Protein 6R4Z (pdb70)

GO terms:
  GO:0005576 extracellular region (C, EXP)

Secondary structure (DSSP, 8-state):
--SS-HHHHHHHHHHHTTTEEPPSS---HHHHHHHHHHHTTS-HHHHHHHHHTT--EEEESS-GGGSGGGGGGTTPPPTT-TTSS--GGG-SEEEESSEEEETT--BTTSSS--SBHHHHHHHHHIIIIISSSGGGSHHHHHHHHHHTTTTS-TTTTTT-HHHHHHHHHHHHHH-HHHHHHHHHH-HHHHHHHHHHH-/--HHHHHHHHHHHEE--SS---HHHHHHHHHHHTTS-HHHHHHHHHTT--EEEESS-GGGSGGGGGGTTPPPTT-TTSS--GGG-SEEEESSEEEETT--BTTSSS-SSBHHHHHHHHHIIIIISSSGGGSHHHHHHHHHHTTSSS-TTTTTT-HHHHHHHHHHHHHH-HHHHHHHHHH-HHHHHHHHHHH-/-EE-/-EE-

B-factor: mean 17.52, std 7.65, range [6.83, 45.15]

Structure (mmCIF, N/CA/C/O backbone):
data_6R4Z
#
_entry.id   6R4Z
#
_cell.length_a   37.039
_cell.length_b   42.806
_cell.length_c   119.048
_cell.angle_alpha   90.00
_cell.angle_beta   92.41
_cell.angle_gamma   90.00
#
_symmetry.space_group_name_H-M   'P 1 21 1'
#
loop_
_entity.id
_entity.type
_entity.pdbx_description
1 polymer 'Pro-Pro endopeptidase'
2 polymer ACE-GLU-VAL-ASN-PRO
3 non-polymer 'ZINC ION'
4 non-polymer 'NICKEL (II) ION'
5 water water
#
loop_
_atom_site.group_PDB
_atom_site.id
_atom_site.type_symbol
_atom_site.label_atom_id
_atom_site.label_alt_id
_atom_site.label_comp_id
_atom_site.label_asym_id
_atom_site.label_entity_id
_atom_site.label_seq_id
_atom_site.pdbx_PDB_ins_code
_atom_site.Cartn_x
_atom_site.Cartn_y
_atom_site.Cartn_z
_atom_site.occupancy
_atom_site.B_iso_or_equiv
_atom_site.auth_seq_id
_atom_site.auth_comp_id
_atom_site.auth_asym_id
_atom_site.auth_atom_id
_atom_site.pdbx_PDB_model_num
ATOM 1 N N . GLY A 1 1 ? 19.819 22.852 9.066 1.00 30.48 23 GLY A N 1
ATOM 2 C CA . GLY A 1 1 ? 20.967 23.741 8.998 1.00 30.32 23 GLY A CA 1
ATOM 3 C C . GLY A 1 1 ? 22.145 23.093 8.296 1.00 30.88 23 GLY A C 1
ATOM 4 O O . GLY A 1 1 ? 23.257 23.622 8.273 1.00 30.97 23 GLY A O 1
ATOM 7 N N . SER A 1 2 ? 21.893 21.923 7.719 1.00 29.66 24 SER A N 1
ATOM 8 C CA . SER A 1 2 ? 22.905 21.180 6.980 1.00 29.80 24 SER A CA 1
ATOM 9 C C . SER A 1 2 ? 22.248 19.918 6.439 1.00 30.37 24 SER A C 1
ATOM 10 O O . SER A 1 2 ? 22.837 19.186 5.636 1.00 31.88 24 SER A O 1
ATOM 17 N N . HIS A 1 3 ? 21.014 19.666 6.878 1.00 27.56 25 HIS A N 1
ATOM 18 C CA . HIS A 1 3 ? 20.298 18.466 6.489 1.00 27.53 25 HIS A CA 1
ATOM 19 C C . HIS A 1 3 ? 19.371 18.700 5.304 1.00 28.27 25 HIS A C 1
ATOM 20 O O . HIS A 1 3 ? 18.878 17.727 4.722 1.00 30.22 25 HIS A O 1
ATOM 33 N N . MET A 1 4 ? 19.123 19.959 4.937 1.00 26.86 26 MET A N 1
ATOM 34 C CA . MET A 1 4 ? 18.202 20.305 3.859 1.00 25.16 26 MET A CA 1
ATOM 35 C C . MET A 1 4 ? 18.864 21.375 3.003 1.00 25.53 26 MET A C 1
ATOM 36 O O . MET A 1 4 ? 19.256 22.428 3.517 1.00 26.50 26 MET A O 1
ATOM 50 N N . ASP A 1 5 ? 18.991 21.109 1.706 1.00 25.09 27 ASP A N 1
ATOM 51 C CA . ASP A 1 5 ? 19.694 22.029 0.825 1.00 25.85 27 ASP A CA 1
ATOM 52 C C . ASP A 1 5 ? 18.791 23.195 0.409 1.00 23.34 27 ASP A C 1
ATOM 53 O O . ASP A 1 5 ? 17.578 23.207 0.645 1.00 22.47 27 ASP A O 1
ATOM 62 N N . SER A 1 6 ? 19.413 24.201 -0.212 1.00 24.55 28 SER A N 1
ATOM 63 C CA . SER A 1 6 ? 18.693 25.422 -0.567 1.00 24.56 28 SER A CA 1
ATOM 64 C C . SER A 1 6 ? 17.536 25.130 -1.512 1.00 23.78 28 SER A C 1
ATOM 65 O O . SER A 1 6 ? 16.476 25.759 -1.418 1.00 23.07 28 SER A O 1
ATOM 71 N N . THR A 1 7 ? 17.729 24.192 -2.443 1.00 23.26 29 THR A N 1
ATOM 72 C CA . THR A 1 7 ? 16.679 23.861 -3.404 1.00 23.35 29 THR A CA 1
ATOM 73 C C . THR A 1 7 ? 15.465 23.268 -2.704 1.00 19.84 29 THR A C 1
ATOM 74 O O . THR A 1 7 ? 14.319 23.602 -3.032 1.00 18.97 29 THR A O 1
ATOM 85 N N . THR A 1 8 ? 15.702 22.410 -1.710 1.00 19.31 30 THR A N 1
ATOM 86 C CA . THR A 1 8 ? 14.601 21.770 -1.008 1.00 17.58 30 THR A CA 1
ATOM 87 C C . THR A 1 8 ? 13.885 22.776 -0.126 1.00 15.30 30 THR A C 1
ATOM 88 O O . THR A 1 8 ? 12.655 22.771 -0.066 1.00 14.85 30 THR A O 1
ATOM 99 N N . ILE A 1 9 ? 14.633 23.663 0.541 1.00 15.89 31 ILE A N 1
ATOM 100 C CA . ILE A 1 9 ? 14.006 24.720 1.332 1.00 16.29 31 ILE A CA 1
ATOM 101 C C . ILE A 1 9 ? 13.112 25.575 0.447 1.00 15.16 31 ILE A C 1
ATOM 102 O O . ILE A 1 9 ? 11.971 25.880 0.805 1.00 14.35 31 ILE A O 1
ATOM 118 N N . GLN A 1 10 ? 13.607 25.967 -0.735 1.00 15.68 32 GLN A N 1
ATOM 119 C CA . GLN A 1 10 ? 12.793 26.784 -1.626 1.00 16.18 32 GLN A CA 1
ATOM 120 C C . GLN A 1 10 ? 11.553 26.036 -2.089 1.00 15.38 32 GLN A C 1
ATOM 121 O O . GLN A 1 10 ? 10.465 26.616 -2.149 1.00 14.29 32 GLN A O 1
ATOM 135 N N . GLN A 1 11 ? 11.698 24.750 -2.438 1.00 14.13 33 GLN A N 1
ATOM 136 C CA . GLN A 1 11 ? 10.536 23.968 -2.837 1.00 13.54 33 GLN A CA 1
ATOM 137 C C . GLN A 1 11 ? 9.504 23.950 -1.722 1.00 11.42 33 GLN A C 1
ATOM 138 O O . GLN A 1 11 ? 8.304 24.080 -1.972 1.00 11.77 33 GLN A O 1
ATOM 152 N N . ASN A 1 12 ? 9.957 23.765 -0.480 1.00 11.52 34 ASN A N 1
ATOM 153 C CA . ASN A 1 12 ? 9.017 23.719 0.635 1.00 10.89 34 ASN A CA 1
ATOM 154 C C . ASN A 1 12 ? 8.340 25.060 0.847 1.00 10.68 34 ASN A C 1
ATOM 155 O O . ASN A 1 12 ? 7.141 25.107 1.150 1.00 10.49 34 ASN A O 1
ATOM 166 N N . LYS A 1 13 ? 9.080 26.163 0.681 1.00 11.28 35 LYS A N 1
ATOM 167 C CA . LYS A 1 13 ? 8.440 27.475 0.734 1.00 11.82 35 LYS A CA 1
ATOM 168 C C . LYS A 1 13 ? 7.424 27.634 -0.394 1.00 11.57 35 LYS A C 1
ATOM 169 O O . LYS A 1 13 ? 6.332 28.185 -0.182 1.00 12.36 35 LYS A O 1
ATOM 188 N N . ASP A 1 14 ? 7.755 27.144 -1.598 1.00 11.99 36 ASP A N 1
ATOM 189 C CA . ASP A 1 14 ? 6.789 27.209 -2.693 1.00 11.97 36 ASP A CA 1
ATOM 190 C C . ASP A 1 14 ? 5.524 26.416 -2.348 1.00 10.96 36 ASP A C 1
ATOM 191 O O . ASP A 1 14 ? 4.403 26.865 -2.597 1.00 12.16 36 ASP A O 1
ATOM 200 N N . THR A 1 15 ? 5.675 25.221 -1.776 1.00 11.30 37 THR A N 1
ATOM 201 C CA . THR A 1 15 ? 4.489 24.458 -1.387 1.00 10.42 37 THR A CA 1
ATOM 202 C C . THR A 1 15 ? 3.683 25.225 -0.348 1.00 9.67 37 THR A C 1
ATOM 203 O O . THR A 1 15 ? 2.453 25.314 -0.432 1.00 10.66 37 THR A O 1
ATOM 214 N N . LEU A 1 16 ? 4.376 25.784 0.644 1.00 9.88 38 LEU A N 1
ATOM 215 C CA . LEU A 1 16 ? 3.713 26.558 1.690 1.00 9.84 38 LEU A CA 1
ATOM 216 C C . LEU A 1 16 ? 3.008 27.789 1.137 1.00 10.10 38 LEU A C 1
ATOM 217 O O . LEU A 1 16 ? 2.040 28.249 1.746 1.00 10.26 38 LEU A 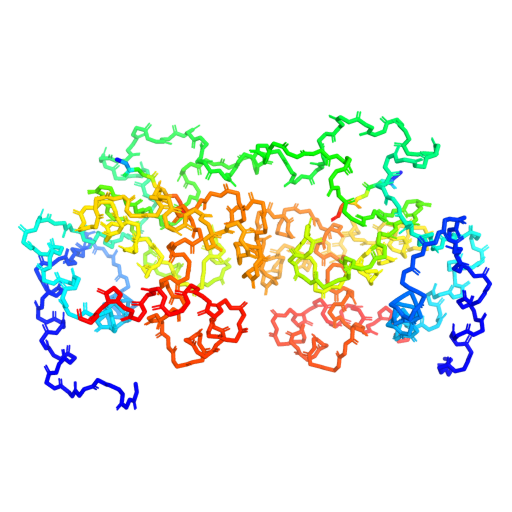O 1
ATOM 233 N N . SER A 1 17 ? 3.434 28.310 -0.018 1.00 11.99 39 SER A N 1
ATOM 234 C CA . SER A 1 17 ? 2.717 29.434 -0.612 1.00 12.66 39 SER A CA 1
ATOM 235 C C . SER A 1 17 ? 1.295 29.072 -1.014 1.00 12.93 39 SER A C 1
ATOM 236 O O . SER A 1 17 ? 0.460 29.966 -1.189 1.00 14.22 39 SER A O 1
ATOM 244 N N . GLN A 1 18 ? 1.011 27.790 -1.161 1.00 12.50 40 GLN A N 1
ATOM 245 C CA . GLN A 1 18 ? -0.310 27.274 -1.481 1.00 13.65 40 GLN A CA 1
ATOM 246 C C . GLN A 1 18 ? -1.013 26.682 -0.266 1.00 12.61 40 GLN A C 1
ATOM 247 O O . GLN A 1 18 ? -2.071 26.050 -0.407 1.00 15.20 40 GLN A O 1
ATOM 261 N N . ILE A 1 19 ? -0.470 26.929 0.922 1.00 10.65 41 ILE A N 1
ATOM 262 C CA . ILE A 1 19 ? -1.016 26.446 2.184 1.00 10.22 41 ILE A CA 1
ATOM 263 C C . ILE A 1 19 ? -1.259 27.592 3.167 1.00 9.53 41 ILE A C 1
ATOM 264 O O . ILE A 1 19 ? -2.352 27.712 3.740 1.00 9.92 41 ILE A O 1
ATOM 280 N N . VAL A 1 20 ? -0.243 28.426 3.395 1.00 10.37 42 VAL A N 1
ATOM 281 C CA . VAL A 1 20 ? -0.329 29.485 4.392 1.00 9.57 42 VAL A CA 1
ATOM 282 C C . VAL A 1 20 ? -1.179 30.627 3.868 1.00 9.89 42 VAL A C 1
ATOM 283 O O . VAL A 1 20 ? -1.039 31.049 2.725 1.00 11.46 42 VAL A O 1
ATOM 296 N N . VAL A 1 21 ? -2.057 31.124 4.722 1.00 9.58 43 VAL A N 1
ATOM 297 C CA . VAL A 1 21 ? -2.938 32.250 4.425 1.00 10.90 43 VAL A CA 1
ATOM 298 C C . VAL A 1 21 ? -2.664 33.346 5.444 1.00 10.25 43 VAL A C 1
ATOM 299 O O . VAL A 1 21 ? -2.710 33.103 6.644 1.00 11.46 43 VAL A O 1
ATOM 312 N N . PHE A 1 22 ? -2.323 34.513 4.960 1.00 14.68 44 PHE A N 1
ATOM 313 C CA . PHE A 1 22 ? -2.032 35.644 5.822 1.00 14.34 44 PHE A CA 1
ATOM 314 C C . PHE A 1 22 ? -3.330 36.371 6.089 1.00 16.03 44 PHE A C 1
ATOM 315 O O . PHE A 1 22 ? -4.260 36.321 5.280 1.00 18.14 44 PHE A O 1
ATOM 332 N N . PRO A 1 23 ? -3.444 37.062 7.204 1.00 14.99 45 PRO A N 1
ATOM 333 C CA . PRO A 1 23 ? -4.731 37.661 7.538 1.00 16.68 45 PRO A CA 1
ATOM 334 C C . PRO A 1 23 ? -4.950 38.997 6.861 1.00 14.67 45 PRO A C 1
ATOM 335 O O . PRO A 1 23 ? -4.043 39.606 6.321 1.00 14.80 45 PRO A O 1
ATOM 346 N N . THR A 1 24 ? -6.213 39.382 6.824 1.00 15.77 46 THR A N 1
ATOM 347 C CA . THR A 1 24 ? -6.605 40.676 6.301 1.00 15.58 46 THR A CA 1
ATOM 348 C C . THR A 1 24 ? -6.285 41.734 7.351 1.00 13.93 46 THR A C 1
ATOM 349 O O . THR A 1 24 ? -6.329 41.462 8.551 1.00 17.70 46 THR A O 1
ATOM 360 N N . GLY A 1 25 ? -5.879 42.905 6.897 1.00 11.78 47 GLY A N 1
ATOM 361 C CA . GLY A 1 25 ? -5.579 43.985 7.797 1.00 11.50 47 GLY A CA 1
ATOM 362 C C . GLY A 1 25 ? -4.133 43.998 8.253 1.00 10.21 47 GLY A C 1
ATOM 363 O O . GLY A 1 25 ? -3.258 43.353 7.678 1.00 10.86 47 GLY A O 1
ATOM 367 N N . ASN A 1 26 ? -3.888 44.721 9.342 1.00 9.88 48 ASN A N 1
ATOM 368 C CA . ASN A 1 26 ? -2.538 44.850 9.863 1.00 9.71 48 ASN A CA 1
ATOM 369 C C . ASN A 1 26 ? -2.099 43.601 10.607 1.00 9.87 48 ASN A C 1
ATOM 370 O O . ASN A 1 26 ? -2.853 43.012 11.375 1.00 11.76 48 ASN A O 1
ATOM 381 N N . TYR A 1 27 ? -0.839 43.239 10.399 1.00 9.46 49 TYR A N 1
ATOM 382 C CA . TYR A 1 27 ? -0.216 42.144 11.138 1.00 9.49 49 TYR A CA 1
ATOM 383 C C . TYR A 1 27 ? 1.296 42.277 10.993 1.00 9.94 49 TYR A C 1
ATOM 384 O O . TYR A 1 27 ? 1.806 43.019 10.153 1.00 10.44 49 TYR A O 1
ATOM 402 N N . ASP A 1 28 ? 2.005 41.524 11.815 1.00 9.76 50 ASP A N 1
ATOM 403 C CA . ASP A 1 28 ? 3.467 41.519 11.838 1.00 9.70 50 ASP A CA 1
ATOM 404 C C . ASP A 1 28 ? 3.973 40.645 10.691 1.00 9.52 50 ASP A C 1
ATOM 405 O O . ASP A 1 28 ? 4.041 39.412 10.799 1.00 9.68 50 ASP A O 1
ATOM 414 N N . LYS A 1 29 ? 4.314 41.286 9.572 1.00 9.96 51 LYS A N 1
ATOM 415 C CA . LYS A 1 29 ? 4.702 40.570 8.370 1.00 10.39 51 LYS A CA 1
ATOM 416 C C . LYS A 1 29 ? 6.009 39.823 8.564 1.00 10.38 51 LYS A C 1
ATOM 417 O O . LYS A 1 29 ? 6.179 38.714 8.040 1.00 10.79 51 LYS A O 1
ATOM 436 N N . ASN A 1 30 ? 6.955 40.416 9.293 1.00 10.63 52 ASN A N 1
ATOM 437 C CA . ASN A 1 30 ? 8.239 39.758 9.502 1.00 11.24 52 ASN A CA 1
ATOM 438 C C . ASN A 1 30 ? 8.077 38.501 10.344 1.00 10.45 52 ASN A C 1
ATOM 439 O O . ASN A 1 30 ? 8.683 37.461 10.051 1.00 11.21 52 ASN A O 1
ATOM 450 N N . GLU A 1 31 ? 7.257 38.563 11.389 1.00 10.60 53 GLU A N 1
ATOM 451 C CA . GLU A 1 31 ? 7.066 37.375 12.213 1.00 10.79 53 GLU A CA 1
ATOM 452 C C . GLU A 1 31 ? 6.259 36.322 11.462 1.00 10.04 53 GLU A C 1
ATOM 453 O O . GLU A 1 31 ? 6.546 35.126 11.577 1.00 10.09 53 GLU A O 1
ATOM 465 N N . ALA A 1 32 ? 5.272 36.729 10.661 1.00 9.84 54 ALA A N 1
ATOM 466 C CA . ALA A 1 32 ? 4.567 35.749 9.836 1.00 9.86 54 ALA A CA 1
ATOM 467 C C . ALA A 1 32 ? 5.532 35.039 8.892 1.00 10.01 54 ALA A C 1
ATOM 468 O O . ALA A 1 32 ? 5.475 33.813 8.721 1.00 10.05 54 ALA A O 1
ATOM 475 N N . ASN A 1 33 ? 6.450 35.786 8.288 1.00 9.93 55 ASN A N 1
ATOM 476 C CA . ASN A 1 33 ? 7.467 35.183 7.427 1.00 10.72 55 ASN A CA 1
ATOM 477 C C . ASN A 1 33 ? 8.359 34.216 8.198 1.00 10.41 55 ASN A C 1
ATOM 478 O O . ASN A 1 33 ? 8.711 33.139 7.693 1.00 10.78 55 ASN A O 1
ATOM 489 N N . ALA A 1 34 ? 8.718 34.568 9.433 1.00 10.44 56 ALA A N 1
ATOM 490 C CA . ALA A 1 34 ? 9.530 33.682 10.263 1.00 10.76 56 ALA A CA 1
ATOM 491 C C . ALA A 1 34 ? 8.808 32.371 10.558 1.00 9.77 56 ALA A C 1
ATOM 492 O O . ALA A 1 34 ? 9.441 31.314 10.609 1.00 10.32 56 ALA A O 1
ATOM 499 N N . MET A 1 35 ? 7.495 32.430 10.770 1.00 9.53 57 MET A N 1
ATOM 500 C CA . MET A 1 35 ? 6.698 31.228 10.980 1.00 9.26 57 MET A CA 1
ATOM 501 C C . MET A 1 35 ? 6.709 30.352 9.737 1.00 9.31 57 MET A C 1
ATOM 502 O O . MET A 1 35 ? 6.859 29.121 9.849 1.00 9.59 57 MET A O 1
ATOM 516 N N . VAL A 1 36 ? 6.546 30.959 8.553 1.00 9.56 58 VAL A N 1
ATOM 517 C CA . VAL A 1 36 ? 6.639 30.194 7.314 1.00 10.17 58 VAL A CA 1
ATOM 518 C C . VAL A 1 36 ? 8.000 29.524 7.192 1.00 10.05 58 VAL A C 1
ATOM 519 O O . VAL A 1 36 ? 8.093 28.347 6.818 1.00 10.13 58 VAL A O 1
ATOM 532 N N . ASN A 1 37 ? 9.077 30.242 7.506 1.00 10.35 59 ASN A N 1
ATOM 533 C CA . ASN A 1 37 ? 10.409 29.659 7.386 1.00 11.38 59 ASN A CA 1
ATOM 534 C C . ASN A 1 37 ? 10.587 28.475 8.330 1.00 10.67 59 ASN A C 1
ATOM 535 O O . ASN A 1 37 ? 11.246 27.495 7.979 1.00 11.91 59 ASN A O 1
ATOM 546 N N . ARG A 1 38 ? 10.013 28.540 9.534 1.00 9.80 60 ARG A N 1
ATOM 547 C CA . ARG A 1 38 ? 10.051 27.387 10.429 1.00 9.60 60 ARG A CA 1
ATOM 548 C C . ARG A 1 38 ? 9.247 26.210 9.878 1.00 9.32 60 ARG A C 1
ATOM 549 O O . ARG A 1 38 ? 9.691 25.055 9.950 1.00 10.10 60 ARG A O 1
ATOM 570 N N . LEU A 1 39 ? 8.077 26.483 9.323 1.00 9.20 61 LEU A N 1
ATOM 571 C CA . LEU A 1 39 ? 7.267 25.436 8.711 1.00 9.02 61 LEU A CA 1
ATOM 572 C C . LEU A 1 39 ? 7.976 24.767 7.542 1.00 9.24 61 LEU A C 1
ATOM 573 O O . LEU A 1 39 ? 7.728 23.592 7.258 1.00 9.71 61 LEU A O 1
ATOM 589 N N . ALA A 1 40 ? 8.836 25.496 6.841 1.00 9.47 62 ALA A N 1
ATOM 590 C CA . ALA A 1 40 ? 9.521 24.957 5.670 1.00 10.22 62 ALA A CA 1
ATOM 591 C C . ALA A 1 40 ? 10.535 23.889 6.035 1.00 10.16 62 ALA A C 1
ATOM 592 O O . ALA A 1 40 ? 11.033 23.193 5.152 1.00 10.89 62 ALA A O 1
ATOM 599 N N A ASN A 1 41 ? 10.854 23.743 7.315 0.74 9.49 63 ASN A N 1
ATOM 600 N N B ASN A 1 41 ? 10.847 23.730 7.325 0.26 10.40 63 ASN A N 1
ATOM 601 C CA A ASN A 1 41 ? 11.688 22.629 7.758 0.74 9.91 63 ASN A CA 1
ATOM 602 C CA B ASN A 1 41 ? 11.690 22.625 7.772 0.26 11.31 63 ASN A CA 1
ATOM 603 C C A ASN A 1 41 ? 10.942 21.305 7.870 0.74 9.91 63 ASN A C 1
ATOM 604 C C B ASN A 1 41 ? 10.947 21.294 7.811 0.26 10.59 63 ASN A C 1
ATOM 605 O O A ASN A 1 41 ? 11.582 20.264 8.065 0.74 10.92 63 ASN A O 1
ATOM 606 O O B ASN A 1 41 ? 11.591 20.240 7.863 0.26 11.11 63 ASN A O 1
ATOM 627 N N . ILE A 1 42 ? 9.612 21.315 7.803 1.00 9.69 64 ILE A N 1
ATOM 628 C CA . ILE A 1 42 ? 8.856 20.068 7.757 1.00 9.98 64 ILE A CA 1
ATOM 629 C C . ILE A 1 42 ? 9.175 19.336 6.461 1.00 10.17 64 ILE A C 1
ATOM 630 O O . ILE A 1 42 ? 9.276 19.943 5.391 1.00 11.08 64 ILE A O 1
ATOM 647 N N . ASP A 1 43 ? 9.289 18.011 6.539 1.00 10.80 65 ASP A N 1
ATOM 648 C CA . ASP A 1 43 ? 9.544 17.214 5.343 1.00 11.07 65 ASP A CA 1
ATOM 649 C C . ASP A 1 43 ? 8.544 17.558 4.243 1.00 10.81 65 ASP A C 1
ATOM 650 O O . ASP A 1 43 ? 7.329 17.576 4.465 1.00 10.76 65 ASP A O 1
ATOM 659 N N . GLY A 1 44 ? 9.076 17.797 3.038 1.00 10.96 66 GLY A N 1
ATOM 660 C CA . GLY A 1 44 ? 8.247 18.212 1.925 1.00 11.40 66 GLY A CA 1
ATOM 661 C C . GLY A 1 44 ? 7.146 17.241 1.571 1.00 11.92 66 GLY A C 1
ATOM 662 O O . GLY A 1 44 ? 6.127 17.645 1.017 1.00 12.94 66 GLY A O 1
ATOM 666 N N . LYS A 1 45 ? 7.334 15.951 1.850 1.00 12.49 67 LYS A N 1
ATOM 667 C CA . LYS A 1 45 ? 6.269 15.016 1.520 1.00 14.77 67 LYS A CA 1
ATOM 668 C C . LYS A 1 45 ? 5.002 15.336 2.294 1.00 12.20 67 LYS A C 1
ATOM 669 O O . LYS A 1 45 ? 3.891 15.201 1.767 1.00 12.65 67 LYS A O 1
ATOM 688 N N . TYR A 1 46 ? 5.142 15.762 3.552 1.00 10.33 68 TYR A N 1
ATOM 689 C CA . TYR A 1 46 ? 3.956 16.136 4.318 1.00 9.64 68 TYR A CA 1
ATOM 690 C C . TYR A 1 46 ? 3.341 17.426 3.788 1.00 9.13 68 TYR A C 1
ATOM 691 O O . TYR A 1 46 ? 2.119 17.568 3.733 1.00 9.19 68 TYR A O 1
ATOM 709 N N . LEU A 1 47 ? 4.183 18.406 3.450 1.00 9.63 69 LEU A N 1
ATOM 710 C CA . LEU A 1 47 ? 3.686 19.667 2.902 1.00 9.47 69 LEU A CA 1
ATOM 711 C C . LEU A 1 47 ? 2.931 19.431 1.611 1.00 9.24 69 LEU A C 1
ATOM 712 O O . LEU A 1 47 ? 1.842 19.973 1.406 1.00 9.43 69 LEU A O 1
ATOM 728 N N . ASN A 1 48 ? 3.476 18.577 0.740 1.00 9.82 70 ASN A N 1
ATOM 729 C CA . ASN A 1 48 ? 2.794 18.299 -0.514 1.00 10.66 70 ASN A CA 1
ATOM 730 C C . ASN A 1 48 ? 1.440 17.666 -0.257 1.00 10.28 70 ASN A C 1
ATOM 731 O O . ASN A 1 48 ? 0.457 18.007 -0.924 1.00 10.75 70 ASN A O 1
ATOM 742 N N . ALA A 1 49 ? 1.354 16.754 0.723 1.00 9.90 71 ALA A N 1
ATOM 743 C CA . ALA A 1 49 ? 0.076 16.132 1.031 1.00 10.16 71 ALA A CA 1
ATOM 744 C C . ALA A 1 49 ? -0.924 17.131 1.595 1.00 9.97 71 ALA A C 1
ATOM 745 O O . ALA A 1 49 ? -2.120 17.080 1.276 1.00 10.80 71 ALA A O 1
ATOM 752 N N . LEU A 1 50 ? -0.465 18.045 2.458 1.00 9.51 72 LEU A N 1
ATOM 753 C CA . LEU A 1 50 ? -1.360 19.087 2.963 1.00 9.28 72 LEU A CA 1
ATOM 754 C C . LEU A 1 50 ? -1.925 19.936 1.827 1.00 9.40 72 LEU A C 1
ATOM 755 O O . LEU A 1 50 ? -3.124 20.238 1.790 1.00 9.87 72 LEU A O 1
ATOM 771 N N . LYS A 1 51 ? -1.055 20.338 0.901 1.00 9.03 73 LYS A N 1
ATOM 772 C CA . LYS A 1 51 ? -1.495 21.147 -0.234 1.00 9.65 73 LYS A CA 1
ATOM 773 C C . LYS A 1 51 ? -2.538 20.407 -1.069 1.00 9.50 73 LYS A C 1
ATOM 774 O O . LYS A 1 51 ? -3.562 20.977 -1.469 1.00 9.95 73 LYS A O 1
ATOM 793 N N . GLN A 1 52 ? -2.299 19.125 -1.356 1.00 9.66 74 GLN A N 1
ATOM 794 C CA . GLN A 1 52 ? -3.252 18.390 -2.185 1.00 9.84 74 GLN A CA 1
ATOM 795 C C . GLN A 1 52 ? -4.609 18.263 -1.504 1.00 10.47 74 GLN A C 1
ATOM 796 O O . GLN A 1 52 ? -5.651 18.222 -2.181 1.00 11.47 74 GLN A O 1
ATOM 810 N N . ASN A 1 53 ? -4.614 18.208 -0.169 1.00 10.33 75 ASN A N 1
ATOM 811 C CA . ASN A 1 53 ? -5.831 18.149 0.613 1.00 10.97 75 ASN A CA 1
ATOM 812 C C . ASN A 1 53 ? -6.457 19.515 0.837 1.00 10.99 75 ASN A C 1
ATOM 813 O O . ASN A 1 53 ? -7.492 19.595 1.500 1.00 12.10 75 ASN A O 1
ATOM 824 N N A ASN A 1 54 ? -5.886 20.582 0.279 0.54 10.63 76 ASN A N 1
ATOM 825 N N B ASN A 1 54 ? -5.860 20.571 0.292 0.46 10.65 76 ASN A N 1
ATOM 826 C CA A ASN A 1 54 ? -6.429 21.936 0.429 0.54 11.38 76 ASN A CA 1
ATOM 827 C CA B ASN A 1 54 ? -6.386 21.926 0.423 0.46 11.20 76 ASN A CA 1
ATOM 828 C C A ASN A 1 54 ? -6.450 22.395 1.891 0.54 10.66 76 ASN A C 1
ATOM 829 C C B ASN A 1 54 ? -6.441 22.389 1.880 0.46 10.64 76 ASN A C 1
ATOM 830 O O A ASN A 1 54 ? -7.269 23.235 2.273 0.54 12.39 76 ASN A O 1
ATOM 831 O O B ASN A 1 54 ? -7.277 23.220 2.244 0.46 12.14 76 ASN A O 1
ATOM 852 N N . LEU A 1 55 ? -5.537 21.873 2.708 1.00 9.68 77 LEU A N 1
ATOM 853 C CA . LEU A 1 55 ? -5.422 22.324 4.093 1.00 9.49 77 LEU A CA 1
ATOM 854 C C . LEU A 1 55 ? -4.732 23.678 4.095 1.00 9.91 77 LEU A C 1
ATOM 855 O O . LEU A 1 55 ? -3.678 23.831 3.479 1.00 10.72 77 LEU A O 1
ATOM 872 N N . LYS A 1 56 ? -5.323 24.649 4.793 1.00 10.09 78 LYS A N 1
ATOM 873 C CA . LYS A 1 56 ? -4.756 25.983 4.928 1.00 9.81 78 LYS A CA 1
ATOM 874 C C . LYS A 1 56 ? -4.201 26.173 6.330 1.00 9.48 78 LYS A C 1
ATOM 875 O O . LYS A 1 56 ? -4.791 25.723 7.314 1.00 10.95 78 LYS A O 1
ATOM 894 N N . ILE A 1 57 ? -3.077 26.861 6.407 1.00 9.21 79 ILE A N 1
ATOM 895 C CA . ILE A 1 57 ? -2.482 27.269 7.669 1.00 8.96 79 ILE A CA 1
ATOM 896 C C . ILE A 1 57 ? -2.790 28.751 7.821 1.00 8.86 79 ILE A C 1
ATOM 897 O O . ILE A 1 57 ? -2.199 29.580 7.131 1.00 9.60 79 ILE A O 1
ATOM 913 N N . LYS A 1 58 ? -3.781 29.067 8.647 1.00 8.57 80 LYS A N 1
ATOM 914 C CA . LYS A 1 58 ? -4.271 30.439 8.767 1.00 9.01 80 LYS A CA 1
ATOM 915 C C . LYS A 1 58 ? -3.505 31.154 9.869 1.00 8.80 80 LYS A C 1
ATOM 916 O O . LYS A 1 58 ? -3.598 30.793 11.050 1.00 10.11 80 LYS A O 1
ATOM 935 N N . LEU A 1 59 ? -2.773 32.189 9.483 1.00 8.39 81 LEU A N 1
ATOM 936 C CA . LEU A 1 59 ? -2.069 33.049 10.432 1.00 8.86 81 LEU A CA 1
ATOM 937 C C . LEU A 1 59 ? -2.980 34.213 10.780 1.00 9.31 81 LEU A C 1
ATOM 938 O O . LEU A 1 59 ? -3.579 34.824 9.886 1.00 10.24 81 LEU A O 1
ATOM 954 N N . LEU A 1 60 ? -3.095 34.510 12.075 1.00 9.71 82 LEU A N 1
ATOM 955 C CA . LEU A 1 60 ? -4.095 35.424 12.589 1.00 10.98 82 LEU A CA 1
ATOM 956 C C . LEU A 1 60 ? -3.444 36.515 13.420 1.00 10.18 82 LEU A C 1
ATOM 957 O O . LEU A 1 60 ? -2.444 36.294 14.118 1.00 9.62 82 LEU A O 1
ATOM 973 N N . SER A 1 61 ? -4.063 37.680 13.380 1.00 13.31 83 SER A N 1
ATOM 974 C CA . SER A 1 61 ? -3.639 38.810 14.163 1.00 14.11 83 SER A CA 1
ATOM 975 C C . SER A 1 61 ? -4.492 39.037 15.391 1.00 14.79 83 SER A C 1
ATOM 976 O O . SER A 1 61 ? -4.432 40.109 15.952 1.00 17.24 83 SER A O 1
ATOM 984 N N . GLY A 1 62 ? -5.419 38.190 15.691 1.00 14.16 84 GLY A N 1
ATOM 985 C CA . GLY A 1 62 ? -6.212 38.318 16.881 1.00 14.04 84 GLY A CA 1
ATOM 986 C C . GLY A 1 62 ? -6.552 36.956 17.422 1.00 12.95 84 GLY A C 1
ATOM 987 O O . GLY A 1 62 ? -6.010 35.943 16.977 1.00 14.33 84 GLY A O 1
ATOM 991 N N . LYS A 1 63 ? -7.519 36.932 18.325 1.00 12.64 85 LYS A N 1
ATOM 992 C CA . LYS A 1 63 ? -7.913 35.682 18.952 1.00 13.43 85 LYS A CA 1
ATOM 993 C C . LYS A 1 63 ? -8.536 34.745 17.922 1.00 11.86 85 LYS A C 1
ATOM 994 O O . LYS A 1 63 ? -9.255 35.160 17.013 1.00 11.94 85 LYS A O 1
ATOM 1013 N N . LEU A 1 64 ? -8.305 33.450 18.108 1.00 11.27 86 LEU A N 1
ATOM 1014 C CA . LEU A 1 64 ? -8.864 32.461 17.192 1.00 11.69 86 LEU A CA 1
ATOM 1015 C C . LEU A 1 64 ? -10.379 32.579 17.123 1.00 11.06 86 LEU A C 1
ATOM 1016 O O . LEU A 1 64 ? -10.964 32.499 16.037 1.00 12.09 86 LEU A O 1
ATOM 1032 N N . THR A 1 65 ? -11.033 32.738 18.276 1.00 11.99 87 THR A N 1
ATOM 1033 C CA . THR A 1 65 ? -12.484 32.734 18.343 1.00 12.50 87 THR A CA 1
ATOM 1034 C C . THR A 1 65 ? -13.104 34.020 17.823 1.00 13.14 87 THR A C 1
ATOM 1035 O O . THR A 1 65 ? -14.329 34.090 17.734 1.00 14.76 87 THR A O 1
ATOM 1046 N N . ASP A 1 66 ? -12.298 35.020 17.475 1.00 14.12 88 ASP A N 1
ATOM 1047 C CA . ASP A 1 66 ? -12.803 36.194 16.774 1.00 16.12 88 ASP A CA 1
ATOM 1048 C C . ASP A 1 66 ? -12.955 35.958 15.279 1.00 16.63 88 ASP A C 1
ATOM 1049 O O . ASP A 1 66 ? -13.536 36.800 14.594 1.00 20.29 88 ASP A O 1
ATOM 1058 N N . GLU A 1 67 ? -12.472 34.834 14.765 1.00 14.76 89 GLU A N 1
ATOM 1059 C CA . GLU A 1 67 ? -12.719 34.451 13.382 1.00 15.04 89 GLU A CA 1
ATOM 1060 C C . GLU A 1 67 ? -14.078 33.760 13.292 1.00 14.90 89 GLU A C 1
ATOM 1061 O O . GLU A 1 67 ? -14.439 32.965 14.173 1.00 14.79 89 GLU A O 1
ATOM 1073 N N . LYS A 1 68 ? -14.812 34.044 12.209 1.00 15.40 90 LYS A N 1
ATOM 1074 C CA . LYS A 1 68 ? -16.166 33.525 12.075 1.00 16.73 90 LYS A CA 1
ATOM 1075 C C . LYS A 1 68 ? -16.210 32.013 12.223 1.00 16.01 90 LYS A C 1
ATOM 1076 O O . LYS A 1 68 ? -17.142 31.475 12.832 1.00 16.70 90 LYS A O 1
ATOM 1095 N N . GLU A 1 69 ? -15.240 31.304 11.639 1.00 15.10 91 GLU A N 1
ATOM 1096 C CA . GLU A 1 69 ? -15.308 29.847 11.640 1.00 15.06 91 GLU A CA 1
ATOM 1097 C C . GLU A 1 69 ? -14.937 29.218 12.976 1.00 12.94 91 GLU A C 1
ATOM 1098 O O . GLU A 1 69 ? -15.123 28.003 13.130 1.00 13.40 91 GLU A O 1
ATOM 1110 N N . TYR A 1 70 ? -14.416 29.992 13.930 1.00 11.50 92 TYR A N 1
ATOM 1111 C CA . TYR A 1 70 ? -14.107 29.472 15.257 1.00 10.56 92 TYR A CA 1
ATOM 1112 C C . TYR A 1 70 ? -14.950 30.116 16.352 1.00 11.07 92 TYR A C 1
ATOM 1113 O O . TYR A 1 70 ? -14.750 29.802 17.534 1.00 11.16 92 TYR A O 1
ATOM 1131 N N . ALA A 1 71 ? -15.923 30.965 15.992 1.00 11.98 93 ALA A N 1
ATOM 1132 C CA . ALA A 1 71 ? -16.791 31.575 16.992 1.00 13.05 93 ALA A CA 1
ATOM 1133 C C . ALA A 1 71 ? -17.513 30.523 17.819 1.00 11.59 93 ALA A C 1
ATOM 1134 O O . ALA A 1 71 ? -17.802 30.748 19.002 1.00 12.53 93 ALA A O 1
ATOM 1141 N N . TYR A 1 72 ? -17.796 29.366 17.211 1.00 11.35 94 TYR A N 1
ATOM 1142 C CA . TYR A 1 72 ? -18.509 28.295 17.900 1.00 11.48 94 TYR A CA 1
ATOM 1143 C C . TYR A 1 72 ? -17.746 27.758 19.105 1.00 11.00 94 TYR A C 1
ATOM 1144 O O . TYR A 1 72 ? -18.356 27.123 19.976 1.00 12.11 94 TYR A O 1
ATOM 1162 N N . LEU A 1 73 ? -16.445 28.007 19.180 1.00 10.70 95 LEU A N 1
ATOM 1163 C CA . LEU A 1 73 ? -15.616 27.551 20.286 1.00 11.10 95 LEU A CA 1
ATOM 1164 C C . LEU A 1 73 ? -15.584 28.522 21.467 1.00 11.65 95 LEU A C 1
ATOM 1165 O O . LEU A 1 73 ? -14.953 28.214 22.485 1.00 12.70 95 LEU A O 1
ATOM 1181 N N . LYS A 1 74 ? -16.235 29.681 21.371 1.00 12.65 96 LYS A N 1
ATOM 1182 C CA . LYS A 1 74 ? -16.256 30.595 22.505 1.00 14.25 96 LYS A CA 1
ATOM 1183 C C . LYS A 1 74 ? -16.818 29.897 23.729 1.00 15.94 96 LYS A C 1
ATOM 1184 O O . LYS A 1 74 ? -17.877 29.275 23.661 1.00 17.45 96 LYS A O 1
ATOM 1203 N N . GLY A 1 75 ? -16.109 29.995 24.849 1.00 16.92 97 GLY A N 1
ATOM 1204 C CA . GLY A 1 75 ? -16.567 29.382 26.069 1.00 19.13 97 GLY A CA 1
ATOM 1205 C C . GLY A 1 75 ? -16.338 27.888 26.179 1.00 18.50 97 GLY A C 1
ATOM 1206 O O . GLY A 1 75 ? -16.629 27.314 27.238 1.00 21.45 97 GLY A O 1
ATOM 1210 N N . VAL A 1 76 ? -15.839 27.223 25.119 1.00 15.54 98 VAL A N 1
ATOM 1211 C CA . VAL A 1 76 ? -15.593 25.782 25.153 1.00 14.03 98 VAL A CA 1
ATOM 1212 C C . VAL A 1 76 ? -14.242 25.519 25.793 1.00 14.23 98 VAL A C 1
ATOM 1213 O O . VAL A 1 76 ? -13.253 26.177 25.459 1.00 13.44 98 VAL A O 1
ATOM 1226 N N . VAL A 1 77 ? -14.178 24.539 26.684 1.00 15.53 99 VAL A N 1
ATOM 1227 C CA . VAL A 1 77 ? -12.926 24.196 27.363 1.00 15.84 99 VAL A CA 1
ATOM 1228 C C . VAL A 1 77 ? -12.185 23.200 26.490 1.00 14.25 99 VAL A C 1
ATOM 1229 O O . VAL A 1 77 ? -12.682 22.087 26.284 1.00 14.92 99 VAL A O 1
ATOM 1242 N N . PRO A 1 78 ? -10.987 23.533 25.992 1.00 13.22 100 PRO A N 1
ATOM 1243 C CA . PRO A 1 78 ? -10.247 22.579 25.180 1.00 12.95 100 PRO A CA 1
ATOM 1244 C C . PRO A 1 78 ? -9.896 21.356 25.997 1.00 14.42 100 PRO A C 1
ATOM 1245 O O . PRO A 1 78 ? -9.662 21.418 27.213 1.00 16.12 100 PRO A O 1
ATOM 1256 N N . LYS A 1 79 ? -9.767 20.245 25.289 1.00 13.82 101 LYS A N 1
ATOM 1257 C CA . LYS A 1 79 ? -9.162 19.060 25.871 1.00 15.27 101 LYS A CA 1
ATOM 1258 C C . LYS A 1 79 ? -7.792 19.401 26.455 1.00 16.04 101 LYS A C 1
ATOM 1259 O O . LYS A 1 79 ? -6.935 19.964 25.770 1.00 15.89 101 LYS A O 1
ATOM 1278 N N . GLY A 1 80 ? -7.563 19.008 27.709 1.00 17.76 102 GLY A N 1
ATOM 1279 C CA . GLY A 1 80 ? -6.310 19.279 28.379 1.00 18.78 102 GLY A CA 1
ATOM 1280 C C . GLY A 1 80 ? -6.207 20.626 29.058 1.00 20.52 102 GLY A C 1
ATOM 1281 O O . GLY A 1 80 ? -5.190 20.890 29.723 1.00 23.13 102 GLY A O 1
ATOM 1285 N N . TRP A 1 81 ? -7.219 21.475 28.929 1.00 19.08 103 TRP A N 1
ATOM 1286 C CA . TRP A 1 81 ? -7.250 22.793 29.547 1.00 19.46 103 TRP A CA 1
ATOM 1287 C C . TRP A 1 81 ? -8.262 22.843 30.678 1.00 20.51 103 TRP A C 1
ATOM 1288 O O . TRP A 1 81 ? -8.576 23.929 31.187 1.00 22.63 103 TRP A O 1
ATOM 1309 N N . GLU A 1 82 ? -8.775 21.686 31.077 1.00 20.50 104 GLU A N 1
ATOM 1310 C CA . GLU A 1 82 ? -9.684 21.626 32.208 1.00 21.98 104 GLU A CA 1
ATOM 1311 C C . GLU A 1 82 ? -9.016 22.180 33.465 1.00 24.07 104 GLU A C 1
ATOM 1312 O O . GLU A 1 82 ? -7.821 21.977 33.714 1.00 25.17 104 GLU A O 1
ATOM 1324 N N . GLY A 1 83 ? -9.809 22.869 34.273 1.00 26.44 105 GLY A N 1
ATOM 1325 C CA . GLY A 1 83 ? -9.339 23.382 35.537 1.00 27.33 105 GLY A CA 1
ATOM 1326 C C . GLY A 1 83 ? -8.538 24.656 35.437 1.00 27.93 105 GLY A C 1
ATOM 1327 O O . GLY A 1 83 ? -8.222 25.262 36.476 1.00 28.19 105 GLY A O 1
ATOM 1331 N N . THR A 1 84 ? -8.190 25.079 34.223 1.00 28.59 106 THR A N 1
ATOM 1332 C CA . THR A 1 84 ? -7.435 26.304 34.041 1.00 30.36 106 THR A CA 1
ATOM 1333 C C . THR A 1 84 ? -8.327 27.526 34.133 1.00 33.23 106 THR A C 1
ATOM 1334 O O . THR A 1 84 ? -7.809 28.645 34.199 1.00 35.08 106 THR A O 1
ATOM 1345 N N . GLY A 1 85 ? -9.648 27.333 34.130 1.00 34.35 107 GLY A N 1
ATOM 1346 C CA . GLY A 1 85 ? -10.567 28.434 34.021 1.00 34.22 107 GLY A CA 1
ATOM 1347 C C . GLY A 1 85 ? -10.554 29.108 32.672 1.00 32.44 107 GLY A C 1
ATOM 1348 O O . GLY A 1 85 ? -11.285 30.084 32.487 1.00 34.83 107 GLY A O 1
ATOM 1352 N N . LYS A 1 86 ? -9.769 28.598 31.717 1.00 29.74 108 LYS A N 1
ATOM 1353 C CA . LYS A 1 86 ? -9.617 29.175 30.390 1.00 26.80 108 LYS A CA 1
ATOM 1354 C C . LYS A 1 86 ? -10.356 28.332 29.360 1.00 23.86 108 LYS A C 1
ATOM 1355 O O . LYS A 1 86 ? -10.739 27.186 29.605 1.00 25.36 108 LYS A O 1
ATOM 1374 N N . THR A 1 87 ? -10.599 28.946 28.210 1.00 19.76 109 THR A N 1
ATOM 1375 C CA . THR A 1 87 ? -11.385 28.343 27.147 1.00 16.65 109 THR A CA 1
ATOM 1376 C C . THR A 1 87 ? -10.664 28.589 25.833 1.00 15.23 109 THR A C 1
ATOM 1377 O O . THR A 1 87 ? -9.574 29.150 25.815 1.00 15.34 109 THR A O 1
ATOM 1388 N N . TRP A 1 88 ? -11.273 28.167 24.723 1.00 13.89 110 TRP A N 1
ATOM 1389 C CA . TRP A 1 88 ? -10.657 28.387 23.419 1.00 12.14 110 TRP A CA 1
ATOM 1390 C C . TRP A 1 88 ? -10.377 29.855 23.150 1.00 13.20 110 TRP A C 1
ATOM 1391 O O . TRP A 1 88 ? -9.473 30.168 22.375 1.00 12.63 110 TRP A O 1
ATOM 1412 N N . ASP A 1 89 ? -11.133 30.759 23.777 1.00 14.75 111 ASP A N 1
ATOM 1413 C CA . ASP A 1 89 ? -10.874 32.191 23.653 1.00 16.56 111 ASP A CA 1
ATOM 1414 C C . ASP A 1 89 ? -9.438 32.539 24.004 1.00 17.84 111 ASP A C 1
ATOM 1415 O O . ASP A 1 89 ? -8.901 33.537 23.507 1.00 20.46 111 ASP A O 1
ATOM 1424 N N . ASP A 1 90 ? -8.805 31.742 24.856 1.00 16.23 112 ASP A N 1
ATOM 1425 C CA . ASP A 1 90 ? -7.473 32.022 25.368 1.00 17.40 112 ASP A CA 1
ATOM 1426 C C . ASP A 1 90 ? -6.358 31.257 24.679 1.00 14.62 112 ASP A C 1
ATOM 1427 O O . ASP A 1 90 ? -5.187 31.437 25.056 1.00 15.96 112 ASP A O 1
ATOM 1436 N N . VAL A 1 91 ? -6.683 30.378 23.738 1.00 12.20 113 VAL A N 1
ATOM 1437 C CA . VAL A 1 91 ? -5.706 29.462 23.162 1.00 10.66 113 VAL A CA 1
ATOM 1438 C C . VAL A 1 91 ? -5.117 30.055 21.887 1.00 10.42 113 VAL A C 1
ATOM 1439 O O . VAL A 1 91 ? -5.879 30.445 20.980 1.00 11.46 113 VAL A O 1
ATOM 1452 N N . PRO A 1 92 ? -3.795 30.054 21.706 1.00 9.14 114 PRO A N 1
ATOM 1453 C CA . PRO A 1 92 ? -3.205 30.716 20.534 1.00 9.74 114 PRO A CA 1
ATOM 1454 C C . PRO A 1 92 ? -3.045 29.855 19.286 1.00 8.94 114 PRO A C 1
ATOM 1455 O O . PRO A 1 92 ? -2.747 30.414 18.224 1.00 9.09 114 PRO A O 1
ATOM 1466 N N . GLY A 1 93 ? -3.151 28.537 19.386 1.00 8.55 115 GLY A N 1
ATOM 1467 C CA . GLY A 1 93 ? -2.942 27.651 18.249 1.00 8.93 115 GLY A CA 1
ATOM 1468 C C . GLY A 1 93 ? -3.888 26.477 18.279 1.00 8.16 115 GLY A C 1
ATOM 1469 O O . GLY A 1 93 ? -4.077 25.832 19.321 1.00 9.30 115 GLY A O 1
ATOM 1473 N N . LEU A 1 94 ? -4.444 26.161 17.100 1.00 7.57 116 LEU A N 1
ATOM 1474 C CA . LEU A 1 94 ? -5.375 25.067 16.889 1.00 7.89 116 LEU A CA 1
ATOM 1475 C C . LEU A 1 94 ? -4.916 24.269 15.681 1.00 7.08 116 LEU A C 1
ATOM 1476 O O . LEU A 1 94 ? -4.567 24.844 14.651 1.00 7.35 116 LEU A O 1
ATOM 1492 N N . GLY A 1 95 ? -4.986 22.946 15.774 1.00 7.08 117 GLY A N 1
ATOM 1493 C CA . GLY A 1 95 ? -4.722 22.090 14.632 1.00 7.34 117 GLY A CA 1
ATOM 1494 C C . GLY A 1 95 ? -5.593 20.847 14.650 1.00 7.65 117 GLY A C 1
ATOM 1495 O O . GLY A 1 95 ? -5.992 20.357 15.714 1.00 8.67 117 GLY A O 1
ATOM 1499 N N . GLY A 1 96 ? -5.821 20.283 13.458 1.00 7.87 118 GLY A N 1
ATOM 1500 C CA . GLY A 1 96 ? -6.657 19.107 13.307 1.00 8.51 118 GLY A CA 1
ATOM 1501 C C . GLY A 1 96 ? -7.148 19.069 11.877 1.00 8.88 118 GLY A C 1
ATOM 1502 O O . GLY A 1 96 ? -6.365 18.885 10.952 1.00 11.64 118 GLY A O 1
ATOM 1506 N N A SER A 1 97 ? -8.447 19.291 11.681 0.40 8.61 119 SER A N 1
ATOM 1507 N N B SER A 1 97 ? -8.438 19.302 11.671 0.60 8.50 119 SER A N 1
ATOM 1508 C CA A SER A 1 97 ? -8.996 19.391 10.332 0.40 8.89 119 SER A CA 1
ATOM 1509 C CA B SER A 1 97 ? -8.961 19.383 10.310 0.60 8.62 119 SER A CA 1
ATOM 1510 C C A SER A 1 97 ? -8.662 20.724 9.671 0.40 9.24 119 SER A C 1
ATOM 1511 C C B SER A 1 97 ? -8.753 20.758 9.680 0.60 8.92 119 SER A C 1
ATOM 1512 O O A SER A 1 97 ? -8.728 20.819 8.436 0.40 9.66 119 SER A O 1
ATOM 1513 O O B SER A 1 97 ? -9.042 20.920 8.485 0.60 9.79 119 SER A O 1
ATOM 1528 N N . THR A 1 98 ? -8.316 21.733 10.477 1.00 8.51 120 THR A N 1
ATOM 1529 C CA . THR A 1 98 ? -7.904 23.051 10.033 1.00 8.60 120 THR A CA 1
ATOM 1530 C C . THR A 1 98 ? -6.684 23.397 10.894 1.00 8.38 120 THR A C 1
ATOM 1531 O O . THR A 1 98 ? -6.352 22.678 11.850 1.00 8.88 120 THR A O 1
ATOM 1543 N N . VAL A 1 99 ? -6.022 24.506 10.569 1.00 8.01 121 VAL A N 1
ATOM 1544 C CA . VAL A 1 99 ? -4.906 25.029 11.366 1.00 7.84 121 VAL A CA 1
ATOM 1545 C C . VAL A 1 99 ? -5.082 26.539 11.474 1.00 7.65 121 VAL A C 1
ATOM 1546 O O . VAL A 1 99 ? -5.262 27.223 10.458 1.00 8.21 121 VAL A O 1
ATOM 1559 N N . ALA A 1 100 ? -5.017 27.072 12.704 1.00 7.67 122 ALA A N 1
ATOM 1560 C CA . ALA A 1 100 ? -5.169 28.503 12.954 1.00 8.04 122 ALA A CA 1
ATOM 1561 C C . ALA A 1 100 ? -4.198 28.894 14.049 1.00 7.71 122 ALA A C 1
ATOM 1562 O O . ALA A 1 100 ? -4.122 28.236 15.090 1.00 8.41 122 ALA A O 1
ATOM 1569 N N . LEU A 1 101 ? -3.487 30.000 13.822 1.00 7.64 123 LEU A N 1
ATOM 1570 C CA . LEU A 1 101 ? -2.318 30.323 14.634 1.00 7.69 123 LEU A CA 1
ATOM 1571 C C . LEU A 1 101 ? -2.200 31.827 14.847 1.00 7.87 123 LEU A C 1
ATOM 1572 O O . LEU A 1 101 ? -2.200 32.561 13.863 1.00 8.87 123 LEU A O 1
ATOM 1588 N N . ARG A 1 102 ? -1.989 32.269 16.095 1.00 8.34 124 ARG A N 1
ATOM 1589 C CA . ARG A 1 102 ? -1.751 33.681 16.358 1.00 9.38 124 ARG A CA 1
ATOM 1590 C C . ARG A 1 102 ? -0.299 34.059 16.128 1.00 9.46 124 ARG A C 1
ATOM 1591 O O . ARG A 1 102 ? 0.617 33.538 16.791 1.00 10.37 124 ARG A O 1
ATOM 1612 N N . ILE A 1 103 ? -0.106 35.016 15.227 1.00 9.75 125 ILE A N 1
ATOM 1613 C CA . ILE A 1 103 ? 1.223 35.540 14.952 1.00 9.84 125 ILE A CA 1
ATOM 1614 C C . ILE A 1 103 ? 1.775 36.159 16.229 1.00 11.05 125 ILE A C 1
ATOM 1615 O O . ILE A 1 103 ? 1.100 36.938 16.918 1.00 11.89 125 ILE A O 1
ATOM 1631 N N . GLY A 1 104 ? 3.032 35.842 16.529 1.00 11.37 126 GLY A N 1
ATOM 1632 C CA . GLY A 1 104 ? 3.719 36.334 17.707 1.00 12.59 126 GLY A CA 1
ATOM 1633 C C . GLY A 1 104 ? 3.744 35.345 18.851 1.00 11.99 126 GLY A C 1
ATOM 1634 O O . GLY A 1 104 ? 4.507 35.531 19.801 1.00 14.58 126 GLY A O 1
ATOM 1638 N N . PHE A 1 105 ? 2.930 34.297 18.796 1.00 9.94 127 PHE A N 1
ATOM 1639 C CA . PHE A 1 105 ? 2.773 33.354 19.891 1.00 10.33 127 PHE A CA 1
ATOM 1640 C C . PHE A 1 105 ? 3.518 32.050 19.627 1.00 10.09 127 PHE A C 1
ATOM 1641 O O . PHE A 1 105 ? 3.244 31.054 20.289 1.00 10.01 127 PHE A O 1
ATOM 1658 N N . SER A 1 106 ? 4.499 32.054 18.713 1.00 10.29 128 SER A N 1
ATOM 1659 C CA . SER A 1 106 ? 5.209 30.817 18.362 1.00 11.42 128 SER A CA 1
ATOM 1660 C C . SER A 1 106 ? 5.897 30.177 19.556 1.00 12.58 128 SER A C 1
ATOM 1661 O O . SER A 1 106 ? 5.868 28.951 19.716 1.00 12.77 128 SER A O 1
ATOM 1669 N N . ASN A 1 107 ? 6.590 30.980 20.358 1.00 14.06 129 ASN A N 1
ATOM 1670 C CA . ASN A 1 107 ? 7.500 30.408 21.320 1.00 16.24 129 ASN A CA 1
ATOM 1671 C C . ASN A 1 107 ? 6.783 29.811 22.499 1.00 14.71 129 ASN A C 1
ATOM 1672 O O . ASN A 1 107 ? 5.704 30.231 22.904 1.00 14.16 129 ASN A O 1
ATOM 1683 N N . LYS A 1 108 ? 7.425 28.801 23.052 1.00 16.72 130 LYS A N 1
ATOM 1684 C CA . LYS A 1 108 ? 6.936 28.164 24.250 1.00 16.37 130 LYS A CA 1
ATOM 1685 C C . LYS A 1 108 ? 6.726 29.196 25.345 1.00 16.64 130 LYS A C 1
ATOM 1686 O O . LYS A 1 108 ? 7.579 30.052 25.575 1.00 17.44 130 LYS A O 1
ATOM 1705 N N . GLY A 1 109 ? 5.593 29.088 26.032 1.00 16.71 131 GLY A N 1
ATOM 1706 C CA . GLY A 1 109 ? 5.215 29.985 27.095 1.00 16.97 131 GLY A CA 1
ATOM 1707 C C . GLY A 1 109 ? 4.292 31.117 26.697 1.00 15.77 131 GLY A C 1
ATOM 1708 O O . GLY A 1 109 ? 3.775 31.796 27.589 1.00 17.04 131 GLY A O 1
ATOM 1712 N N . LYS A 1 110 ? 4.073 31.345 25.402 1.00 13.83 132 LYS A N 1
ATOM 1713 C CA . LYS A 1 110 ? 3.204 32.437 24.934 1.00 13.06 132 LYS A CA 1
ATOM 1714 C C . LYS A 1 110 ? 1.746 31.975 24.925 1.00 12.14 132 LYS A C 1
ATOM 1715 O O . LYS A 1 110 ? 1.121 31.805 23.885 1.00 12.97 132 LYS A O 1
ATOM 1734 N N . GLY A 1 111 ? 1.227 31.701 26.120 1.00 13.00 133 GLY A N 1
ATOM 1735 C CA . GLY A 1 111 ? -0.131 31.228 26.235 1.00 13.61 133 GLY A CA 1
ATOM 1736 C C . GLY A 1 111 ? -0.311 29.763 25.938 1.00 11.91 133 GLY A C 1
ATOM 1737 O O . GLY A 1 111 ? -1.456 29.296 25.879 1.00 13.49 133 GLY A O 1
ATOM 1741 N N . HIS A 1 112 ? 0.785 29.035 25.757 1.00 10.79 134 HIS A N 1
ATOM 1742 C CA . HIS A 1 112 ? 0.745 27.609 25.452 1.00 10.74 134 HIS A CA 1
ATOM 1743 C C . HIS A 1 112 ? 2.104 27.028 25.805 1.00 11.16 134 HIS A C 1
ATOM 1744 O O . HIS A 1 112 ? 3.066 27.757 26.074 1.00 12.27 134 HIS A O 1
ATOM 1758 N N . ASP A 1 113 ? 2.172 25.693 25.794 1.00 11.72 135 ASP A N 1
ATOM 1759 C CA . ASP A 1 113 ? 3.349 24.970 26.261 1.00 13.45 135 ASP A CA 1
ATOM 1760 C C . ASP A 1 113 ? 4.122 24.247 25.174 1.00 12.70 135 ASP A C 1
ATOM 1761 O O . ASP A 1 113 ? 5.070 23.510 25.500 1.00 15.09 135 ASP A O 1
ATOM 1770 N N . ALA A 1 114 ? 3.741 24.397 23.914 1.00 10.61 136 ALA A N 1
ATOM 1771 C CA . ALA A 1 114 ? 4.461 23.699 22.865 1.00 10.15 136 ALA A CA 1
ATOM 1772 C C . ALA A 1 114 ? 5.816 24.347 22.583 1.00 10.78 136 ALA A C 1
ATOM 1773 O O . ALA A 1 114 ? 6.000 25.561 22.697 1.00 11.66 136 ALA A O 1
ATOM 1780 N N . ILE A 1 115 ? 6.748 23.516 22.119 1.00 10.91 137 ILE A N 1
ATOM 1781 C CA . ILE A 1 115 ? 8.077 23.993 21.757 1.00 11.84 137 ILE A CA 1
ATOM 1782 C C . ILE A 1 115 ? 7.996 24.998 20.628 1.00 10.98 137 ILE A C 1
ATOM 1783 O O . ILE A 1 115 ? 8.845 25.892 20.515 1.00 11.95 137 ILE A O 1
ATOM 1799 N N . ASN A 1 116 ? 6.985 24.863 19.777 1.00 9.90 138 ASN A N 1
ATOM 1800 C CA . ASN A 1 116 ? 6.729 25.796 18.695 1.00 9.39 138 ASN A CA 1
ATOM 1801 C C . ASN A 1 116 ? 5.264 25.659 18.318 1.00 8.82 138 ASN A C 1
ATOM 1802 O O . ASN A 1 116 ? 4.802 24.555 18.005 1.00 8.79 138 ASN A O 1
ATOM 1813 N N . LEU A 1 117 ? 4.546 26.782 18.331 1.00 8.39 139 LEU A N 1
ATOM 1814 C CA . LEU A 1 117 ? 3.109 26.790 18.097 1.00 8.17 139 LEU A CA 1
ATOM 1815 C C . LEU A 1 117 ? 2.748 26.191 16.747 1.00 7.64 139 LEU A C 1
ATOM 1816 O O . LEU A 1 117 ? 1.869 25.313 16.652 1.00 7.67 139 LEU A O 1
ATOM 1832 N N . GLU A 1 118 ? 3.350 26.723 15.685 1.00 7.71 140 GLU A N 1
ATOM 1833 C CA . GLU A 1 118 ? 2.935 26.373 14.334 1.00 7.42 140 GLU A CA 1
ATOM 1834 C C . GLU A 1 118 ? 3.306 24.943 13.957 1.00 7.84 140 GLU A C 1
ATOM 1835 O O . GLU A 1 118 ? 2.529 24.278 13.269 1.00 7.40 140 GLU A O 1
ATOM 1847 N N A LEU A 1 119 ? 4.476 24.452 14.380 0.62 7.81 141 LEU A N 1
ATOM 1848 N N B LEU A 1 119 ? 4.471 24.448 14.388 0.38 7.59 141 LEU A N 1
ATOM 1849 C CA A LEU A 1 119 ? 4.811 23.060 14.080 0.62 8.10 141 LEU A CA 1
ATOM 1850 C CA B LEU A 1 119 ? 4.819 23.063 14.071 0.38 7.62 141 LEU A CA 1
ATOM 1851 C C A LEU A 1 119 ? 3.891 22.112 14.830 0.62 7.99 141 LEU A C 1
ATOM 1852 C C B LEU A 1 119 ? 3.942 22.087 14.845 0.38 7.78 141 LEU A C 1
ATOM 1853 O O A LEU A 1 119 ? 3.457 21.097 14.276 0.62 8.49 141 LEU A O 1
ATOM 1854 O O B LEU A 1 119 ? 3.590 21.023 14.322 0.38 7.28 141 LEU A O 1
ATOM 1885 N N . HIS A 1 120 ? 3.598 22.423 16.095 1.00 7.88 142 HIS A N 1
ATOM 1886 C CA . HIS A 1 120 ? 2.710 21.571 16.875 1.00 7.81 142 HIS A CA 1
ATOM 1887 C C . HIS A 1 120 ? 1.322 21.493 16.231 1.00 7.40 142 HIS A C 1
ATOM 1888 O O . HIS A 1 120 ? 0.767 20.401 16.043 1.00 7.41 142 HIS A O 1
ATOM 1903 N N . ALA A 1 121 ? 0.746 22.649 15.866 1.00 7.22 143 ALA A N 1
ATOM 1904 C CA . ALA A 1 121 ? -0.587 22.638 15.264 1.00 7.23 143 ALA A CA 1
ATOM 1905 C C . ALA A 1 121 ? -0.580 21.936 13.910 1.00 6.83 143 ALA A C 1
ATOM 1906 O O . ALA A 1 121 ? -1.506 21.174 13.579 1.00 7.17 143 ALA A O 1
ATOM 1913 N N . THR A 1 122 ? 0.438 22.202 13.106 1.00 7.05 144 THR A N 1
ATOM 1914 C CA . THR A 1 122 ? 0.512 21.586 11.787 1.00 7.56 144 THR A CA 1
ATOM 1915 C C . THR A 1 122 ? 0.686 20.077 11.927 1.00 7.37 144 THR A C 1
ATOM 1916 O O . THR A 1 122 ? 0.146 19.311 11.10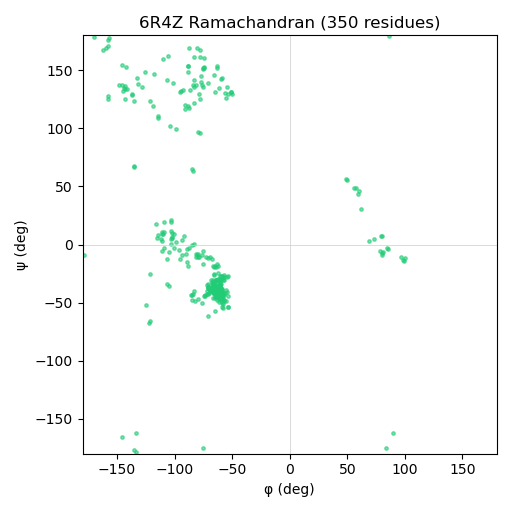7 1.00 7.71 144 THR A O 1
ATOM 1927 N N . ALA A 1 123 ? 1.397 19.619 12.954 1.00 7.23 145 ALA A N 1
ATOM 1928 C CA . ALA A 1 123 ? 1.523 18.188 13.201 1.00 7.56 145 ALA A CA 1
ATOM 1929 C C . ALA A 1 123 ? 0.168 17.542 13.402 1.00 7.34 145 ALA A C 1
ATOM 1930 O O . ALA A 1 123 ? -0.044 16.407 12.970 1.00 7.72 145 ALA A O 1
ATOM 1937 N N . HIS A 1 124 ? -0.750 18.209 14.103 1.00 7.18 146 HIS A N 1
ATOM 1938 C CA . HIS A 1 124 ? -2.095 17.669 14.241 1.00 7.50 146 HIS A CA 1
ATOM 1939 C C . HIS A 1 124 ? -2.773 17.496 12.888 1.00 7.43 146 HIS A C 1
ATOM 1940 O O . HIS A 1 124 ? -3.480 16.507 12.669 1.00 8.06 146 HIS A O 1
ATOM 1954 N N . ALA A 1 125 ? -2.623 18.476 11.992 1.00 7.38 147 ALA A N 1
ATOM 1955 C CA . ALA A 1 125 ? -3.204 18.354 10.657 1.00 7.96 147 ALA A CA 1
ATOM 1956 C C . ALA A 1 125 ? -2.566 17.212 9.884 1.00 7.71 147 ALA A C 1
ATOM 1957 O O . ALA A 1 125 ? -3.253 16.484 9.152 1.00 8.42 147 ALA A O 1
ATOM 1964 N N . ILE A 1 126 ? -1.254 17.055 9.990 1.00 7.84 148 ILE A N 1
ATOM 1965 C CA . ILE A 1 126 ? -0.587 15.948 9.334 1.00 8.49 148 ILE A CA 1
ATOM 1966 C C . ILE A 1 126 ? -1.088 14.624 9.905 1.00 8.68 148 ILE A C 1
ATOM 1967 O O . ILE A 1 126 ? -1.436 13.704 9.153 1.00 9.50 148 ILE A O 1
ATOM 1983 N N . ASP A 1 127 ? -1.153 14.500 11.234 1.00 8.44 149 ASP A N 1
ATOM 1984 C CA . ASP A 1 127 ? -1.688 13.281 11.858 1.00 8.64 149 ASP A CA 1
ATOM 1985 C C . ASP A 1 127 ? -3.081 12.956 11.326 1.00 8.68 149 ASP A C 1
ATOM 1986 O O . ASP A 1 127 ? -3.350 11.836 10.864 1.00 9.17 149 ASP A O 1
ATOM 1995 N N . HIS A 1 128 ? -3.995 13.928 11.402 1.00 8.75 150 HIS A N 1
ATOM 1996 C CA . HIS A 1 128 ? -5.403 13.679 11.123 1.00 9.29 150 HIS A CA 1
ATOM 1997 C C . HIS A 1 128 ? -5.693 13.557 9.635 1.00 9.99 150 HIS A C 1
ATOM 1998 O O . HIS A 1 128 ? -6.341 12.592 9.203 1.00 11.89 150 HIS A O 1
ATOM 2012 N N . ILE A 1 129 ? -5.229 14.508 8.837 1.00 9.43 151 ILE A N 1
ATOM 2013 C CA . ILE A 1 129 ? -5.580 14.578 7.422 1.00 10.64 151 ILE A CA 1
ATOM 2014 C C . ILE A 1 129 ? -4.675 13.694 6.571 1.00 11.38 151 ILE A C 1
ATOM 2015 O O . ILE A 1 129 ? -5.143 12.966 5.696 1.00 14.63 151 ILE A O 1
ATOM 2031 N N . VAL A 1 130 ? -3.361 13.775 6.779 1.00 9.81 152 VAL A N 1
ATOM 2032 C CA . VAL A 1 130 ? -2.382 13.113 5.917 1.00 10.15 152 VAL A CA 1
ATOM 2033 C C . VAL A 1 130 ? -2.194 11.657 6.314 1.00 10.04 152 VAL A C 1
ATOM 2034 O O . VAL A 1 130 ? -2.062 10.790 5.445 1.00 12.60 152 VAL A O 1
ATOM 2047 N N . LEU A 1 131 ? -2.165 11.382 7.616 1.00 9.30 153 LEU A N 1
ATOM 2048 C CA . LEU A 1 131 ? -1.784 10.075 8.154 1.00 9.33 153 LEU A CA 1
ATOM 2049 C C . LEU A 1 131 ? -2.961 9.333 8.779 1.00 9.68 153 LEU A C 1
ATOM 2050 O O . LEU A 1 131 ? -2.767 8.263 9.373 1.00 10.64 153 LEU A O 1
ATOM 2066 N N . ASN A 1 132 ? -4.184 9.840 8.616 1.00 9.52 154 ASN A N 1
ATOM 2067 C CA . ASN A 1 132 ? -5.390 9.117 9.000 1.00 10.00 154 ASN A CA 1
ATOM 2068 C C . ASN A 1 132 ? -5.359 8.706 10.478 1.00 9.86 154 ASN A C 1
ATOM 2069 O O . ASN A 1 132 ? -5.654 7.567 10.853 1.00 10.23 154 ASN A O 1
ATOM 2080 N N . ASP A 1 133 ? -5.023 9.679 11.332 1.00 9.41 155 ASP A N 1
ATOM 2081 C CA . ASP A 1 133 ? -5.013 9.502 12.781 1.00 9.71 155 ASP A CA 1
ATOM 2082 C C . ASP A 1 133 ? -4.051 8.414 13.245 1.00 9.92 155 ASP A C 1
ATOM 2083 O O . ASP A 1 133 ? -4.347 7.624 14.146 1.00 10.39 155 ASP A O 1
ATOM 2092 N N . ILE A 1 134 ? -2.843 8.441 12.699 1.00 9.45 156 ILE A N 1
ATOM 2093 C CA . ILE A 1 134 ? -1.835 7.466 13.093 1.00 10.79 156 ILE A CA 1
ATOM 2094 C C . ILE A 1 134 ? -1.509 7.548 14.589 1.00 9.99 156 ILE A C 1
ATOM 2095 O O . ILE A 1 134 ? -1.121 6.541 15.188 1.00 10.72 156 ILE A O 1
ATOM 2111 N N . SER A 1 135 ? -1.677 8.716 15.218 1.00 10.19 157 SER A N 1
ATOM 2112 C CA . SER A 1 135 ? -1.338 8.811 16.634 1.00 11.16 157 SER A CA 1
ATOM 2113 C C . SER A 1 135 ? -2.233 7.943 17.503 1.00 11.26 157 SER A C 1
ATOM 2114 O O . SER A 1 135 ? -1.876 7.670 18.652 1.00 12.88 157 SER A O 1
ATOM 2122 N N . LYS A 1 136 ? -3.393 7.539 16.987 1.00 11.05 158 LYS A N 1
ATOM 2123 C CA . LYS A 1 136 ? -4.343 6.708 17.712 1.00 13.16 158 LYS A CA 1
ATOM 2124 C C . LYS A 1 136 ? -4.269 5.246 17.302 1.00 13.21 158 LYS A C 1
ATOM 2125 O O . LYS A 1 136 ? -5.062 4.427 17.779 1.00 15.80 158 LYS A O 1
ATOM 2144 N N . SER A 1 137 ? -3.269 4.888 16.514 1.00 12.00 159 SER A N 1
ATOM 2145 C CA . SER A 1 137 ? -3.044 3.512 16.098 1.00 13.86 159 SER A CA 1
ATOM 2146 C C . SER A 1 137 ? -2.398 2.718 17.208 1.00 11.92 159 SER A C 1
ATOM 2147 O O . SER A 1 137 ? -1.775 3.273 18.112 1.00 11.75 159 SER A O 1
ATOM 2155 N N . ALA A 1 138 ? -2.494 1.392 17.087 1.00 11.72 160 ALA A N 1
ATOM 2156 C CA . ALA A 1 138 ? -1.911 0.527 18.101 1.00 12.28 160 ALA A CA 1
ATOM 2157 C C . ALA A 1 138 ? -0.403 0.719 18.205 1.00 11.70 160 ALA A C 1
ATOM 2158 O O . ALA A 1 138 ? 0.161 0.731 19.309 1.00 12.80 160 ALA A O 1
ATOM 2165 N N . GLN A 1 139 ? 0.271 0.857 17.068 1.00 11.99 161 GLN A N 1
ATOM 2166 C CA . GLN A 1 139 ? 1.714 1.006 17.094 1.00 12.29 161 GLN A CA 1
ATOM 2167 C C . GLN A 1 139 ? 2.122 2.234 17.896 1.00 12.09 161 GLN A C 1
ATOM 2168 O O . GLN A 1 139 ? 3.014 2.174 18.751 1.00 13.09 161 GLN A O 1
ATOM 2182 N N . PHE A 1 140 ? 1.498 3.370 17.613 1.00 11.47 162 PHE A N 1
ATOM 2183 C CA . PHE A 1 140 ? 1.878 4.577 18.330 1.00 11.28 162 PHE A CA 1
ATOM 2184 C C . PHE A 1 140 ? 1.430 4.527 19.775 1.00 12.01 162 PHE A C 1
ATOM 2185 O O . PHE A 1 140 ? 2.124 5.063 20.639 1.00 12.11 162 PHE A O 1
ATOM 2202 N N . LYS A 1 141 ? 0.284 3.906 20.061 1.00 13.30 163 LYS A N 1
ATOM 2203 C CA . LYS A 1 141 ? -0.150 3.786 21.450 1.00 14.59 163 LYS A CA 1
ATOM 2204 C C . LYS A 1 141 ? 0.918 3.112 22.293 1.00 13.13 163 LYS A C 1
ATOM 2205 O O . LYS A 1 141 ? 1.149 3.497 23.439 1.00 14.21 163 LYS A O 1
ATOM 2224 N N . GLN A 1 142 ? 1.546 2.068 21.762 1.00 13.97 164 GLN A N 1
ATOM 2225 C CA . GLN A 1 142 ? 2.558 1.357 22.536 1.00 14.78 164 GLN A CA 1
ATOM 2226 C C . GLN A 1 142 ? 3.792 2.224 22.789 1.00 14.11 164 GLN A C 1
ATOM 2227 O O . GLN A 1 142 ? 4.368 2.204 23.888 1.00 16.56 164 GLN A O 1
ATOM 2241 N N . ILE A 1 143 ? 4.210 2.998 21.788 1.00 12.44 165 ILE A N 1
ATOM 2242 C CA . ILE A 1 143 ? 5.337 3.911 21.965 1.00 12.54 165 ILE A CA 1
ATOM 2243 C C . ILE A 1 143 ? 4.991 4.980 22.992 1.00 12.51 165 ILE A C 1
ATOM 2244 O O . ILE A 1 143 ? 5.783 5.298 23.887 1.00 13.37 165 ILE A O 1
ATOM 2260 N N . PHE A 1 144 ? 3.785 5.550 22.865 1.00 11.76 166 PHE A N 1
ATOM 2261 C CA . PHE A 1 144 ? 3.283 6.573 23.780 1.00 12.11 166 PHE A CA 1
ATOM 2262 C C . PHE A 1 144 ? 3.207 6.055 25.201 1.00 13.14 166 PHE A C 1
ATOM 2263 O O . PHE A 1 144 ? 3.538 6.771 26.149 1.00 13.75 166 PHE A O 1
ATOM 2280 N N . ALA A 1 145 ? 2.807 4.805 25.376 1.00 13.60 167 ALA A N 1
ATOM 2281 C CA . ALA A 1 145 ? 2.741 4.255 26.721 1.00 14.55 167 ALA A CA 1
ATOM 2282 C C . ALA A 1 145 ? 4.108 4.265 27.391 1.00 14.85 167 ALA A C 1
ATOM 2283 O O . ALA A 1 145 ? 4.204 4.445 28.611 1.00 17.73 167 ALA A O 1
ATOM 2290 N N . LYS A 1 146 ? 5.171 4.052 26.617 1.00 14.78 168 LYS A N 1
ATOM 2291 C CA . LYS A 1 146 ? 6.513 4.022 27.183 1.00 16.03 168 LYS A CA 1
ATOM 2292 C C . LYS A 1 146 ? 7.136 5.411 27.313 1.00 15.28 168 LYS A C 1
ATOM 2293 O O . LYS A 1 146 ? 7.756 5.723 28.339 1.00 17.76 168 LYS A O 1
ATOM 2312 N N . GLU A 1 147 ? 6.992 6.250 26.289 1.00 13.80 169 GLU A N 1
ATOM 2313 C CA . GLU A 1 147 ? 7.765 7.475 26.155 1.00 13.13 169 GLU A CA 1
ATOM 2314 C C . GLU A 1 147 ? 6.957 8.745 26.339 1.00 12.43 169 GLU A C 1
ATOM 2315 O O . GLU A 1 147 ? 7.548 9.824 26.362 1.00 12.97 169 GLU A O 1
ATOM 2327 N N . GLY A 1 148 ? 5.640 8.642 26.493 1.00 11.65 170 GLY A N 1
ATOM 2328 C CA . GLY A 1 148 ? 4.756 9.795 26.438 1.00 11.79 170 GLY A CA 1
ATOM 2329 C C . GLY A 1 148 ? 4.862 10.774 27.580 1.00 12.35 170 GLY A C 1
ATOM 2330 O O . GLY A 1 148 ? 4.279 11.859 27.471 1.00 12.58 170 GLY A O 1
ATOM 2334 N N . ARG A 1 149 ? 5.569 10.433 28.652 1.00 13.74 171 ARG A N 1
ATOM 2335 C CA . ARG A 1 149 ? 5.788 11.342 29.767 1.00 15.68 171 ARG A CA 1
ATOM 2336 C C . ARG A 1 149 ? 7.187 11.936 29.749 1.00 16.78 171 ARG A C 1
ATOM 2337 O O . ARG A 1 149 ? 7.521 12.700 30.654 1.00 21.40 171 ARG A O 1
ATOM 2358 N N . SER A 1 150 ? 7.989 11.658 28.719 1.00 14.74 172 SER A N 1
ATOM 2359 C CA . SER A 1 150 ? 9.404 12.003 28.718 1.00 15.96 172 SER A CA 1
ATOM 2360 C C . SER A 1 150 ? 9.693 13.347 28.074 1.00 17.09 172 SER A C 1
ATOM 2361 O O . SER A 1 150 ? 10.861 13.749 27.984 1.00 19.62 172 SER A O 1
ATOM 2369 N N . LEU A 1 151 ? 8.660 14.075 27.667 1.00 16.50 173 LEU A N 1
ATOM 2370 C CA . LEU A 1 151 ? 8.804 15.443 27.194 1.00 19.50 173 LEU A CA 1
ATOM 2371 C C . LEU A 1 151 ? 8.185 16.440 28.175 1.00 20.62 173 LEU A C 1
ATOM 2372 O O . LEU A 1 151 ? 8.086 17.629 27.865 1.00 27.14 173 LEU A O 1
ATOM 2388 N N . GLY A 1 152 ? 7.816 16.009 29.361 1.00 21.88 174 GLY A N 1
ATOM 2389 C CA . GLY A 1 152 ? 7.179 16.927 30.277 1.00 23.99 174 GLY A CA 1
ATOM 2390 C C . GLY A 1 152 ? 5.699 17.032 29.991 1.00 21.43 174 GLY A C 1
ATOM 2391 O O . GLY A 1 152 ? 5.120 16.341 29.133 1.00 20.18 174 GLY A O 1
ATOM 2395 N N . ASN A 1 153 ? 5.078 17.936 30.743 1.00 20.28 175 ASN A N 1
ATOM 2396 C CA . ASN A 1 153 ? 3.654 18.219 30.633 1.00 18.17 175 ASN A CA 1
ATOM 2397 C C . ASN A 1 153 ? 2.883 16.903 30.670 1.00 17.23 175 ASN A C 1
ATOM 2398 O O . ASN A 1 153 ? 2.096 16.577 29.764 1.00 17.41 175 ASN A O 1
ATOM 2409 N N . VAL A 1 154 ? 3.130 16.144 31.744 1.00 17.76 176 VAL A N 1
ATOM 2410 C CA . VAL A 1 154 ? 2.706 14.752 31.771 1.00 19.77 176 VAL A CA 1
ATOM 2411 C C . VAL A 1 154 ? 1.200 14.598 31.767 1.00 21.39 176 VAL A C 1
ATOM 2412 O O . VAL A 1 154 ? 0.684 13.554 31.359 1.00 23.45 176 VAL A O 1
ATOM 2425 N N . ASN A 1 155 ? 0.478 15.583 32.258 1.00 21.29 177 ASN A N 1
ATOM 2426 C CA . ASN A 1 155 ? -0.966 15.494 32.323 1.00 22.46 177 ASN A CA 1
ATOM 2427 C C . ASN A 1 155 ? -1.622 15.908 31.017 1.00 21.74 177 ASN A C 1
ATOM 2428 O O . ASN A 1 155 ? -2.850 15.872 30.924 1.00 24.08 177 ASN A O 1
ATOM 2439 N N . PHE A 1 156 ? -0.830 16.297 30.013 1.00 16.66 178 PHE A N 1
ATOM 2440 C CA . PHE A 1 156 ? -1.338 16.641 28.687 1.00 15.97 178 PHE A CA 1
ATOM 2441 C C . PHE A 1 156 ? -0.673 15.739 27.657 1.00 14.31 178 PHE A C 1
ATOM 2442 O O . PHE A 1 156 ? -1.331 14.854 27.106 1.00 13.06 178 PHE A O 1
ATOM 2459 N N . LEU A 1 157 ? 0.633 15.887 27.440 1.00 13.85 179 LEU A N 1
ATOM 2460 C CA . LEU A 1 157 ? 1.357 15.013 26.520 1.00 13.26 179 LEU A CA 1
ATOM 2461 C C . LEU A 1 157 ? 1.276 13.556 26.947 1.00 13.92 179 LEU A C 1
ATOM 2462 O O . LEU A 1 157 ? 1.183 12.665 26.104 1.00 14.66 179 LEU A O 1
ATOM 2478 N N . GLY A 1 158 ? 1.312 13.287 28.253 1.00 15.73 180 GLY A N 1
ATOM 2479 C CA . GLY A 1 158 ? 1.328 11.902 28.699 1.00 16.23 180 GLY A CA 1
ATOM 2480 C C . GLY A 1 158 ? -0.025 11.224 28.726 1.00 16.74 180 GLY A C 1
ATOM 2481 O O . GLY A 1 158 ? -0.108 10.003 28.951 1.00 17.25 180 GLY A O 1
ATOM 2485 N N . VAL A 1 159 ? -1.082 12.000 28.524 1.00 15.76 181 VAL A N 1
ATOM 2486 C CA . VAL A 1 159 ? -2.446 11.520 28.619 1.00 15.49 181 VAL A CA 1
ATOM 2487 C C . VAL A 1 159 ? -3.073 11.351 27.240 1.00 13.50 181 VAL A C 1
ATOM 2488 O O . VAL A 1 159 ? -3.868 10.440 27.043 1.00 14.48 181 VAL A O 1
ATOM 2501 N N . TYR A 1 160 ? -2.743 12.229 26.287 1.00 11.54 182 TYR A N 1
ATOM 2502 C CA . TYR A 1 160 ? -3.380 12.227 24.964 1.00 11.06 182 TYR A CA 1
ATOM 2503 C C . TYR A 1 160 ? -2.345 11.866 23.903 1.00 10.19 182 TYR A C 1
ATOM 2504 O O . TYR A 1 160 ? -1.438 12.665 23.639 1.00 9.98 182 TYR A O 1
ATOM 2522 N N . PRO A 1 161 ? -2.433 10.686 23.272 1.00 9.89 183 PRO A N 1
ATOM 2523 C CA . PRO A 1 161 ? -1.391 10.307 22.312 1.00 9.94 183 PRO A CA 1
ATOM 2524 C C . PRO A 1 161 ? -1.264 11.274 21.162 1.00 9.57 183 PRO A C 1
ATOM 2525 O O . PRO A 1 161 ? -0.156 11.443 20.644 1.00 9.34 183 PRO A O 1
ATOM 2536 N N . GLU A 1 162 ? -2.370 11.876 20.718 1.00 9.28 184 GLU A N 1
ATOM 2537 C CA . GLU A 1 162 ? -2.282 12.848 19.634 1.00 8.88 184 GLU A CA 1
ATOM 2538 C C . GLU A 1 162 ? -1.477 14.074 20.039 1.00 8.30 184 GLU A C 1
ATOM 2539 O O . GLU A 1 162 ? -0.880 14.729 19.187 1.00 8.27 184 GLU A O 1
ATOM 2551 N N . GLU A 1 163 ? -1.499 14.446 21.328 1.00 8.76 185 GLU A N 1
ATOM 2552 C CA . GLU A 1 163 ? -0.695 15.567 21.793 1.00 8.62 185 GLU A CA 1
ATO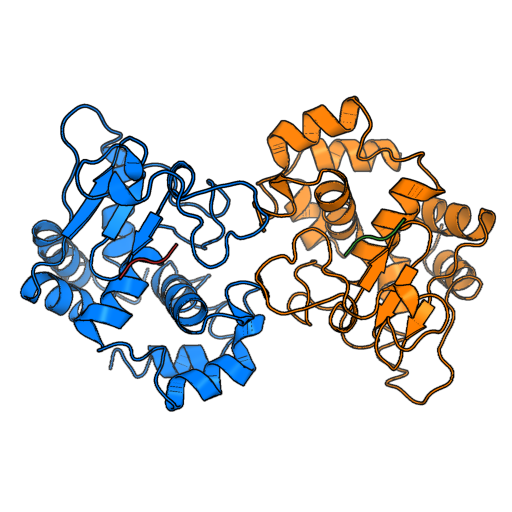M 2553 C C . GLU A 1 163 ? 0.776 15.194 21.858 1.00 8.58 185 GLU A C 1
ATOM 2554 O O . GLU A 1 163 ? 1.629 15.974 21.438 1.00 8.56 185 GLU A O 1
ATOM 2566 N N . PHE A 1 164 ? 1.090 13.996 22.377 1.00 9.08 186 PHE A N 1
ATOM 2567 C CA . PHE A 1 164 ? 2.470 13.534 22.350 1.00 8.90 186 PHE A CA 1
ATOM 2568 C C . PHE A 1 164 ? 2.988 13.443 20.917 1.00 8.69 186 PHE A C 1
ATOM 2569 O O . PHE A 1 164 ? 4.139 13.820 20.649 1.00 8.81 186 PHE A O 1
ATOM 2586 N N . PHE A 1 165 ? 2.164 12.948 19.980 1.00 8.57 187 PHE A N 1
ATOM 2587 C CA . PHE A 1 165 ? 2.571 12.933 18.581 1.00 8.46 187 PHE A CA 1
ATOM 2588 C C . PHE A 1 165 ? 2.901 14.337 18.088 1.00 8.13 187 PHE A C 1
ATOM 2589 O O . PHE A 1 165 ? 3.953 14.567 17.490 1.00 7.98 187 PHE A O 1
ATOM 2606 N N . ALA A 1 166 ? 1.991 15.281 18.313 1.00 7.79 188 ALA A N 1
ATOM 2607 C CA . ALA A 1 166 ? 2.171 16.619 17.757 1.00 8.02 188 ALA A CA 1
ATOM 2608 C C . ALA A 1 166 ? 3.402 17.287 18.352 1.00 7.78 188 ALA A C 1
ATOM 2609 O O . ALA A 1 166 ? 4.156 17.964 17.643 1.00 8.28 188 ALA A O 1
ATOM 2616 N N . GLU A 1 167 ? 3.617 17.126 19.659 1.00 7.95 189 GLU A N 1
ATOM 2617 C CA . GLU A 1 167 ? 4.771 17.748 20.282 1.00 8.32 189 GLU A CA 1
ATOM 2618 C C . GLU A 1 167 ? 6.072 17.086 19.828 1.00 8.51 189 GLU A C 1
ATOM 2619 O O . GLU A 1 167 ? 7.073 17.771 19.580 1.00 8.76 189 GLU A O 1
ATOM 2631 N N A SER A 1 168 ? 6.083 15.751 19.736 0.78 8.43 190 SER A N 1
ATOM 2632 N N B SER A 1 168 ? 6.090 15.754 19.714 0.22 8.35 190 SER A N 1
ATOM 2633 C CA A SER A 1 168 ? 7.274 15.057 19.259 0.78 8.81 190 SER A CA 1
ATOM 2634 C CA B SER A 1 168 ? 7.313 15.087 19.267 0.22 8.34 190 SER A CA 1
ATOM 2635 C C A SER A 1 168 ? 7.613 15.498 17.841 0.78 8.58 190 SER A C 1
ATOM 2636 C C B SER A 1 168 ? 7.627 15.420 17.809 0.22 8.45 190 SER A C 1
ATOM 2637 O O A SER A 1 168 ? 8.780 15.731 17.511 0.78 8.88 190 SER A O 1
ATOM 2638 O O B SER A 1 168 ? 8.803 15.503 17.428 0.22 8.26 190 SER A O 1
ATOM 2653 N N . PHE A 1 169 ? 6.592 15.583 16.981 1.00 8.30 191 PHE A N 1
ATOM 2654 C CA . PHE A 1 169 ? 6.787 16.064 15.613 1.00 8.81 191 PHE A CA 1
ATOM 2655 C C . PHE A 1 169 ? 7.422 17.450 15.619 1.00 8.90 191 PHE A C 1
ATOM 2656 O O . PHE A 1 169 ? 8.361 17.721 14.858 1.00 9.52 191 PHE A O 1
ATOM 2674 N N . ALA A 1 170 ? 6.924 18.334 16.482 1.00 8.64 192 ALA A N 1
ATOM 2675 C CA . ALA A 1 170 ? 7.490 19.677 16.580 1.00 9.40 192 ALA A CA 1
ATOM 2676 C C . ALA A 1 170 ? 8.946 19.641 17.011 1.00 9.70 192 ALA A C 1
ATOM 2677 O O . ALA A 1 170 ? 9.773 20.354 16.440 1.00 10.30 192 ALA A O 1
ATOM 2684 N N . TYR A 1 171 ? 9.294 18.805 17.996 1.00 9.20 193 TYR A N 1
ATOM 2685 C CA . TYR A 1 171 ? 10.705 18.665 18.363 1.00 9.45 193 TYR A CA 1
ATOM 2686 C C . TYR A 1 171 ? 11.522 18.154 17.182 1.00 9.98 193 TYR A C 1
ATOM 2687 O O . TYR A 1 171 ? 12.658 18.590 16.948 1.00 10.64 193 TYR A O 1
ATOM 2705 N N . TYR A 1 172 ? 10.984 17.173 16.460 1.00 9.77 194 TYR A N 1
ATOM 2706 C CA . TYR A 1 172 ? 11.744 16.574 15.374 1.00 9.99 194 TYR A CA 1
ATOM 2707 C C . TYR A 1 172 ? 12.084 17.608 14.302 1.00 10.11 194 TYR A C 1
ATOM 2708 O O . TYR A 1 172 ? 13.167 17.572 13.710 1.00 11.03 194 TYR A O 1
ATOM 2726 N N . TYR A 1 173 ? 11.148 18.530 14.024 1.00 10.30 195 TYR A N 1
ATOM 2727 C CA . TYR A 1 173 ? 11.247 19.448 12.897 1.00 11.24 195 TYR A CA 1
ATOM 2728 C C . TYR A 1 173 ? 11.608 20.884 13.249 1.00 11.32 195 TYR A C 1
ATOM 2729 O O . TYR A 1 173 ? 11.820 21.672 12.329 1.00 13.97 195 TYR A O 1
ATOM 2747 N N . LEU A 1 174 ? 11.681 21.276 14.523 1.00 10.39 196 LEU A N 1
ATOM 2748 C CA . LEU A 1 174 ? 11.975 22.686 14.791 1.00 10.59 196 LEU A CA 1
ATOM 2749 C C . LEU A 1 174 ? 13.418 23.034 14.458 1.00 11.34 196 LEU A C 1
ATOM 2750 O O . LEU A 1 174 ? 13.681 23.899 13.608 1.00 12.54 196 LEU A O 1
ATOM 2766 N N . ASN A 1 175 ? 14.372 22.402 15.131 1.00 11.15 197 ASN A N 1
ATOM 2767 C CA . ASN A 1 175 ? 15.769 22.721 14.880 1.00 11.67 197 ASN A CA 1
ATOM 2768 C C . ASN A 1 175 ? 16.631 21.543 15.305 1.00 11.87 197 ASN A C 1
ATOM 2769 O O . ASN A 1 175 ? 16.147 20.528 15.809 1.00 11.92 197 ASN A O 1
ATOM 2780 N N . GLN A 1 176 ? 17.931 21.687 15.082 1.00 12.34 198 GLN A N 1
ATOM 2781 C CA . GLN A 1 176 ? 18.847 20.589 15.353 1.00 14.01 198 GLN A CA 1
ATOM 2782 C C . GLN A 1 176 ? 18.883 20.224 16.825 1.00 12.21 198 GLN A C 1
ATOM 2783 O O . GLN A 1 176 ? 19.103 19.051 17.174 1.00 13.00 198 GLN A O 1
ATOM 2797 N N . ASP A 1 177 ? 18.708 21.206 17.708 1.00 11.61 199 ASP A N 1
ATOM 2798 C CA . ASP A 1 177 ? 18.785 20.916 19.133 1.00 11.36 199 ASP A CA 1
ATOM 2799 C C . ASP A 1 177 ? 17.549 20.173 19.629 1.00 10.97 199 ASP A C 1
ATOM 2800 O O . ASP A 1 177 ? 17.662 19.211 20.396 1.00 11.25 199 ASP A O 1
ATOM 2809 N N . THR A 1 178 ? 16.354 20.606 19.216 1.00 10.61 200 THR A N 1
ATOM 2810 C CA . THR A 1 178 ? 15.162 19.890 19.648 1.00 10.29 200 THR A CA 1
ATOM 2811 C C . THR A 1 178 ? 15.127 18.495 19.035 1.00 11.08 200 THR A C 1
ATOM 2812 O O . THR A 1 178 ? 14.679 17.540 19.680 1.00 11.17 200 THR A O 1
ATOM 2823 N N . ASN A 1 179 ? 15.640 18.345 17.818 1.00 10.98 201 ASN A N 1
ATOM 2824 C CA . ASN A 1 179 ? 15.688 17.025 17.196 1.00 11.68 201 ASN A CA 1
ATOM 2825 C C . ASN A 1 179 ? 16.589 16.106 18.012 1.00 13.37 201 ASN A C 1
ATOM 2826 O O . ASN A 1 179 ? 16.232 14.956 18.300 1.00 13.49 201 ASN A O 1
ATOM 2837 N N A SER A 1 180 ? 17.771 16.604 18.389 0.40 13.27 202 SER A N 1
ATOM 2838 N N B SER A 1 180 ? 17.764 16.602 18.408 0.29 13.41 202 SER A N 1
ATOM 2839 N N C SER A 1 180 ? 17.759 16.603 18.423 0.30 13.23 202 SER A N 1
ATOM 2840 C CA A SER A 1 180 ? 18.696 15.853 19.230 0.40 14.33 202 SER A CA 1
ATOM 2841 C CA B SER A 1 180 ? 18.671 15.805 19.224 0.29 14.51 202 SER A CA 1
ATOM 2842 C CA C SER A 1 180 ? 18.671 15.789 19.218 0.30 14.20 202 SER A CA 1
ATOM 2843 C C A SER A 1 180 ? 18.068 15.509 20.573 0.40 13.37 202 SER A C 1
ATOM 2844 C C B SER A 1 180 ? 18.072 15.500 20.589 0.29 13.62 202 SER A C 1
ATOM 2845 C C C SER A 1 180 ? 18.106 15.512 20.607 0.30 13.38 202 SER A C 1
ATOM 2846 O O A SER A 1 180 ? 18.212 14.381 21.063 0.40 14.74 202 SER A O 1
ATOM 2847 O O B SER A 1 180 ? 18.236 14.389 21.109 0.29 14.57 202 SER A O 1
ATOM 2848 O O C SER A 1 180 ? 18.327 14.428 21.161 0.30 14.37 202 SER A O 1
ATOM 2870 N N . LYS A 1 181 ? 17.390 16.475 21.198 1.00 13.52 203 LYS A N 1
ATOM 2871 C CA . LYS A 1 181 ? 16.758 16.230 22.494 1.00 14.07 203 LYS A CA 1
ATOM 2872 C C . LYS A 1 181 ? 15.697 15.141 22.392 1.00 13.59 203 LYS A C 1
ATOM 2873 O O . LYS A 1 181 ? 15.573 14.298 23.286 1.00 14.28 203 LYS A O 1
ATOM 2894 N N . LEU A 1 182 ? 14.905 15.146 21.323 1.00 13.09 204 LEU A N 1
ATOM 2895 C CA . LEU A 1 182 ? 13.911 14.094 21.155 1.00 13.27 204 LEU A CA 1
ATOM 2896 C C . LEU A 1 182 ? 14.568 12.729 21.020 1.00 13.63 204 LEU A C 1
ATOM 2897 O O . LEU A 1 182 ? 14.097 11.747 21.602 1.00 14.87 204 LEU A O 1
ATOM 2913 N N . LYS A 1 183 ? 15.635 12.642 20.235 1.00 14.20 205 LYS A N 1
ATOM 2914 C CA . LYS A 1 183 ? 16.292 11.353 20.060 1.00 16.00 205 LYS A CA 1
ATOM 2915 C C . LYS A 1 183 ? 16.765 10.802 21.398 1.00 16.63 205 LYS A C 1
ATOM 2916 O O . LYS A 1 183 ? 16.663 9.599 21.655 1.00 17.56 205 LYS A O 1
ATOM 2935 N N A SER A 1 184 ? 17.289 11.667 22.267 0.56 16.52 206 SER A N 1
ATOM 2936 N N B SER A 1 184 ? 17.275 11.673 22.268 0.44 16.55 206 SER A N 1
ATOM 2937 C CA A SER A 1 184 ? 17.787 11.206 23.555 0.56 17.81 206 SER A CA 1
ATOM 2938 C CA B SER A 1 184 ? 17.794 11.232 23.555 0.44 17.72 206 SER A CA 1
ATOM 2939 C C A SER A 1 184 ? 16.648 10.828 24.495 0.56 17.80 206 SER A C 1
ATOM 2940 C C B SER A 1 184 ? 16.677 10.866 24.524 0.44 17.65 206 SER A C 1
ATOM 2941 O O A SER A 1 184 ? 16.726 9.809 25.189 0.56 19.47 206 SER A O 1
ATOM 2942 O O B SER A 1 184 ? 16.799 9.891 25.272 0.44 18.99 206 SER A O 1
ATOM 2957 N N . ALA A 1 185 ? 15.583 11.629 24.532 1.00 17.16 207 ALA A N 1
ATOM 2958 C CA . ALA A 1 185 ? 14.526 11.412 25.512 1.00 17.39 207 ALA A CA 1
ATOM 2959 C C . ALA A 1 185 ? 13.546 10.328 25.088 1.00 15.93 207 ALA A C 1
ATOM 2960 O O . ALA A 1 185 ? 13.050 9.579 25.938 1.00 17.09 207 ALA A O 1
ATOM 2968 N N . CYS A 1 186 ? 13.254 10.244 23.788 1.00 14.65 208 CYS A N 1
ATOM 2969 C CA . CYS A 1 186 ? 12.167 9.424 23.243 1.00 13.28 208 CYS A CA 1
ATOM 2970 C C . CYS A 1 186 ? 12.682 8.681 22.014 1.00 13.93 208 CYS A C 1
ATOM 2971 O O . CYS A 1 186 ? 12.260 8.951 20.882 1.00 13.35 208 CYS A O 1
ATOM 2979 N N . PRO A 1 187 ? 13.610 7.741 22.199 1.00 14.80 209 PRO A N 1
ATOM 2980 C CA . PRO A 1 187 ? 14.243 7.111 21.031 1.00 15.54 209 PRO A CA 1
ATOM 2981 C C . PRO A 1 187 ? 13.281 6.324 20.148 1.00 14.71 209 PRO A C 1
ATOM 2982 O O . PRO A 1 187 ? 13.451 6.303 18.921 1.00 14.76 209 PRO A O 1
ATOM 2993 N N . GLN A 1 188 ? 12.279 5.653 20.726 1.00 14.34 210 GLN A N 1
ATOM 2994 C CA . GLN A 1 188 ? 11.339 4.928 19.873 1.00 13.78 210 GLN A CA 1
ATOM 2995 C C . GLN A 1 188 ? 10.467 5.881 19.074 1.00 12.97 210 GLN A C 1
ATOM 2996 O O . GLN A 1 188 ? 10.132 5.611 17.914 1.00 12.57 210 GLN A O 1
ATOM 3010 N N . THR A 1 189 ? 10.069 6.986 19.696 1.00 12.24 211 THR A N 1
ATOM 3011 C CA . THR A 1 189 ? 9.281 7.990 18.993 1.00 11.02 211 THR A CA 1
ATOM 3012 C C . THR A 1 189 ? 10.093 8.597 17.865 1.00 11.80 211 THR A C 1
ATOM 3013 O O . THR A 1 189 ? 9.586 8.802 16.754 1.00 11.56 211 THR A O 1
ATOM 3024 N N . TYR A 1 190 ? 11.356 8.922 18.146 1.00 12.58 212 TYR A N 1
ATOM 3025 C CA . TYR A 1 190 ? 12.243 9.458 17.126 1.00 12.45 212 TYR A CA 1
ATOM 3026 C C . TYR A 1 190 ? 12.341 8.499 15.944 1.00 12.87 212 TYR A C 1
ATOM 3027 O O . TYR A 1 190 ? 12.229 8.913 14.788 1.00 12.99 212 TYR A O 1
ATOM 3045 N N . SER A 1 191 ? 12.573 7.211 16.210 1.00 13.02 213 SER A N 1
ATOM 3046 C CA . SER A 1 191 ? 12.682 6.258 15.114 1.00 14.19 213 SER A CA 1
ATOM 3047 C C . SER A 1 191 ? 11.374 6.142 14.339 1.00 13.24 213 SER A C 1
ATOM 3048 O O . SER A 1 191 ? 11.378 6.008 13.109 1.00 13.87 213 SER A O 1
ATOM 3056 N N . PHE A 1 192 ? 10.248 6.167 15.049 1.00 11.95 214 PHE A N 1
ATOM 3057 C CA . PHE A 1 192 ? 8.939 6.121 14.405 1.00 11.79 214 PHE A CA 1
ATOM 3058 C C . PHE A 1 192 ? 8.779 7.278 13.426 1.00 11.65 214 PHE A C 1
ATOM 3059 O O . PHE A 1 192 ? 8.329 7.100 12.289 1.00 11.85 214 PHE A O 1
ATOM 3076 N N . LEU A 1 193 ? 9.160 8.489 13.857 1.00 11.37 215 LEU A N 1
ATOM 3077 C CA . LEU A 1 193 ? 9.043 9.670 12.996 1.00 11.63 215 LEU A CA 1
ATOM 3078 C C . LEU A 1 193 ? 10.022 9.609 11.836 1.00 12.17 215 LEU A C 1
ATOM 3079 O O . LEU A 1 193 ? 9.674 9.979 10.707 1.00 12.39 215 LEU A O 1
ATOM 3095 N N . GLN A 1 194 ? 11.243 9.139 12.091 1.00 13.09 216 GLN A N 1
ATOM 3096 C CA . GLN A 1 194 ? 12.202 8.975 11.010 1.00 14.96 216 GLN A CA 1
ATOM 3097 C C . GLN A 1 194 ? 11.644 8.043 9.948 1.00 14.88 216 GLN A C 1
ATOM 3098 O O . GLN A 1 194 ? 11.762 8.311 8.747 1.00 16.50 216 GLN A O 1
ATOM 3112 N N A ASN A 1 195 ? 11.024 6.935 10.368 0.55 14.95 217 ASN A N 1
ATOM 3113 N N B ASN A 1 195 ? 11.043 6.931 10.373 0.45 14.74 217 ASN A N 1
ATOM 3114 C CA A ASN A 1 195 ? 10.520 5.963 9.400 0.55 15.51 217 ASN A CA 1
ATOM 3115 C CA B ASN A 1 195 ? 10.510 5.968 9.418 0.45 15.18 217 ASN A CA 1
ATOM 3116 C C A ASN A 1 195 ? 9.286 6.477 8.670 0.55 15.54 217 ASN A C 1
ATOM 3117 C C B ASN A 1 195 ? 9.335 6.551 8.649 0.45 15.30 217 ASN A C 1
ATOM 3118 O O A ASN A 1 195 ? 9.090 6.152 7.493 0.55 17.10 217 ASN A O 1
ATOM 3119 O O B ASN A 1 195 ? 9.224 6.353 7.434 0.45 16.22 217 ASN A O 1
ATOM 3140 N N . LEU A 1 196 ? 8.468 7.299 9.333 1.00 14.40 218 LEU A N 1
ATOM 3141 C CA . LEU A 1 196 ? 7.306 7.870 8.671 1.00 15.88 218 LEU A CA 1
ATOM 3142 C C . LEU A 1 196 ? 7.709 8.751 7.502 1.00 17.24 218 LEU A C 1
ATOM 3143 O O . LEU A 1 196 ? 6.967 8.850 6.517 1.00 19.50 218 LEU A O 1
ATOM 3160 N N . ALA A 1 197 ? 8.860 9.409 7.595 1.00 17.18 219 ALA A N 1
ATOM 3161 C CA . ALA A 1 197 ? 9.297 10.337 6.562 1.00 19.99 219 ALA A CA 1
ATOM 3162 C C . ALA A 1 197 ? 10.125 9.674 5.469 1.00 24.25 219 ALA A C 1
ATOM 3163 O O . ALA A 1 197 ? 10.449 10.331 4.477 1.00 26.99 219 ALA A O 1
ATOM 3170 N N . LYS A 1 198 ? 10.499 8.409 5.631 1.00 26.77 220 LYS A N 1
ATOM 3171 C CA . LYS A 1 198 ? 11.251 7.690 4.607 1.00 30.95 220 LYS A CA 1
ATOM 3172 C C . LYS A 1 198 ? 10.401 7.536 3.345 1.00 35.37 220 LYS A C 1
ATOM 3173 O O . LYS A 1 198 ? 9.170 7.497 3.415 1.00 35.79 220 LYS A O 1
ATOM 3193 N N . THR B 1 7 ? 26.417 26.853 55.380 1.00 22.72 29 THR B N 1
ATOM 3194 C CA . THR B 1 7 ? 26.812 25.581 55.947 1.00 20.02 29 THR B CA 1
ATOM 3195 C C . THR B 1 7 ? 27.412 24.708 54.863 1.00 20.22 29 THR B C 1
ATOM 3196 O O . THR B 1 7 ? 27.126 24.873 53.675 1.00 22.32 29 THR B O 1
ATOM 3206 N N . THR B 1 8 ? 28.259 23.781 55.282 1.00 17.04 30 THR B N 1
ATOM 3207 C CA . THR B 1 8 ? 28.911 22.858 54.373 1.00 16.17 30 THR B CA 1
ATOM 3208 C C . THR B 1 8 ? 27.965 21.732 53.941 1.00 15.37 30 THR B C 1
ATOM 3209 O O . THR B 1 8 ? 26.908 21.504 54.532 1.00 13.97 30 THR B O 1
ATOM 3220 N N . ILE B 1 9 ? 28.388 20.983 52.914 1.00 16.12 31 ILE B N 1
ATOM 3221 C CA . ILE B 1 9 ? 27.663 19.765 52.535 1.00 16.27 31 ILE B CA 1
ATOM 3222 C C . ILE B 1 9 ? 27.610 18.805 53.710 1.00 13.50 31 ILE B C 1
ATOM 3223 O O . ILE B 1 9 ? 26.595 18.154 53.953 1.00 12.17 31 ILE B O 1
ATOM 3239 N N . GLN B 1 10 ? 28.714 18.684 54.438 1.00 12.95 32 GLN B N 1
ATOM 3240 C CA . GLN B 1 10 ? 28.729 17.802 55.588 1.00 12.76 32 GLN B CA 1
ATOM 3241 C C . GLN B 1 10 ? 27.665 18.227 56.594 1.00 11.80 32 GLN B C 1
ATOM 3242 O O . GLN B 1 10 ? 26.922 17.399 57.129 1.00 11.38 32 GLN B O 1
ATOM 3256 N N . GLN B 1 11 ? 27.594 19.519 56.899 1.00 11.79 33 GLN B N 1
ATOM 3257 C CA . GLN B 1 11 ? 26.567 19.995 57.821 1.00 11.64 33 GLN B CA 1
ATOM 3258 C C . GLN B 1 11 ? 25.166 19.742 57.290 1.00 10.58 33 GLN B C 1
ATOM 3259 O O . GLN B 1 11 ? 24.268 19.349 58.044 1.00 10.50 33 GLN B O 1
ATOM 3273 N N . ASN B 1 12 ? 24.948 19.975 55.994 1.00 10.45 34 ASN B N 1
ATOM 3274 C CA . ASN B 1 12 ? 23.622 19.753 55.430 1.00 10.18 34 ASN B CA 1
ATOM 3275 C C . ASN B 1 12 ? 23.222 18.291 55.478 1.00 10.39 34 ASN B C 1
ATOM 3276 O O . ASN B 1 12 ? 22.061 17.980 55.756 1.00 10.33 34 ASN B O 1
ATOM 3287 N N . LYS B 1 13 ? 24.170 17.380 55.246 1.00 10.52 35 LYS B N 1
ATOM 3288 C CA . LYS B 1 13 ? 23.856 15.960 55.402 1.00 11.04 35 LYS B CA 1
ATOM 3289 C C . LYS B 1 13 ? 23.576 15.608 56.849 1.00 10.28 35 LYS B C 1
ATOM 3290 O O . LYS B 1 13 ? 22.707 14.782 57.122 1.00 10.86 35 LYS B O 1
ATOM 3309 N N . ASP B 1 14 ? 24.279 16.235 57.790 1.00 10.54 36 ASP B N 1
ATOM 3310 C CA . ASP B 1 14 ? 23.967 16.030 59.205 1.00 11.25 36 ASP B CA 1
ATOM 3311 C C . ASP B 1 14 ? 22.549 16.490 59.531 1.00 10.97 36 ASP B C 1
ATOM 3312 O O . ASP B 1 14 ? 21.762 15.761 60.149 1.00 11.84 36 ASP B O 1
ATOM 3321 N N . THR B 1 15 ? 22.170 17.674 59.052 1.00 10.88 37 THR B N 1
ATOM 3322 C CA . THR B 1 15 ? 20.799 18.146 59.238 1.00 10.67 37 THR B CA 1
ATOM 3323 C C . THR B 1 15 ? 19.800 17.187 58.633 1.00 10.27 37 THR B C 1
ATOM 3324 O O . THR B 1 15 ? 18.793 16.850 59.253 1.00 10.91 37 THR B O 1
ATOM 3335 N N . LEU B 1 16 ? 20.052 16.753 57.404 1.00 9.72 38 LEU B N 1
ATOM 3336 C CA . LEU B 1 16 ? 19.116 15.868 56.738 1.00 9.96 38 LEU B CA 1
ATOM 3337 C C . LEU B 1 16 ? 18.998 14.537 57.458 1.00 11.49 38 LEU B C 1
ATOM 3338 O O . LEU B 1 16 ? 17.912 13.950 57.452 1.00 13.46 38 LEU B O 1
ATOM 3354 N N . SER B 1 17 ? 20.069 14.070 58.127 1.00 11.48 39 SER B N 1
ATOM 3355 C CA . SER B 1 17 ? 19.951 12.826 58.878 1.00 12.79 39 SER B CA 1
ATOM 3356 C C . SER B 1 17 ? 18.978 12.978 60.041 1.00 12.37 39 SER B C 1
ATOM 3357 O O . SER B 1 17 ? 18.493 11.967 60.558 1.00 13.90 39 SER B O 1
ATOM 3365 N N . GLN B 1 18 ? 18.693 14.211 60.460 1.00 12.52 40 GLN B N 1
ATOM 3366 C CA A GLN B 1 18 ? 17.746 14.477 61.532 0.88 12.99 40 GLN B CA 1
ATOM 3367 C CA B GLN B 1 18 ? 17.744 14.476 61.530 0.12 12.99 40 GLN B CA 1
ATOM 3368 C C . GLN B 1 18 ? 16.342 14.839 61.057 1.00 15.18 40 GLN B C 1
ATOM 3369 O O . GLN B 1 18 ? 15.437 14.934 61.900 1.00 20.77 40 GLN B O 1
ATOM 3394 N N . ILE B 1 19 ? 16.127 15.066 59.747 1.00 11.99 41 ILE B N 1
ATOM 3395 C CA . ILE B 1 19 ? 14.799 15.413 59.258 1.00 12.83 41 ILE B CA 1
ATOM 3396 C C . ILE B 1 19 ? 14.230 14.452 58.214 1.00 10.79 41 ILE B C 1
ATOM 3397 O O . ILE B 1 19 ? 13.032 14.435 58.025 1.00 10.60 41 ILE B O 1
ATOM 3413 N N . VAL B 1 20 ? 15.091 13.740 57.466 1.00 10.86 42 VAL B N 1
ATOM 3414 C CA . VAL B 1 20 ? 14.589 12.770 56.502 1.00 9.67 42 VAL B CA 1
ATOM 3415 C C . VAL B 1 20 ? 14.121 11.527 57.233 1.00 10.09 42 VAL B C 1
ATOM 3416 O O . VAL B 1 20 ? 14.783 11.057 58.168 1.00 12.60 42 VAL B O 1
ATOM 3429 N N . VAL B 1 21 ? 12.967 11.007 56.819 1.00 8.82 43 VAL B N 1
ATOM 3430 C CA . VAL B 1 21 ? 12.370 9.810 57.382 1.00 9.11 43 VAL B CA 1
ATOM 3431 C C . VAL B 1 21 ? 12.263 8.777 56.264 1.00 8.40 43 VAL B C 1
ATOM 3432 O O . VAL B 1 21 ? 11.608 9.016 55.246 1.00 9.63 43 VAL B O 1
ATOM 3445 N N . PHE B 1 22 ? 12.922 7.638 56.446 1.00 8.74 44 PHE B N 1
ATOM 3446 C CA . PHE B 1 22 ? 12.913 6.542 55.489 1.00 8.88 44 PHE B CA 1
ATOM 3447 C C . PHE B 1 22 ? 11.733 5.640 55.794 1.00 10.07 44 PHE B C 1
ATOM 3448 O O . PHE B 1 22 ? 11.274 5.587 56.940 1.00 11.33 44 PHE B O 1
ATOM 3465 N N . PRO B 1 23 ? 11.224 4.938 54.791 1.00 10.29 45 PRO B N 1
ATOM 3466 C CA . PRO B 1 23 ? 9.991 4.171 54.972 1.00 12.15 45 PRO B CA 1
ATOM 3467 C C . PRO B 1 23 ? 10.251 2.770 55.510 1.00 9.82 45 PRO B C 1
ATOM 3468 O O . PRO B 1 23 ? 11.383 2.298 55.579 1.00 10.15 45 PRO B O 1
ATOM 3479 N N . THR B 1 24 ? 9.149 2.132 55.909 1.00 10.05 46 THR B N 1
ATOM 3480 C CA . THR B 1 24 ? 9.195 0.784 56.471 1.00 11.61 46 THR B CA 1
ATOM 3481 C C . THR B 1 24 ? 9.509 -0.269 55.433 1.00 13.70 46 THR B C 1
ATOM 3482 O O . THR B 1 24 ? 10.175 -1.269 55.731 1.00 16.48 46 THR B O 1
ATOM 3493 N N . GLY B 1 25 ? 9.031 -0.096 54.222 1.00 15.50 47 GLY B N 1
ATOM 3494 C CA . GLY B 1 25 ? 9.198 -1.174 53.265 1.00 20.07 47 GLY B CA 1
ATOM 3495 C C . GLY B 1 25 ? 10.616 -1.282 52.717 1.00 20.85 47 GLY B C 1
ATOM 3496 O O . GLY B 1 25 ? 11.555 -0.604 53.152 1.00 22.86 47 GLY B O 1
ATOM 3500 N N . ASN B 1 26 ? 10.768 -2.203 51.766 1.00 18.07 48 ASN B N 1
ATOM 3501 C CA . ASN B 1 26 ? 11.975 -2.354 50.967 1.00 15.36 48 ASN B CA 1
ATOM 3502 C C . ASN B 1 26 ? 11.823 -1.445 49.749 1.00 14.49 48 ASN B C 1
ATOM 3503 O O . ASN B 1 26 ? 10.709 -1.214 49.278 1.00 17.68 48 ASN B O 1
ATOM 3514 N N . TYR B 1 27 ? 12.935 -0.923 49.255 1.00 11.97 49 TYR B N 1
ATOM 3515 C CA . TYR B 1 27 ? 12.933 0.078 48.189 1.00 11.55 49 TYR B CA 1
ATOM 3516 C C . TYR B 1 27 ? 14.369 0.260 47.706 1.00 10.71 49 TYR B C 1
ATOM 3517 O O . TYR B 1 27 ? 15.300 -0.351 48.241 1.00 10.94 49 TYR B O 1
ATOM 3535 N N . ASP B 1 28 ? 14.552 1.125 46.701 1.00 10.61 50 ASP B N 1
ATOM 3536 C CA . ASP B 1 28 ? 15.874 1.401 46.135 1.00 11.18 50 ASP B CA 1
ATOM 3537 C C . ASP B 1 28 ? 16.636 2.349 47.058 1.00 10.23 50 ASP B C 1
ATOM 3538 O O . ASP B 1 28 ? 16.473 3.582 47.017 1.00 9.65 50 ASP B O 1
ATOM 3547 N N . LYS B 1 29 ? 17.468 1.757 47.919 1.00 10.17 51 LYS B N 1
ATOM 3548 C CA . LYS B 1 29 ? 18.168 2.526 48.942 1.00 9.75 51 LYS B CA 1
ATOM 3549 C C . LYS B 1 29 ? 19.147 3.500 48.315 1.00 9.40 51 LYS B C 1
ATOM 3550 O O . LYS B 1 29 ? 19.326 4.620 48.813 1.00 9.47 51 LYS B O 1
ATOM 3569 N N . ASN B 1 30 ? 19.784 3.103 47.213 1.00 9.99 52 ASN B N 1
ATOM 3570 C CA . ASN B 1 30 ? 20.713 4.021 46.560 1.00 10.91 52 ASN B CA 1
ATOM 3571 C C . ASN B 1 30 ? 19.994 5.252 46.015 1.00 10.09 52 ASN B C 1
ATOM 3572 O O . ASN B 1 30 ? 20.521 6.363 46.083 1.00 10.53 52 ASN B O 1
ATOM 3583 N N . GLU B 1 31 ? 18.794 5.077 45.468 1.00 10.00 53 GLU B N 1
ATOM 3584 C CA . GLU B 1 31 ? 18.059 6.221 44.948 1.00 10.08 53 GLU B CA 1
ATOM 3585 C C . GLU B 1 31 ? 17.584 7.112 46.086 1.00 8.97 53 GLU B C 1
ATOM 3586 O O . GLU B 1 31 ? 17.569 8.336 45.947 1.00 9.44 53 GLU B O 1
ATOM 3598 N N . ALA B 1 32 ? 17.190 6.543 47.221 1.00 8.94 54 ALA B N 1
ATOM 3599 C CA . ALA B 1 32 ? 16.852 7.387 48.365 1.00 8.58 54 ALA B CA 1
ATOM 3600 C C . ALA B 1 32 ? 18.045 8.229 48.778 1.00 8.47 54 ALA B C 1
ATOM 3601 O O . ALA B 1 32 ? 17.900 9.418 49.089 1.00 8.85 54 ALA B O 1
ATOM 3608 N N . ASN B 1 33 ? 19.238 7.635 48.783 1.00 8.93 55 ASN B N 1
ATOM 3609 C CA A ASN B 1 33 ? 20.431 8.399 49.096 0.57 9.78 55 ASN B CA 1
ATOM 3610 C CA B ASN B 1 33 ? 20.452 8.388 49.084 0.43 9.26 55 ASN B CA 1
ATOM 3611 C C . ASN B 1 33 ? 20.667 9.508 48.085 1.00 8.89 55 ASN B C 1
ATOM 3612 O O . ASN B 1 33 ? 21.103 10.603 48.453 1.00 9.61 55 ASN B O 1
ATOM 3633 N N . ALA B 1 34 ? 20.374 9.250 46.809 1.00 9.46 56 ALA B N 1
ATOM 3634 C CA . ALA B 1 34 ? 20.525 10.270 45.782 1.00 9.96 56 ALA B CA 1
ATOM 3635 C C . ALA B 1 34 ? 19.580 11.441 46.025 1.00 9.25 56 ALA B C 1
ATOM 3636 O O . ALA B 1 34 ? 19.950 12.598 45.787 1.00 9.77 56 ALA B O 1
ATOM 3643 N N . MET B 1 35 ? 18.364 11.173 46.499 1.00 8.55 57 MET B N 1
ATOM 3644 C CA . MET B 1 35 ? 17.423 12.244 46.821 1.00 8.69 57 MET B CA 1
ATOM 3645 C C . MET B 1 35 ? 17.948 13.090 47.974 1.00 8.42 57 MET B C 1
ATOM 3646 O O . MET B 1 35 ? 17.866 14.325 47.930 1.00 8.68 57 MET B O 1
ATOM 3660 N N . VAL B 1 36 ? 18.502 12.444 49.008 1.00 8.31 58 VAL B N 1
ATOM 3661 C CA . VAL B 1 36 ? 19.112 13.187 50.109 1.00 8.78 58 VAL B CA 1
ATOM 3662 C C . VAL B 1 36 ? 20.246 14.060 49.599 1.00 8.94 58 VAL B C 1
ATOM 3663 O O . VAL B 1 36 ? 20.384 15.222 49.998 1.00 8.93 58 VAL B O 1
ATOM 3676 N N . ASN B 1 37 ? 21.083 13.521 48.713 1.00 9.07 59 ASN B N 1
ATOM 3677 C CA . ASN B 1 37 ? 22.195 14.308 48.196 1.00 9.80 59 ASN B CA 1
ATOM 3678 C C . ASN B 1 37 ? 21.711 15.531 47.438 1.00 9.91 59 ASN B C 1
ATOM 3679 O O . ASN B 1 37 ? 22.322 16.597 47.528 1.00 11.05 59 ASN B O 1
ATOM 3690 N N . ARG B 1 38 ? 20.628 15.410 46.668 1.00 9.58 60 ARG B N 1
ATOM 3691 C CA . ARG B 1 38 ? 20.093 16.585 45.979 1.00 10.11 60 ARG B CA 1
ATOM 3692 C C . ARG B 1 38 ? 19.538 17.592 46.972 1.00 9.53 60 ARG B C 1
ATOM 3693 O O . ARG B 1 38 ? 19.738 18.801 46.812 1.00 10.35 60 ARG B O 1
ATOM 3714 N N . LEU B 1 39 ? 18.839 17.123 48.005 1.00 8.98 61 LEU B N 1
ATOM 3715 C CA . LEU B 1 39 ? 18.337 18.026 49.045 1.00 9.29 61 LEU B CA 1
ATOM 3716 C C . LEU B 1 39 ? 19.467 18.780 49.729 1.00 9.31 61 LEU B C 1
ATOM 3717 O O . LEU B 1 39 ? 19.274 19.918 50.166 1.00 9.78 61 LEU B O 1
ATOM 3733 N N . ALA B 1 40 ? 20.651 18.181 49.811 1.00 9.58 62 ALA B N 1
ATOM 3734 C CA . ALA B 1 40 ? 21.785 18.831 50.472 1.00 10.26 62 ALA B CA 1
ATOM 3735 C C . ALA B 1 40 ? 22.273 20.051 49.715 1.00 11.28 62 ALA B C 1
ATOM 3736 O O . ALA B 1 40 ? 23.058 20.822 50.274 1.00 12.16 62 ALA B O 1
ATOM 3743 N N . ASN B 1 41 ? 21.823 20.252 48.473 1.00 10.62 63 ASN B N 1
ATOM 3744 C CA . ASN B 1 41 ? 22.148 21.467 47.731 1.00 11.44 63 ASN B CA 1
ATOM 3745 C C . ASN B 1 41 ? 21.353 22.670 48.217 1.00 11.16 63 ASN B C 1
ATOM 3746 O O . ASN B 1 41 ? 21.704 23.798 47.871 1.00 12.60 63 ASN B O 1
ATOM 3757 N N . ILE B 1 42 ? 20.269 22.467 48.960 1.00 10.17 64 ILE B N 1
ATOM 3758 C CA . ILE B 1 42 ? 19.499 23.594 49.484 1.00 10.36 64 ILE B CA 1
ATOM 3759 C C . ILE B 1 42 ? 20.313 24.277 50.580 1.00 10.12 64 ILE B C 1
ATOM 3760 O O . ILE B 1 42 ? 20.935 23.617 51.426 1.00 11.57 64 ILE B O 1
ATOM 3776 N N . ASP B 1 43 ? 20.295 25.617 50.591 1.00 11.01 65 ASP B N 1
ATOM 3777 C CA . ASP B 1 43 ? 21.003 26.377 51.614 1.00 11.93 65 ASP B CA 1
ATOM 3778 C C . ASP B 1 43 ? 20.637 25.860 52.995 1.00 11.05 65 ASP B C 1
ATOM 3779 O O . ASP B 1 43 ? 19.460 25.734 53.340 1.00 10.81 65 ASP B O 1
ATOM 3788 N N . GLY B 1 44 ? 21.664 25.609 53.801 1.00 11.96 66 GLY B N 1
ATOM 3789 C CA . GLY B 1 44 ? 21.441 25.041 55.112 1.00 12.19 66 GLY B CA 1
ATOM 3790 C C . GLY B 1 44 ? 20.572 25.889 56.014 1.00 11.31 66 GLY B C 1
ATOM 3791 O O . GLY B 1 44 ? 19.917 25.361 56.912 1.00 12.03 66 GLY B O 1
ATOM 3795 N N . LYS B 1 45 ? 20.549 27.204 55.815 1.00 10.75 67 LYS B N 1
ATOM 3796 C CA . LYS B 1 45 ? 19.692 28.000 56.685 1.00 11.63 67 LYS B CA 1
ATOM 3797 C C . LYS B 1 45 ? 18.242 27.544 56.562 1.00 10.58 67 LYS B C 1
ATOM 3798 O O . LYS B 1 45 ? 17.509 27.486 57.552 1.00 11.51 67 LYS B O 1
ATOM 3817 N N . TYR B 1 46 ? 17.805 27.194 55.352 1.00 9.46 68 TYR B N 1
ATOM 3818 C CA . TYR B 1 46 ? 16.428 26.733 55.194 1.00 9.10 68 TYR B CA 1
ATOM 3819 C C . TYR B 1 46 ? 16.236 25.351 55.795 1.00 9.29 68 TYR B C 1
ATOM 3820 O O . TYR B 1 46 ? 15.216 25.077 56.426 1.00 9.41 68 TYR B O 1
ATOM 3838 N N . LEU B 1 47 ? 17.190 24.453 55.566 1.00 9.10 69 LEU B N 1
ATOM 3839 C CA . LEU B 1 47 ? 17.071 23.113 56.115 1.00 9.58 69 LEU B CA 1
ATOM 3840 C C . LEU B 1 47 ? 17.004 23.157 57.635 1.00 8.77 69 LEU B C 1
ATOM 3841 O O . LEU B 1 47 ? 16.221 22.422 58.252 1.00 9.34 69 LEU B O 1
ATOM 3857 N N . ASN B 1 48 ? 17.859 23.975 58.262 1.00 8.80 70 ASN B N 1
ATOM 3858 C CA . ASN B 1 48 ? 17.835 24.089 59.721 1.00 8.85 70 ASN B CA 1
ATOM 3859 C C . ASN B 1 48 ? 16.578 24.757 60.231 1.00 8.86 70 ASN B C 1
ATOM 3860 O O . ASN B 1 48 ? 16.120 24.445 61.336 1.00 9.20 70 ASN B O 1
ATOM 3871 N N . ALA B 1 49 ? 15.993 25.673 59.458 1.00 8.64 71 ALA B N 1
ATOM 3872 C CA . ALA B 1 49 ? 14.704 26.231 59.849 1.00 9.13 71 ALA B CA 1
ATOM 3873 C C . ALA B 1 49 ? 13.595 25.181 59.778 1.00 8.91 71 ALA B C 1
ATOM 3874 O O . ALA B 1 49 ? 12.710 25.160 60.628 1.00 9.28 71 ALA B O 1
ATOM 3881 N N . LEU B 1 50 ? 13.624 24.305 58.770 1.00 9.23 72 LEU B N 1
ATOM 3882 C CA . LEU B 1 50 ? 12.664 23.203 58.726 1.00 9.33 72 LEU B CA 1
ATOM 3883 C C . LEU B 1 50 ? 12.828 22.320 59.952 1.00 9.49 72 LEU B C 1
ATOM 3884 O O . LEU B 1 50 ? 11.842 21.933 60.574 1.00 9.83 72 LEU B O 1
ATOM 3900 N N . LYS B 1 51 ? 14.073 21.989 60.299 1.00 9.11 73 LYS B N 1
ATOM 3901 C CA . LYS B 1 51 ? 14.343 21.166 61.483 1.00 9.56 73 LYS B CA 1
ATOM 3902 C C . LYS B 1 51 ? 13.829 21.834 62.757 1.00 9.30 73 LYS B C 1
ATOM 3903 O O . LYS B 1 51 ? 13.257 21.170 63.629 1.00 9.92 73 LYS B O 1
ATOM 3922 N N . GLN B 1 52 ? 13.980 23.148 62.857 1.00 8.98 74 GLN B N 1
ATOM 3923 C CA . GLN B 1 52 ? 13.504 23.876 64.024 1.00 9.05 74 GLN B CA 1
ATOM 3924 C C . GLN B 1 52 ? 12.005 23.728 64.197 1.00 9.13 74 GLN B C 1
ATOM 3925 O O . GLN B 1 52 ? 11.506 23.742 65.331 1.00 10.61 74 GLN B O 1
ATOM 3939 N N . ASN B 1 53 ? 11.273 23.621 63.085 1.00 9.46 75 ASN B N 1
ATOM 3940 C CA . ASN B 1 53 ? 9.828 23.472 63.053 1.00 10.94 75 ASN B CA 1
ATOM 3941 C C . ASN B 1 53 ? 9.374 22.016 63.043 1.00 10.57 75 ASN B C 1
ATOM 3942 O O . ASN B 1 53 ? 8.179 21.748 62.854 1.00 11.98 75 ASN B O 1
ATOM 3953 N N . ASN B 1 54 ? 10.288 21.072 63.221 1.00 10.28 76 ASN B N 1
ATOM 3954 C CA . ASN B 1 54 ? 9.955 19.653 63.286 1.00 10.37 76 ASN B CA 1
ATOM 3955 C C . ASN B 1 54 ? 9.325 19.150 61.992 1.00 10.72 76 ASN B C 1
ATOM 3956 O O . ASN B 1 54 ? 8.523 18.221 61.997 1.00 11.92 76 ASN B O 1
ATOM 3967 N N . LEU B 1 55 ? 9.700 19.733 60.860 1.00 10.18 77 LEU B N 1
ATOM 3968 C CA . LEU B 1 55 ? 9.240 19.250 59.563 1.00 10.34 77 LEU B CA 1
ATOM 3969 C C . LEU B 1 55 ? 10.048 18.029 59.178 1.00 10.68 77 LEU B C 1
ATOM 3970 O O . LEU B 1 55 ? 11.278 18.063 59.216 1.00 12.82 77 LEU B O 1
ATOM 3986 N N . LYS B 1 56 ? 9.341 16.959 58.806 1.00 10.05 78 LYS B N 1
ATOM 3987 C CA . LYS B 1 56 ? 9.966 15.751 58.323 1.00 10.71 78 LYS B CA 1
ATOM 3988 C C . LYS B 1 56 ? 9.877 15.674 56.815 1.00 10.32 78 LYS B C 1
ATOM 3989 O O . LYS B 1 56 ? 8.842 15.971 56.225 1.00 10.79 78 LYS B O 1
ATOM 4008 N N . ILE B 1 57 ? 10.958 15.235 56.191 1.00 9.38 79 ILE B N 1
ATOM 4009 C CA . ILE B 1 57 ? 10.964 14.968 54.756 1.00 9.39 79 ILE B CA 1
ATOM 4010 C C . ILE B 1 57 ? 10.777 13.465 54.615 1.00 8.62 79 ILE B C 1
ATOM 4011 O O . ILE B 1 57 ? 11.714 12.694 54.822 1.00 9.18 79 ILE B O 1
ATOM 4027 N N . LYS B 1 58 ? 9.549 13.042 54.335 1.00 8.38 80 LYS B N 1
ATOM 4028 C CA . LYS B 1 58 ? 9.211 11.622 54.330 1.00 8.59 80 LYS B CA 1
ATOM 4029 C C . LYS B 1 58 ? 9.411 11.044 52.936 1.00 8.96 80 LYS B C 1
ATOM 4030 O O . LYS B 1 58 ? 8.803 11.508 51.973 1.00 11.23 80 LYS B O 1
ATOM 4049 N N . LEU B 1 59 ? 10.287 10.052 52.834 1.00 8.66 81 LEU B N 1
ATOM 4050 C CA . LEU B 1 59 ? 10.508 9.311 51.602 1.00 9.43 81 LEU B CA 1
ATOM 4051 C C . LEU B 1 59 ? 9.657 8.053 51.655 1.00 9.83 81 LEU B C 1
ATOM 4052 O O . LEU B 1 59 ? 9.671 7.335 52.658 1.00 12.03 81 LEU B O 1
ATOM 4068 N N . LEU B 1 60 ? 8.909 7.782 50.575 1.00 9.70 82 LEU B N 1
ATOM 4069 C CA . LEU B 1 60 ? 7.898 6.736 50.590 1.00 10.47 82 LEU B CA 1
ATOM 4070 C C . LEU B 1 60 ? 8.222 5.642 49.585 1.00 9.95 82 LEU B C 1
ATOM 4071 O O . LEU B 1 60 ? 8.738 5.894 48.487 1.00 11.08 82 LEU B O 1
ATOM 4087 N N . SER B 1 61 ? 7.845 4.413 49.954 1.00 10.99 83 SER B N 1
ATOM 4088 C CA . SER B 1 61 ? 7.956 3.262 49.066 1.00 12.49 83 SER B CA 1
ATOM 4089 C C . SER B 1 61 ? 6.627 2.837 48.445 1.00 13.82 83 SER B C 1
ATOM 4090 O O . SER B 1 61 ? 6.607 1.920 47.622 1.00 15.71 83 SER B O 1
ATOM 4098 N N . GLY B 1 62 ? 5.538 3.526 48.755 1.00 14.44 84 GLY B N 1
ATOM 4099 C CA . GLY B 1 62 ? 4.251 3.273 48.155 1.00 15.37 84 GLY B CA 1
ATOM 4100 C C . GLY B 1 62 ? 3.644 4.602 47.744 1.00 16.25 84 GLY B C 1
ATOM 4101 O O . GLY B 1 62 ? 4.360 5.580 47.521 1.00 17.61 84 GLY B O 1
ATOM 4105 N N . LYS B 1 63 ? 2.337 4.620 47.508 1.00 16.09 85 LYS B N 1
ATOM 4106 C CA . LYS B 1 63 ? 1.657 5.848 47.101 1.00 17.11 85 LYS B CA 1
ATOM 4107 C C . LYS B 1 63 ? 1.530 6.801 48.281 1.00 16.13 85 LYS B C 1
ATOM 4108 O O . LYS B 1 63 ? 1.537 6.392 49.441 1.00 16.69 85 LYS B O 1
ATOM 4127 N N A LEU B 1 64 ? 1.384 8.086 47.964 0.39 15.51 86 LEU B N 1
ATOM 4128 N N B LEU B 1 64 ? 1.367 8.095 47.970 0.61 15.83 86 LEU B N 1
ATOM 4129 C CA A LEU B 1 64 ? 1.154 9.074 49.007 0.39 14.92 86 LEU B CA 1
ATOM 4130 C CA B LEU B 1 64 ? 1.152 9.078 49.027 0.61 15.66 86 LEU B CA 1
ATOM 4131 C C A LEU B 1 64 ? 0.009 8.641 49.909 0.39 15.02 86 LEU B C 1
ATOM 4132 C C B LEU B 1 64 ? 0.001 8.640 49.921 0.61 15.44 86 LEU B C 1
ATOM 4133 O O A LEU B 1 64 ? 0.110 8.695 51.139 0.39 15.25 86 LEU B O 1
ATOM 4134 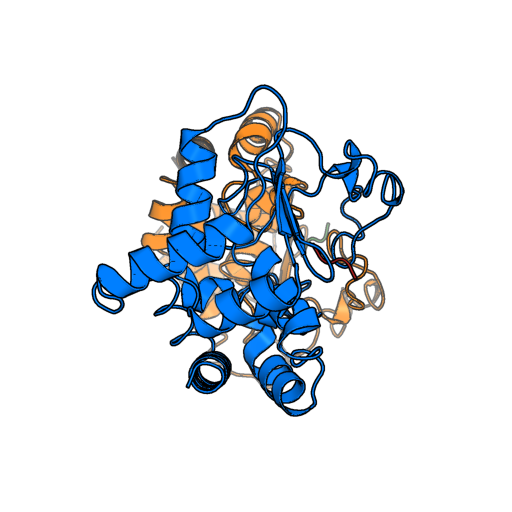O O B LEU B 1 64 ? 0.088 8.695 51.154 0.61 15.47 86 LEU B O 1
ATOM 4165 N N . THR B 1 65 ? -1.094 8.208 49.304 1.00 15.34 87 THR B N 1
ATOM 4166 C CA . THR B 1 65 ? -2.299 7.884 50.034 1.00 16.53 87 THR B CA 1
ATOM 4167 C C . THR B 1 65 ? -2.230 6.541 50.736 1.00 17.46 87 THR B C 1
ATOM 4168 O O . THR B 1 65 ? -3.192 6.192 51.428 1.00 19.46 87 THR B O 1
ATOM 4180 N N . ASP B 1 66 ? -1.132 5.791 50.582 1.00 17.71 88 ASP B N 1
ATOM 4181 C CA . ASP B 1 66 ? -0.929 4.608 51.394 1.00 19.69 88 ASP B CA 1
ATOM 4182 C C . ASP B 1 66 ? -0.433 4.956 52.787 1.00 20.42 88 ASP B C 1
ATOM 4183 O O . ASP B 1 66 ? -0.403 4.078 53.654 1.00 23.00 88 ASP B O 1
ATOM 4192 N N . GLU B 1 67 ? -0.049 6.202 53.030 1.00 19.57 89 GLU B N 1
ATOM 4193 C CA . GLU B 1 67 ? 0.308 6.643 54.367 1.00 18.79 89 GLU B CA 1
ATOM 4194 C C . GLU B 1 67 ? -0.947 7.041 55.126 1.00 18.97 89 GLU B C 1
ATOM 4195 O O . GLU B 1 67 ? -1.815 7.727 54.590 1.00 19.15 89 GLU B O 1
ATOM 4207 N N . LYS B 1 68 ? -1.027 6.647 56.393 1.00 20.14 90 LYS B N 1
ATOM 4208 C CA . LYS B 1 68 ? -2.235 6.929 57.159 1.00 21.07 90 LYS B CA 1
ATOM 4209 C C . LYS B 1 68 ? -2.568 8.414 57.159 1.00 20.00 90 LYS B C 1
ATOM 4210 O O . LYS B 1 68 ? -3.739 8.792 57.048 1.00 20.52 90 LYS B O 1
ATOM 4229 N N . GLU B 1 69 ? -1.558 9.273 57.262 1.00 18.35 91 GLU B N 1
ATOM 4230 C CA . GLU B 1 69 ? -1.843 10.699 57.388 1.00 17.36 91 GLU B CA 1
ATOM 4231 C C . GLU B 1 69 ? -2.344 11.324 56.087 1.00 15.79 91 GLU B C 1
ATOM 4232 O O . GLU B 1 69 ? -2.818 12.464 56.111 1.00 16.48 91 GLU B O 1
ATOM 4244 N N . TYR B 1 70 ? -2.268 10.619 54.962 1.00 15.40 92 TYR B N 1
ATOM 4245 C CA . TYR B 1 70 ? -2.782 11.131 53.699 1.00 14.87 92 TYR B CA 1
ATOM 4246 C C . TYR B 1 70 ? -3.960 10.320 53.177 1.00 16.13 92 TYR B C 1
ATOM 4247 O O . TYR B 1 70 ? -4.411 10.541 52.048 1.00 15.91 92 TYR B O 1
ATOM 4265 N N . ALA B 1 71 ? -4.473 9.384 53.967 1.00 17.88 93 ALA B N 1
ATOM 4266 C CA . ALA B 1 71 ? -5.618 8.609 53.508 1.00 19.26 93 ALA B CA 1
ATOM 4267 C C . ALA B 1 71 ? -6.790 9.507 53.138 1.00 19.22 93 ALA B C 1
ATOM 4268 O O . ALA B 1 71 ? -7.595 9.159 52.264 1.00 19.45 93 ALA B O 1
ATOM 4275 N N . TYR B 1 72 ? -6.915 10.653 53.797 1.00 18.58 94 TYR B N 1
ATOM 4276 C CA . TYR B 1 72 ? -8.011 11.570 53.512 1.00 17.67 94 TYR B CA 1
ATOM 4277 C C . TYR B 1 72 ? -7.971 12.127 52.088 1.00 16.07 94 TYR B C 1
ATOM 4278 O O . TYR B 1 72 ? -8.974 12.689 51.634 1.00 17.63 94 TYR B O 1
ATOM 4296 N N . LEU B 1 73 ? -6.836 12.025 51.394 1.00 15.10 95 LEU B N 1
ATOM 4297 C CA . LEU B 1 73 ? -6.694 12.516 50.028 1.00 13.93 95 LEU B CA 1
ATOM 4298 C C . LEU B 1 73 ? -7.055 11.493 48.960 1.00 13.69 95 LEU B C 1
ATOM 4299 O O . LEU B 1 73 ? -7.045 11.822 47.768 1.00 14.76 95 LEU B O 1
ATOM 4315 N N . LYS B 1 74 ? -7.370 10.262 49.351 1.00 16.24 96 LYS B N 1
ATOM 4316 C CA . LYS B 1 74 ? -7.750 9.257 48.370 1.00 17.42 96 LYS B CA 1
ATOM 4317 C C . LYS B 1 74 ? -8.917 9.777 47.529 1.00 16.60 96 LYS B C 1
ATOM 4318 O O . LYS B 1 74 ? -9.961 10.147 48.069 1.00 17.09 96 LYS B O 1
ATOM 4337 N N . GLY B 1 75 ? -8.756 9.756 46.201 1.00 17.09 97 GLY B N 1
ATOM 4338 C CA . GLY B 1 75 ? -9.785 10.192 45.280 1.00 16.30 97 GLY B CA 1
ATOM 4339 C C . GLY B 1 75 ? -9.892 11.688 45.059 1.00 15.58 97 GLY B C 1
ATOM 4340 O O . GLY B 1 75 ? -10.671 12.114 44.192 1.00 16.21 97 GLY B O 1
ATOM 4344 N N . VAL B 1 76 ? -9.149 12.488 45.793 1.00 14.92 98 VAL B N 1
ATOM 4345 C CA . VAL B 1 76 ? -9.220 13.940 45.679 1.00 13.75 98 VAL B CA 1
ATOM 4346 C C . VAL B 1 76 ? -8.388 14.401 44.489 1.00 13.79 98 VAL B C 1
ATOM 4347 O O . VAL B 1 76 ? -7.284 13.896 44.265 1.00 13.98 98 VAL B O 1
ATOM 4360 N N . VAL B 1 77 ? -8.909 15.342 43.706 1.00 13.67 99 VAL B N 1
ATOM 4361 C CA . VAL B 1 77 ? -8.221 15.846 42.526 1.00 13.72 99 VAL B CA 1
ATOM 4362 C C . VAL B 1 77 ? -7.328 17.008 42.951 1.00 12.99 99 VAL B C 1
ATOM 4363 O O . VAL B 1 77 ? -7.854 18.021 43.451 1.00 14.27 99 VAL B O 1
ATOM 4376 N N . PRO B 1 78 ? -6.011 16.923 42.769 1.00 12.95 100 PRO B N 1
ATOM 4377 C CA . PRO B 1 78 ? -5.141 18.042 43.144 1.00 13.21 100 PRO B CA 1
ATOM 4378 C C . PRO B 1 78 ? -5.422 19.292 42.333 1.00 14.03 100 PRO B C 1
ATOM 4379 O O . PRO B 1 78 ? -5.863 19.238 41.178 1.00 15.33 100 PRO B O 1
ATOM 4390 N N . LYS B 1 79 ? -5.113 20.427 42.948 1.00 14.56 101 LYS B N 1
ATOM 4391 C CA . LYS B 1 79 ? -5.037 21.689 42.236 1.00 14.58 101 LYS B CA 1
ATOM 4392 C C . LYS B 1 79 ? -4.159 21.525 41.005 1.00 15.84 101 LYS B C 1
ATOM 4393 O O . LYS B 1 79 ? -3.036 21.015 41.082 1.00 15.32 101 LYS B O 1
ATOM 4412 N N . GLY B 1 80 ? -4.687 21.957 39.860 1.00 17.64 102 GLY B N 1
ATOM 4413 C CA . GLY B 1 80 ? -3.963 21.862 38.616 1.00 19.83 102 GLY B CA 1
ATOM 4414 C C . GLY B 1 80 ? -4.073 20.538 37.898 1.00 21.08 102 GLY B C 1
ATOM 4415 O O . GLY B 1 80 ? -3.548 20.419 36.780 1.00 22.74 102 GLY B O 1
ATOM 4419 N N . TRP B 1 81 ? -4.762 19.556 38.486 1.00 19.50 103 TRP B N 1
ATOM 4420 C CA . TRP B 1 81 ? -4.886 18.212 37.931 1.00 19.75 103 TRP B CA 1
ATOM 4421 C C . TRP B 1 81 ? -6.294 17.892 37.432 1.00 21.82 103 TRP B C 1
ATOM 4422 O O . TRP B 1 81 ? -6.574 16.741 37.090 1.00 21.07 103 TRP B O 1
ATOM 4443 N N . GLU B 1 82 ? -7.181 18.877 37.368 1.00 23.26 104 GLU B N 1
ATOM 4444 C CA . GLU B 1 82 ? -8.521 18.621 36.850 1.00 25.21 104 GLU B CA 1
ATOM 4445 C C . GLU B 1 82 ? -8.473 18.114 35.414 1.00 26.43 104 GLU B C 1
ATOM 4446 O O . GLU B 1 82 ? -7.659 18.572 34.605 1.00 27.42 104 GLU B O 1
ATOM 4458 N N . GLY B 1 83 ? -9.371 17.176 35.098 1.00 26.90 105 GLY B N 1
ATOM 4459 C CA . GLY B 1 83 ? -9.528 16.651 33.753 1.00 27.75 105 GLY B CA 1
ATOM 4460 C C . GLY B 1 83 ? -8.520 15.601 33.338 1.00 28.82 105 GLY B C 1
ATOM 4461 O O . GLY B 1 83 ? -8.666 15.023 32.253 1.00 29.63 105 GLY B O 1
ATOM 4465 N N . THR B 1 84 ? -7.496 15.344 34.151 1.00 26.75 106 THR B N 1
ATOM 4466 C CA . THR B 1 84 ? -6.463 14.377 33.814 1.00 26.82 106 THR B CA 1
ATOM 4467 C C . THR B 1 84 ? -6.859 12.933 34.094 1.00 27.53 106 THR B C 1
ATOM 4468 O O . THR B 1 84 ? -6.137 12.025 33.669 1.00 30.58 106 THR B O 1
ATOM 4479 N N . GLY B 1 85 ? -7.967 12.694 34.792 1.00 25.57 107 GLY B N 1
ATOM 4480 C CA . GLY B 1 85 ? -8.298 11.364 35.256 1.00 24.85 107 GLY B CA 1
ATOM 4481 C C . GLY B 1 85 ? -7.458 10.862 36.404 1.00 24.39 107 GLY B C 1
ATOM 4482 O O . GLY B 1 85 ? -7.603 9.698 36.799 1.00 26.18 107 GLY B O 1
ATOM 4486 N N . LYS B 1 86 ? -6.575 11.689 36.940 1.00 22.27 108 LYS B N 1
ATOM 4487 C CA . LYS B 1 86 ? -5.701 11.322 38.042 1.00 21.17 108 LYS B CA 1
ATOM 4488 C C . LYS B 1 86 ? -6.109 12.065 39.307 1.00 19.16 108 LYS B C 1
ATOM 4489 O O . LYS B 1 86 ? -6.757 13.116 39.268 1.00 20.69 108 LYS B O 1
ATOM 4508 N N . THR B 1 87 ? -5.682 11.505 40.437 1.00 17.54 109 THR B N 1
ATOM 4509 C CA . THR B 1 87 ? -6.020 12.009 41.765 1.00 15.86 109 THR B CA 1
ATOM 4510 C C . THR B 1 87 ? -4.750 12.064 42.614 1.00 14.72 109 THR B C 1
ATOM 4511 O O . THR B 1 87 ? -3.661 11.735 42.148 1.00 14.70 109 THR B O 1
ATOM 4522 N N . TRP B 1 88 ? -4.890 12.474 43.882 1.00 13.57 110 TRP B N 1
ATOM 4523 C CA . TRP B 1 88 ? -3.733 12.521 44.774 1.00 12.45 110 TRP B CA 1
ATOM 4524 C C . TRP B 1 88 ? -3.065 11.164 44.911 1.00 13.16 110 TRP B C 1
ATOM 4525 O O . TRP B 1 88 ? -1.862 11.087 45.156 1.00 13.15 110 TRP B O 1
ATOM 4546 N N . ASP B 1 89 ? -3.824 10.080 44.750 1.00 14.17 111 ASP B N 1
ATOM 4547 C CA . ASP B 1 89 ? -3.254 8.731 44.773 1.00 16.16 111 ASP B CA 1
ATOM 4548 C C . ASP B 1 89 ? -2.122 8.577 43.764 1.00 15.40 111 ASP B C 1
ATOM 4549 O O . ASP B 1 89 ? -1.196 7.772 43.967 1.00 16.60 111 ASP B O 1
ATOM 4558 N N . ASP B 1 90 ? -2.175 9.360 42.681 1.00 15.38 112 ASP B N 1
ATOM 4559 C CA . ASP B 1 90 ? -1.231 9.285 41.579 1.00 15.86 112 ASP B CA 1
ATOM 4560 C C . ASP B 1 90 ? -0.104 10.301 41.675 1.00 15.33 112 ASP B C 1
ATOM 4561 O O . ASP B 1 90 ? 0.809 10.262 40.844 1.00 16.73 112 ASP B O 1
ATOM 4570 N N . VAL B 1 91 ? -0.125 11.191 42.664 1.00 12.99 113 VAL B N 1
ATOM 4571 C CA . VAL B 1 91 ? 0.836 12.284 42.720 1.00 12.14 113 VAL B CA 1
ATOM 4572 C C . VAL B 1 91 ? 2.099 11.808 43.424 1.00 11.51 113 VAL B C 1
ATOM 4573 O O . VAL B 1 91 ? 2.021 11.197 44.499 1.00 12.59 113 VAL B O 1
ATOM 4586 N N . PRO B 1 92 ? 3.276 12.081 42.882 1.00 11.37 114 PRO B N 1
ATOM 4587 C CA . PRO B 1 92 ? 4.496 11.533 43.490 1.00 11.85 114 PRO B CA 1
ATOM 4588 C C . PRO B 1 92 ? 5.125 12.381 44.588 1.00 10.41 114 PRO B C 1
ATOM 4589 O O . PRO B 1 92 ? 5.917 11.853 45.365 1.00 10.88 114 PRO B O 1
ATOM 4600 N N . GLY B 1 93 ? 4.795 13.669 44.660 1.00 10.45 115 GLY B N 1
ATOM 4601 C CA . GLY B 1 93 ? 5.386 14.573 45.626 1.00 10.47 115 GLY B CA 1
ATOM 4602 C C . GLY B 1 93 ? 4.387 15.583 46.145 1.00 9.34 115 GLY B C 1
ATOM 4603 O O . GLY B 1 93 ? 3.647 16.207 45.369 1.00 10.72 115 GLY B O 1
ATOM 4607 N N . LEU B 1 94 ? 4.395 15.755 47.468 1.00 8.61 116 LEU B N 1
ATOM 4608 C CA . LEU B 1 94 ? 3.522 16.673 48.173 1.00 8.82 116 LEU B CA 1
ATOM 4609 C C . LEU B 1 94 ? 4.378 17.552 49.069 1.00 7.85 116 LEU B C 1
ATOM 4610 O O . LEU B 1 94 ? 5.266 17.051 49.767 1.00 7.74 116 LEU B O 1
ATOM 4626 N N . GLY B 1 95 ? 4.093 18.857 49.070 1.00 7.83 117 GLY B N 1
ATOM 4627 C CA . GLY B 1 95 ? 4.760 19.782 49.960 1.00 8.00 117 GLY B CA 1
ATOM 4628 C C . GLY B 1 95 ? 3.806 20.845 50.464 1.00 7.79 117 GLY B C 1
ATOM 4629 O O . GLY B 1 95 ? 2.855 21.228 49.782 1.00 9.07 117 GLY B O 1
ATOM 4633 N N . GLY B 1 96 ? 4.103 21.374 51.640 1.00 8.75 118 GLY B N 1
ATOM 4634 C CA . GLY B 1 96 ? 3.284 22.409 52.260 1.00 9.24 118 GLY B CA 1
ATOM 4635 C C . GLY B 1 96 ? 3.520 22.355 53.752 1.00 9.01 118 GLY B C 1
ATOM 4636 O O . GLY B 1 96 ? 4.626 22.653 54.210 1.00 11.28 118 GLY B O 1
ATOM 4640 N N A SER B 1 97 ? 2.512 21.934 54.518 0.39 9.06 119 SER B N 1
ATOM 4641 N N B SER B 1 97 ? 2.521 21.925 54.522 0.61 8.92 119 SER B N 1
ATOM 4642 C CA A SER B 1 97 ? 2.697 21.754 55.955 0.39 9.64 119 SER B CA 1
ATOM 4643 C CA B SER B 1 97 ? 2.721 21.773 55.961 0.61 9.73 119 SER B CA 1
ATOM 4644 C C A SER B 1 97 ? 3.520 20.515 56.275 0.39 9.09 119 SER B C 1
ATOM 4645 C C B SER B 1 97 ? 3.430 20.469 56.315 0.61 8.99 119 SER B C 1
ATOM 4646 O O A SER B 1 97 ? 4.065 20.416 57.386 0.39 9.72 119 SER B O 1
ATOM 4647 O O B SER B 1 97 ? 3.812 20.284 57.486 0.61 9.79 119 SER B O 1
ATOM 4662 N N . THR B 1 98 ? 3.607 19.581 55.326 1.00 8.39 120 THR B N 1
ATOM 4663 C CA . THR B 1 98 ? 4.378 18.359 55.420 1.00 8.53 120 THR B CA 1
ATOM 4664 C C . THR B 1 98 ? 5.089 18.198 54.081 1.00 8.30 120 THR B C 1
ATOM 4665 O O . THR B 1 98 ? 4.843 18.961 53.140 1.00 9.30 120 THR B O 1
ATOM 4677 N N . VAL B 1 99 ? 5.974 17.197 53.998 1.00 7.93 121 VAL B N 1
ATOM 4678 C CA . VAL B 1 99 ? 6.658 16.836 52.761 1.00 8.01 121 VAL B CA 1
ATOM 4679 C C . VAL B 1 99 ? 6.661 15.321 52.641 1.00 8.15 121 VAL B C 1
ATOM 4680 O O . VAL B 1 99 ? 7.079 14.628 53.575 1.00 8.64 121 VAL B O 1
ATOM 4693 N N . ALA B 1 100 ? 6.215 14.810 51.494 1.00 7.82 122 ALA B N 1
ATOM 4694 C CA . ALA B 1 100 ? 6.170 13.379 51.248 1.00 8.73 122 ALA B CA 1
ATOM 4695 C C . ALA B 1 100 ? 6.499 13.124 49.790 1.00 8.47 122 ALA B C 1
ATOM 4696 O O . ALA B 1 100 ? 5.961 13.790 48.896 1.00 8.64 122 ALA B O 1
ATOM 4703 N N . LEU B 1 101 ? 7.373 12.137 49.556 1.00 8.45 123 LEU B N 1
ATOM 4704 C CA . LEU B 1 101 ? 8.028 11.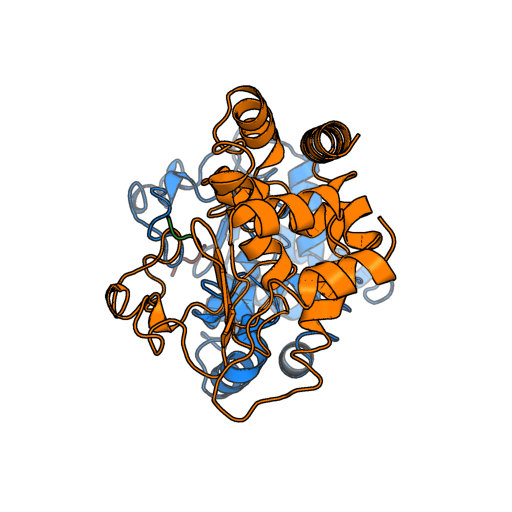984 48.271 1.00 9.17 123 LEU B CA 1
ATOM 4705 C C . LEU B 1 101 ? 8.183 10.513 47.930 1.00 9.29 123 LEU B C 1
ATOM 4706 O O . LEU B 1 101 ? 8.831 9.781 48.686 1.00 10.25 123 LEU B O 1
ATOM 4722 N N . ARG B 1 102 ? 7.696 10.091 46.759 1.00 9.14 124 ARG B N 1
ATOM 4723 C CA . ARG B 1 102 ? 7.883 8.707 46.316 1.00 9.52 124 ARG B CA 1
ATOM 4724 C C . ARG B 1 102 ? 9.289 8.502 45.779 1.00 9.36 124 ARG B C 1
ATOM 4725 O O . ARG B 1 102 ? 9.721 9.155 44.822 1.00 10.01 124 ARG B O 1
ATOM 4746 N N . ILE B 1 103 ? 9.980 7.517 46.351 1.00 9.62 125 ILE B N 1
ATOM 4747 C CA . ILE B 1 103 ? 11.332 7.192 45.929 1.00 9.28 125 ILE B CA 1
ATOM 4748 C C . ILE B 1 103 ? 11.315 6.673 44.497 1.00 9.69 125 ILE B C 1
ATOM 4749 O O . ILE B 1 103 ? 10.533 5.777 44.142 1.00 11.14 125 ILE B O 1
ATOM 4765 N N . GLY B 1 104 ? 12.208 7.225 43.673 1.00 10.33 126 GLY B N 1
ATOM 4766 C CA . GLY B 1 104 ? 12.315 6.883 42.275 1.00 11.54 126 GLY B CA 1
ATOM 4767 C C . GLY B 1 104 ? 11.651 7.868 41.346 1.00 11.92 126 GLY B C 1
ATOM 4768 O O . GLY B 1 104 ? 11.841 7.774 40.133 1.00 14.29 126 GLY B O 1
ATOM 4772 N N . PHE B 1 105 ? 10.858 8.797 41.871 1.00 10.40 127 PHE B N 1
ATOM 4773 C CA . PHE B 1 105 ? 10.075 9.713 41.043 1.00 10.29 127 PHE B CA 1
ATOM 4774 C C . PHE B 1 105 ? 10.684 11.108 40.976 1.00 10.15 127 PHE B C 1
ATOM 4775 O O . PHE B 1 105 ? 9.992 12.061 40.601 1.00 10.39 127 PHE B O 1
ATOM 4792 N N . SER B 1 106 ? 11.979 11.248 41.268 1.00 10.27 128 SER B N 1
ATOM 4793 C CA . SER B 1 106 ? 12.588 12.573 41.300 1.00 11.31 128 SER B CA 1
ATOM 4794 C C . SER B 1 106 ? 12.507 13.313 39.972 1.00 12.71 128 SER B C 1
ATOM 4795 O O . SER B 1 106 ? 12.263 14.527 39.952 1.00 13.07 128 SER B O 1
ATOM 4803 N N . ASN B 1 107 ? 12.790 12.634 38.865 1.00 15.07 129 ASN B N 1
ATOM 4804 C CA . ASN B 1 107 ? 13.028 13.362 37.635 1.00 17.53 129 ASN B CA 1
ATOM 4805 C C . ASN B 1 107 ? 11.748 13.887 37.020 1.00 16.87 129 ASN B C 1
ATOM 4806 O O . ASN B 1 107 ? 10.674 13.299 37.157 1.00 15.17 129 ASN B O 1
ATOM 4817 N N . LYS B 1 108 ? 11.890 14.996 36.286 1.00 18.89 130 LYS B N 1
ATOM 4818 C CA A LYS B 1 108 ? 10.772 15.534 35.527 0.69 19.66 130 LYS B CA 1
ATOM 4819 C CA B LYS B 1 108 ? 10.771 15.531 35.532 0.31 19.13 130 LYS B CA 1
ATOM 4820 C C . LYS B 1 108 ? 10.217 14.442 34.628 1.00 18.31 130 LYS B C 1
ATOM 4821 O O . LYS B 1 108 ? 10.970 13.719 33.959 1.00 18.52 130 LYS B O 1
ATOM 4858 N N . GLY B 1 109 ? 8.904 14.325 34.612 1.00 18.64 131 GLY B N 1
ATOM 4859 C CA . GLY B 1 109 ? 8.224 13.322 33.833 1.00 18.89 131 GLY B CA 1
ATOM 4860 C C . GLY B 1 109 ? 7.812 12.093 34.605 1.00 16.38 131 GLY B C 1
ATOM 4861 O O . GLY B 1 109 ? 6.979 11.325 34.098 1.00 17.90 131 GLY B O 1
ATOM 4865 N N . LYS B 1 110 ? 8.332 11.904 35.820 1.00 13.64 132 LYS B N 1
ATOM 4866 C CA . LYS B 1 110 ? 7.988 10.725 36.609 1.00 13.42 132 LYS B CA 1
ATOM 4867 C C . LYS B 1 110 ? 6.681 10.984 37.351 1.00 12.85 132 LYS B C 1
ATOM 4868 O O . LYS B 1 110 ? 6.625 11.056 38.574 1.00 12.56 132 LYS B O 1
ATOM 4887 N N . GLY B 1 111 ? 5.624 11.172 36.572 1.00 13.71 133 GLY B N 1
ATOM 4888 C CA . GLY B 1 111 ? 4.329 11.440 37.140 1.00 14.08 133 GLY B CA 1
ATOM 4889 C C . GLY B 1 111 ? 4.115 12.867 37.576 1.00 14.25 133 GLY B C 1
ATOM 4890 O O . GLY B 1 111 ? 3.084 13.159 38.201 1.00 15.19 133 GLY B O 1
ATOM 4894 N N . HIS B 1 112 ? 5.047 13.759 37.264 1.00 13.89 134 HIS B N 1
ATOM 4895 C CA . HIS B 1 112 ? 4.955 15.162 37.641 1.00 12.94 134 HIS B CA 1
ATOM 4896 C C . HIS B 1 112 ? 5.854 15.950 36.686 1.00 13.71 134 HIS B C 1
ATOM 4897 O O . HIS B 1 112 ? 6.665 15.382 35.946 1.00 14.72 134 HIS B O 1
ATOM 4911 N N . ASP B 1 113 ? 5.740 17.282 36.757 1.00 14.33 135 ASP B N 1
ATOM 4912 C CA . ASP B 1 113 ? 6.393 18.185 35.822 1.00 16.16 135 ASP B CA 1
ATOM 4913 C C . ASP B 1 113 ? 7.518 19.027 36.420 1.00 15.82 135 ASP B C 1
ATOM 4914 O O . ASP B 1 113 ? 8.066 19.895 35.716 1.00 18.86 135 ASP B O 1
ATOM 4923 N N . ALA B 1 114 ? 7.854 18.839 37.691 1.00 13.18 136 ALA B N 1
ATOM 4924 C CA . ALA B 1 114 ? 8.897 19.642 38.300 1.00 12.37 136 ALA B CA 1
ATOM 4925 C C . ALA B 1 114 ? 10.273 19.208 37.821 1.00 12.55 136 ALA B C 1
ATOM 4926 O O . ALA B 1 114 ? 10.521 18.045 37.512 1.00 14.73 136 ALA B O 1
ATOM 4933 N N . ILE B 1 115 ? 11.192 20.170 37.844 1.00 13.16 137 ILE B N 1
ATOM 4934 C CA . ILE B 1 115 ? 12.577 19.910 37.480 1.00 14.26 137 ILE B CA 1
ATOM 4935 C C . ILE B 1 115 ? 13.188 18.876 38.406 1.00 13.47 137 ILE B C 1
ATOM 4936 O O . ILE B 1 115 ? 14.086 18.124 38.012 1.00 13.98 137 ILE B O 1
ATOM 4952 N N . ASN B 1 116 ? 12.718 18.836 39.647 1.00 11.75 138 ASN B N 1
ATOM 4953 C CA . ASN B 1 116 ? 13.130 17.856 40.642 1.00 10.84 138 ASN B CA 1
ATOM 4954 C C . ASN B 1 116 ? 12.038 17.770 41.691 1.00 9.95 138 ASN B C 1
ATOM 4955 O O . ASN B 1 116 ? 11.642 18.791 42.264 1.00 10.00 138 ASN B O 1
ATOM 4966 N N . LEU B 1 117 ? 11.586 16.545 41.956 1.00 9.45 139 LEU B N 1
ATOM 4967 C CA . LEU B 1 117 ? 10.468 16.312 42.865 1.00 9.33 139 LEU B CA 1
ATOM 4968 C C . LEU B 1 117 ? 10.749 16.852 44.264 1.00 8.40 139 LEU B C 1
ATOM 4969 O O . LEU B 1 117 ? 9.944 17.593 44.828 1.00 8.49 139 LEU B O 1
ATOM 4985 N N . GLU B 1 118 ? 11.869 16.433 44.849 1.00 8.12 140 GLU B N 1
ATOM 4986 C CA . GLU B 1 118 ? 12.135 16.703 46.256 1.00 8.04 140 GLU B CA 1
ATOM 4987 C C . GLU B 1 118 ? 12.443 18.169 46.520 1.00 7.92 140 GLU B C 1
ATOM 4988 O O . GLU B 1 118 ? 12.025 18.711 47.545 1.00 7.71 140 GLU B O 1
ATOM 5000 N N . LEU B 1 119 ? 13.153 18.841 45.619 1.00 8.61 141 LEU B N 1
ATOM 5001 C CA . LEU B 1 119 ? 13.423 20.263 45.839 1.00 8.42 141 LEU B CA 1
ATOM 5002 C C . LEU B 1 119 ? 12.147 21.073 45.691 1.00 8.58 141 LEU B C 1
ATOM 5003 O O . LEU B 1 119 ? 11.919 22.028 46.429 1.00 8.94 141 LEU B O 1
ATOM 5019 N N . HIS B 1 120 ? 11.292 20.713 44.730 1.00 8.46 142 HIS B N 1
ATOM 5020 C CA . HIS B 1 120 ? 10.025 21.412 44.543 1.00 8.65 142 HIS B CA 1
ATOM 5021 C C . HIS B 1 120 ? 9.136 21.285 45.783 1.00 8.43 142 HIS B C 1
ATOM 5022 O O . HIS B 1 120 ? 8.600 22.281 46.299 1.00 8.21 142 HIS B O 1
ATOM 5037 N N . ALA B 1 121 ? 8.972 20.049 46.283 1.00 7.72 143 ALA B N 1
ATOM 5038 C CA . ALA B 1 121 ? 8.111 19.846 47.449 1.00 7.72 143 ALA B CA 1
ATOM 5039 C C . ALA B 1 121 ? 8.683 20.549 48.687 1.00 7.18 143 ALA B C 1
ATOM 5040 O O . ALA B 1 121 ? 7.953 21.149 49.489 1.00 7.51 143 ALA B O 1
ATOM 5047 N N . THR B 1 122 ? 9.996 20.444 48.877 1.00 7.35 144 THR B N 1
ATOM 5048 C CA . THR B 1 122 ? 10.629 21.068 50.045 1.00 7.68 144 THR B CA 1
ATOM 5049 C C . THR B 1 122 ? 10.493 22.582 49.967 1.00 8.00 144 THR B C 1
ATOM 5050 O O . THR B 1 122 ? 10.317 23.248 50.993 1.00 8.25 144 THR B O 1
ATOM 5061 N N . ALA B 1 123 ? 10.548 23.146 48.761 1.00 8.13 145 ALA B N 1
ATOM 5062 C CA . ALA B 1 123 ? 10.337 24.576 48.591 1.00 8.34 145 ALA B CA 1
ATOM 5063 C C . ALA B 1 123 ? 8.971 24.996 49.110 1.00 8.03 145 ALA B C 1
ATOM 5064 O O . ALA B 1 123 ? 8.831 26.062 49.711 1.00 8.48 145 ALA B O 1
ATOM 5071 N N . HIS B 1 124 ? 7.923 24.200 48.841 1.00 8.00 146 HIS B N 1
ATOM 5072 C CA . HIS B 1 124 ? 6.607 24.514 49.387 1.00 8.10 146 HIS B CA 1
ATOM 5073 C C . HIS B 1 124 ? 6.641 24.578 50.904 1.00 8.12 146 HIS B C 1
ATOM 5074 O O . HIS B 1 124 ? 5.982 25.428 51.509 1.00 8.50 146 HIS B O 1
ATOM 5088 N N . ALA B 1 125 ? 7.347 23.636 51.546 1.00 7.90 147 ALA B N 1
ATOM 5089 C CA . ALA B 1 125 ? 7.444 23.656 52.999 1.00 8.21 147 ALA B CA 1
ATOM 5090 C C . ALA B 1 125 ? 8.206 24.876 53.488 1.00 8.39 147 ALA B C 1
ATOM 5091 O O . ALA B 1 125 ? 7.836 25.478 54.506 1.00 8.95 147 ALA B O 1
ATOM 5098 N N . ILE B 1 126 ? 9.281 25.253 52.809 1.00 8.30 148 ILE B N 1
ATOM 5099 C CA . ILE B 1 126 ? 10.015 26.465 53.198 1.00 9.33 148 ILE B CA 1
ATOM 5100 C C . ILE B 1 126 ? 9.109 27.695 53.071 1.00 9.70 148 ILE B C 1
ATOM 5101 O O . ILE B 1 126 ? 9.007 28.528 53.988 1.00 10.65 148 ILE B O 1
ATOM 5117 N N . ASP B 1 127 ? 8.414 27.808 51.946 1.00 9.27 149 ASP B N 1
ATOM 5118 C CA . ASP B 1 127 ? 7.458 28.889 51.724 1.00 9.49 149 ASP B CA 1
ATOM 5119 C C . ASP B 1 127 ? 6.422 28.980 52.842 1.00 10.26 149 ASP B C 1
ATOM 5120 O O . ASP B 1 127 ? 6.222 30.047 53.454 1.00 10.97 149 ASP B O 1
ATOM 5129 N N . HIS B 1 128 ? 5.753 27.859 53.123 1.00 9.68 150 HIS B N 1
ATOM 5130 C CA . HIS B 1 128 ? 4.607 27.858 54.016 1.00 10.38 150 HIS B CA 1
ATOM 5131 C C . HIS B 1 128 ? 5.005 27.874 55.483 1.00 11.41 150 HIS B C 1
ATOM 5132 O O . HIS B 1 128 ? 4.430 28.629 56.272 1.00 14.11 150 HIS B O 1
ATOM 5146 N N . ILE B 1 129 ? 5.949 27.015 55.871 1.00 10.35 151 ILE B N 1
ATOM 5147 C CA . ILE B 1 129 ? 6.280 26.840 57.278 1.00 11.43 151 ILE B CA 1
ATOM 5148 C C . ILE B 1 129 ? 7.242 27.917 57.737 1.00 12.89 151 ILE B C 1
ATOM 5149 O O . ILE B 1 129 ? 7.084 28.510 58.812 1.00 16.94 151 ILE B O 1
ATOM 5165 N N . VAL B 1 130 ? 8.300 28.127 56.978 1.00 14.01 152 VAL B N 1
ATOM 5166 C CA . VAL B 1 130 ? 9.358 29.004 57.446 1.00 15.06 152 VAL B CA 1
ATOM 5167 C C . VAL B 1 130 ? 9.060 30.453 57.112 1.00 14.49 152 VAL B C 1
ATOM 5168 O O . VAL B 1 130 ? 9.233 31.339 57.949 1.00 16.12 152 VAL B O 1
ATOM 5181 N N . LEU B 1 131 ? 8.582 30.722 55.900 1.00 12.76 153 LEU B N 1
ATOM 5182 C CA . LEU B 1 131 ? 8.554 32.073 55.353 1.00 13.19 153 LEU B CA 1
ATOM 5183 C C . LEU B 1 131 ? 7.153 32.688 55.234 1.00 14.03 153 LEU B C 1
ATOM 5184 O O . LEU B 1 131 ? 6.970 33.654 54.491 1.00 14.15 153 LEU B O 1
ATOM 5200 N N . ASN B 1 132 ? 6.163 32.164 55.955 1.00 15.11 154 ASN B N 1
ATOM 5201 C CA . ASN B 1 132 ? 4.865 32.833 56.088 1.00 17.52 154 ASN B CA 1
ATOM 5202 C C . ASN B 1 132 ? 4.196 33.036 54.735 1.00 15.21 154 ASN B C 1
ATOM 5203 O O . ASN B 1 132 ? 3.596 34.085 54.470 1.00 17.07 154 ASN B O 1
ATOM 5214 N N . ASP B 1 133 ? 4.247 32.006 53.897 1.00 12.86 155 ASP B N 1
ATOM 5215 C CA . ASP B 1 133 ? 3.598 32.074 52.593 1.00 12.33 155 ASP B CA 1
ATOM 5216 C C . ASP B 1 133 ? 4.132 33.254 51.785 1.00 11.39 155 ASP B C 1
ATOM 5217 O O . ASP B 1 133 ? 3.376 34.033 51.192 1.00 12.42 155 ASP B O 1
ATOM 5226 N N . ILE B 1 134 ? 5.460 33.355 51.746 1.00 11.25 156 ILE B N 1
ATOM 5227 C CA . ILE B 1 134 ? 6.133 34.406 50.997 1.00 11.79 156 ILE B CA 1
ATOM 5228 C C . ILE B 1 134 ? 5.741 34.395 49.524 1.00 11.34 156 ILE B C 1
ATOM 5229 O O . ILE B 1 134 ? 5.741 35.440 48.883 1.00 12.87 156 ILE B O 1
ATOM 5245 N N . SER B 1 135 ? 5.365 33.250 48.962 1.00 11.27 157 SER B N 1
ATOM 5246 C CA . SER B 1 135 ? 4.970 33.226 47.553 1.00 11.25 157 SER B CA 1
ATOM 5247 C C . SER B 1 135 ? 3.694 33.996 47.290 1.00 12.16 157 SER B C 1
ATOM 5248 O O . SER B 1 135 ? 3.417 34.346 46.135 1.00 13.22 157 SER B O 1
ATOM 5256 N N . LYS B 1 136 ? 2.912 34.245 48.331 1.00 13.06 158 LYS B N 1
ATOM 5257 C CA . LYS B 1 136 ? 1.697 35.032 48.239 1.00 17.13 158 LYS B CA 1
ATOM 5258 C C . LYS B 1 136 ? 1.901 36.453 48.771 1.00 16.57 158 LYS B C 1
ATOM 5259 O O . LYS B 1 136 ? 0.932 37.211 48.905 1.00 20.66 158 LYS B O 1
ATOM 5278 N N . SER B 1 137 ? 3.149 36.841 49.045 1.00 16.84 159 SER B N 1
ATOM 5279 C CA . SER B 1 137 ? 3.441 38.184 49.517 1.00 17.98 159 SER B CA 1
ATOM 5280 C C . SER B 1 137 ? 3.325 39.173 48.367 1.00 17.71 159 SER B C 1
ATOM 5281 O O . SER B 1 137 ? 3.391 38.816 47.196 1.00 17.11 159 SER B O 1
ATOM 5289 N N . ALA B 1 138 ? 3.172 40.443 48.728 1.00 18.40 160 ALA B N 1
ATOM 5290 C CA . ALA B 1 138 ? 2.975 41.486 47.728 1.00 17.61 160 ALA B CA 1
ATOM 5291 C C . ALA B 1 138 ? 4.175 41.616 46.791 1.00 15.40 160 ALA B C 1
ATOM 5292 O O . ALA B 1 138 ? 4.005 41.854 45.594 1.00 17.28 160 ALA B O 1
ATOM 5299 N N . GLN B 1 139 ? 5.397 41.489 47.311 1.00 15.69 161 GLN B N 1
ATOM 5300 C CA . GLN B 1 139 ? 6.559 41.605 46.435 1.00 14.79 161 GLN B CA 1
ATOM 5301 C C . GLN B 1 139 ? 6.616 40.445 45.444 1.00 14.30 161 GLN B C 1
ATOM 5302 O O . GLN B 1 139 ? 6.831 40.646 44.232 1.00 15.62 161 GLN B O 1
ATOM 5316 N N . PHE B 1 140 ? 6.408 39.211 45.930 1.00 14.27 162 PHE B N 1
ATOM 5317 C CA . PHE B 1 140 ? 6.491 38.095 45.016 1.00 13.84 162 PHE B CA 1
ATOM 5318 C C . PHE B 1 140 ? 5.348 38.128 44.017 1.00 14.12 162 PHE B C 1
ATOM 5319 O O . PHE B 1 140 ? 5.531 37.722 42.867 1.00 15.33 162 PHE B O 1
ATOM 5336 N N . LYS B 1 141 ? 4.177 38.624 44.428 1.00 16.70 163 LYS B N 1
ATOM 5337 C CA . LYS B 1 141 ? 3.038 38.733 43.517 1.00 18.73 163 LYS B CA 1
ATOM 5338 C C . LYS B 1 141 ? 3.415 39.490 42.251 1.00 17.14 163 LYS B C 1
ATOM 5339 O O . LYS B 1 141 ? 3.071 39.084 41.129 1.00 17.49 163 LYS B O 1
ATOM 5358 N N . GLN B 1 142 ? 4.132 40.600 42.411 1.00 16.33 164 GLN B N 1
ATOM 5359 C CA . GLN B 1 142 ? 4.493 41.415 41.259 1.00 17.02 164 GLN B CA 1
ATOM 5360 C C . GLN B 1 142 ? 5.483 40.694 40.357 1.00 17.65 164 GLN B C 1
ATOM 5361 O O . GLN B 1 142 ? 5.401 40.799 39.128 1.00 18.73 164 GLN B O 1
ATOM 5375 N N . ILE B 1 143 ? 6.446 39.991 40.951 1.00 14.94 165 ILE B N 1
ATOM 5376 C CA . ILE B 1 143 ? 7.406 39.222 40.168 1.00 14.75 165 ILE B CA 1
ATOM 5377 C C . ILE B 1 143 ? 6.706 38.085 39.424 1.00 15.41 165 ILE B C 1
ATOM 5378 O O . ILE B 1 143 ? 6.931 37.878 38.223 1.00 16.66 165 ILE B O 1
ATOM 5394 N N . PHE B 1 144 ? 5.821 37.362 40.120 1.00 14.82 166 PHE B N 1
ATOM 5395 C CA . PHE B 1 144 ? 5.061 36.268 39.514 1.00 15.46 166 PHE B CA 1
ATOM 5396 C C . PHE B 1 144 ? 4.218 36.748 38.344 1.00 16.47 166 PHE B C 1
ATOM 5397 O O . PHE B 1 144 ? 4.098 36.047 37.327 1.00 16.79 166 PHE B O 1
ATOM 5414 N N . ALA B 1 145 ? 3.611 37.929 38.466 1.00 16.41 167 ALA B N 1
ATOM 5415 C CA . ALA B 1 145 ? 2.784 38.422 37.373 1.00 18.50 167 ALA B CA 1
ATOM 5416 C C . ALA B 1 145 ? 3.605 38.588 36.104 1.00 18.68 167 ALA B C 1
ATOM 5417 O O . ALA B 1 145 ? 3.117 38.322 35.000 1.00 21.15 167 ALA B O 1
ATOM 5424 N N . LYS B 1 146 ? 4.864 39.001 36.240 1.00 19.04 168 LYS B N 1
ATOM 5425 C CA . LYS B 1 146 ? 5.695 39.256 35.072 1.00 18.78 168 LYS B CA 1
ATOM 5426 C C . LYS B 1 146 ? 6.358 37.991 34.535 1.00 19.28 168 LYS B C 1
ATOM 5427 O O . LYS B 1 146 ? 6.408 37.790 33.313 1.00 21.18 168 LYS B O 1
ATOM 5446 N N . GLU B 1 147 ? 6.869 37.136 35.426 1.00 17.32 169 GLU B N 1
ATOM 5447 C CA . GLU B 1 147 ? 7.778 36.053 35.060 1.00 16.35 169 GLU B CA 1
ATOM 5448 C C . GLU B 1 147 ? 7.163 34.662 35.159 1.00 16.26 169 GLU B C 1
ATOM 5449 O O . GLU B 1 147 ? 7.818 33.697 34.769 1.00 15.64 169 GLU B O 1
ATOM 5461 N N . GLY B 1 148 ? 5.909 34.541 35.608 1.00 15.26 170 GLY B N 1
ATOM 5462 C CA . GLY B 1 148 ? 5.337 33.246 35.965 1.00 15.20 170 GLY B CA 1
ATOM 5463 C C . GLY B 1 148 ? 5.041 32.321 34.802 1.00 15.24 170 GLY B C 1
ATOM 5464 O O . GLY B 1 148 ? 4.740 31.145 35.038 1.00 15.41 170 GLY B O 1
ATOM 5468 N N . ARG B 1 149 ? 5.088 32.812 33.564 1.00 17.03 171 ARG B N 1
ATOM 5469 C CA . ARG B 1 149 ? 4.881 31.984 32.384 1.00 18.83 171 ARG B CA 1
ATOM 5470 C C . ARG B 1 149 ? 6.189 31.631 31.697 1.00 19.73 171 ARG B C 1
ATOM 5471 O O . ARG B 1 149 ? 6.156 31.106 30.578 1.00 23.74 171 ARG B O 1
ATOM 5492 N N . SER B 1 150 ? 7.333 31.984 32.291 1.00 18.59 172 SER B N 1
ATOM 5493 C CA . SER B 1 150 ? 8.635 31.888 31.645 1.00 20.06 172 SER B CA 1
ATOM 5494 C C . SER B 1 150 ? 9.435 30.649 32.033 1.00 20.47 172 SER B C 1
ATOM 5495 O O . SER B 1 150 ? 10.573 30.488 31.568 1.00 21.79 172 SER B O 1
ATOM 5503 N N . LEU B 1 151 ? 8.870 29.773 32.868 1.00 18.84 173 LEU B N 1
ATOM 5504 C CA . LEU B 1 151 ? 9.502 28.524 33.289 1.00 20.19 173 LEU B CA 1
ATOM 5505 C C . LEU B 1 151 ? 8.759 27.272 32.834 1.00 21.43 173 LEU B C 1
ATOM 5506 O O . LEU B 1 151 ? 8.930 26.199 33.448 1.00 23.63 173 LEU B O 1
ATOM 5522 N N . GLY B 1 152 ? 7.882 27.417 31.857 1.00 18.36 174 GLY B N 1
ATOM 5523 C CA . GLY B 1 152 ? 7.062 26.359 31.314 1.00 22.01 174 GLY B CA 1
ATOM 5524 C C . GLY B 1 152 ? 5.785 26.149 32.083 1.00 18.91 174 GLY B C 1
ATOM 5525 O O . GLY B 1 152 ? 5.466 26.870 33.029 1.00 17.27 174 GLY B O 1
ATOM 5529 N N . ASN B 1 153 ? 4.986 25.182 31.605 1.00 18.67 175 ASN B N 1
ATOM 5530 C CA . ASN B 1 153 ? 3.743 24.754 32.265 1.00 17.30 175 ASN B CA 1
ATOM 5531 C C . ASN B 1 153 ? 2.863 25.949 32.635 1.00 16.45 175 ASN B C 1
ATOM 5532 O O . ASN B 1 153 ? 2.485 26.161 33.792 1.00 15.86 175 ASN B O 1
ATOM 5543 N N . VAL B 1 154 ? 2.537 26.742 31.615 1.00 16.92 176 VAL B N 1
ATOM 5544 C CA . VAL B 1 154 ? 1.998 28.069 31.889 1.00 17.68 176 VAL B CA 1
ATOM 5545 C C . VAL B 1 154 ? 0.637 28.030 32.563 1.00 18.64 176 VAL B C 1
ATOM 5546 O O . VAL B 1 154 ? 0.283 28.979 33.271 1.00 19.14 176 VAL B O 1
ATOM 5559 N N . ASN B 1 155 ? -0.143 26.962 32.378 1.00 19.02 177 ASN B N 1
ATOM 5560 C CA . ASN B 1 155 ? -1.450 26.858 33.010 1.00 20.61 177 ASN B CA 1
ATOM 5561 C C . ASN B 1 155 ? -1.381 26.355 34.446 1.00 20.42 177 ASN B C 1
ATOM 5562 O O . ASN B 1 155 ? -2.425 26.268 35.092 1.00 21.65 177 ASN B O 1
ATOM 5573 N N . PHE B 1 156 ? -0.178 26.077 34.966 1.00 17.10 178 PHE B N 1
ATOM 5574 C CA . PHE B 1 156 ? 0.024 25.654 36.353 1.00 15.60 178 PHE B CA 1
ATOM 5575 C C . PHE B 1 156 ? 0.964 26.643 37.026 1.00 13.80 178 PHE B C 1
ATOM 5576 O O . PHE B 1 156 ? 0.538 27.388 37.909 1.00 13.59 178 PHE B O 1
ATOM 5593 N N . LEU B 1 157 ? 2.218 26.716 36.591 1.00 14.05 179 LEU B N 1
ATOM 5594 C CA . LEU B 1 157 ? 3.153 27.683 37.146 1.00 14.27 179 LEU B CA 1
ATOM 5595 C C . LEU B 1 157 ? 2.680 29.111 36.934 1.00 15.35 179 LEU B C 1
ATOM 5596 O O . LEU B 1 157 ? 2.933 29.972 37.780 1.00 15.41 179 LEU B O 1
ATOM 5612 N N . GLY B 1 158 ? 2.031 29.396 35.793 1.00 16.32 180 GLY B N 1
ATOM 5613 C CA . GLY B 1 158 ? 1.637 30.774 35.548 1.00 16.99 180 GLY B CA 1
ATOM 5614 C C . GLY B 1 158 ? 0.388 31.216 36.268 1.00 17.22 180 GLY B C 1
ATOM 5615 O O . GLY B 1 158 ? 0.062 32.410 36.269 1.00 18.34 180 GLY B O 1
ATOM 5619 N N . VAL B 1 159 ? -0.304 30.269 36.896 1.00 16.63 181 VAL B N 1
ATOM 5620 C CA . VAL B 1 159 ? -1.585 30.517 37.531 1.00 16.58 181 VAL B CA 1
ATOM 5621 C C . VAL B 1 159 ? -1.481 30.539 39.051 1.00 14.59 181 VAL B C 1
ATOM 5622 O O . VAL B 1 159 ? -2.202 31.300 39.704 1.00 16.43 181 VAL B O 1
ATOM 5635 N N . TYR B 1 160 ? -0.610 29.728 39.632 1.00 13.13 182 TYR B N 1
ATOM 5636 C CA . TYR B 1 160 ? -0.495 29.580 41.081 1.00 12.23 182 TYR B CA 1
ATOM 5637 C C . TYR B 1 160 ? 0.856 30.094 41.551 1.00 11.91 182 TYR B C 1
ATOM 5638 O O . TYR B 1 160 ? 1.882 29.460 41.277 1.00 11.33 182 TYR B O 1
ATOM 5656 N N . PRO B 1 161 ? 0.919 31.235 42.243 1.00 11.44 183 PRO B N 1
ATOM 5657 C CA . PRO B 1 161 ? 2.229 31.786 42.617 1.00 11.35 183 PRO B CA 1
ATOM 5658 C C . PRO B 1 161 ? 3.028 30.839 43.498 1.00 10.73 183 PRO B C 1
ATOM 5659 O O . PRO B 1 161 ? 4.258 30.854 43.444 1.00 10.57 183 PRO B O 1
ATOM 5670 N N . GLU B 1 162 ? 2.364 30.059 44.346 1.00 9.91 184 GLU B N 1
ATOM 5671 C CA . GLU B 1 162 ? 3.082 29.107 45.187 1.00 9.86 184 GLU B CA 1
ATOM 5672 C C . GLU B 1 162 ? 3.775 28.040 44.348 1.00 9.38 184 GLU B C 1
ATOM 5673 O O . GLU B 1 162 ? 4.808 27.501 44.755 1.00 9.30 184 GLU B O 1
ATOM 5685 N N . GLU B 1 163 ? 3.201 27.688 43.198 1.00 9.66 185 GLU B N 1
ATOM 5686 C CA . GLU B 1 163 ? 3.832 26.721 42.295 1.00 9.27 185 GLU B CA 1
ATOM 5687 C C . GLU B 1 163 ? 5.017 27.335 41.569 1.00 9.62 185 GLU B C 1
ATOM 5688 O O . GLU B 1 163 ? 6.081 26.717 41.476 1.00 9.69 185 GLU B O 1
ATOM 5700 N N . PHE B 1 164 ? 4.863 28.562 41.060 1.00 10.04 186 PHE B N 1
ATOM 5701 C CA . PHE B 1 164 ? 5.991 29.258 40.467 1.00 10.19 186 PHE B CA 1
ATOM 5702 C C . PHE B 1 164 ? 7.116 29.438 41.475 1.00 9.46 186 PHE B C 1
ATOM 5703 O O . PHE B 1 164 ? 8.281 29.253 41.127 1.00 10.07 186 PHE B O 1
ATOM 5720 N N . PHE B 1 165 ? 6.795 29.812 42.722 1.00 9.64 187 PHE B N 1
ATOM 5721 C CA . PHE B 1 165 ? 7.842 29.933 43.736 1.00 9.18 187 PHE B CA 1
ATOM 5722 C C . PHE B 1 165 ? 8.567 28.606 43.929 1.00 9.04 187 PHE B C 1
ATOM 5723 O O . PHE B 1 165 ? 9.800 28.545 43.953 1.00 9.49 187 PHE B O 1
ATOM 5740 N N . ALA B 1 166 ? 7.803 27.523 44.122 1.00 8.71 188 ALA B N 1
ATOM 5741 C CA . ALA B 1 166 ? 8.434 26.242 44.434 1.00 8.78 188 ALA B CA 1
ATOM 5742 C C . ALA B 1 166 ? 9.317 25.784 43.288 1.00 9.02 188 ALA B C 1
ATOM 5743 O O . ALA B 1 166 ? 10.415 25.267 43.506 1.00 9.53 188 ALA B O 1
ATOM 5750 N N . GLU B 1 167 ? 8.837 25.942 42.051 1.00 9.21 189 GLU B N 1
ATOM 5751 C CA . GLU B 1 167 ? 9.611 25.535 40.895 1.00 9.30 189 GLU B CA 1
ATOM 5752 C C . GLU B 1 167 ? 10.846 26.402 40.735 1.00 10.04 189 GLU B C 1
ATOM 5753 O O . GLU B 1 167 ? 11.933 25.898 40.437 1.00 10.24 189 GLU B O 1
ATOM 5765 N N A SER B 1 168 ? 10.692 27.714 40.916 0.80 9.84 190 SER B N 1
ATOM 5766 N N B SER B 1 168 ? 10.714 27.715 40.931 0.20 9.76 190 SER B N 1
ATOM 5767 C CA A SER B 1 168 ? 11.840 28.601 40.836 0.80 10.21 190 SER B CA 1
ATOM 5768 C CA B SER B 1 168 ? 11.881 28.583 40.803 0.20 9.91 190 SER B CA 1
ATOM 5769 C C A SER B 1 168 ? 12.892 28.250 41.874 0.80 9.34 190 SER B C 1
ATOM 5770 C C B SER B 1 168 ? 12.913 28.304 41.894 0.20 9.35 190 SER B C 1
ATOM 5771 O O A SER B 1 168 ? 14.090 28.253 41.583 0.80 10.63 190 SER B O 1
ATOM 5772 O O B SER B 1 168 ? 14.121 28.382 41.646 0.20 9.03 190 SER B O 1
ATOM 5787 N N . PHE B 1 169 ? 12.458 27.984 43.109 1.00 9.46 191 PHE B N 1
ATOM 5788 C CA . PHE B 1 169 ? 13.379 27.601 44.166 1.00 9.67 191 PHE B CA 1
ATOM 5789 C C . PHE B 1 169 ? 14.135 26.339 43.763 1.00 9.89 191 PHE B C 1
ATOM 5790 O O . PHE B 1 169 ? 15.353 26.231 43.975 1.00 10.64 191 PHE B O 1
ATOM 5808 N N . ALA B 1 170 ? 13.417 25.365 43.187 1.00 10.16 192 ALA B N 1
ATOM 5809 C CA . ALA B 1 170 ? 14.060 24.140 42.725 1.00 10.94 192 ALA B CA 1
ATOM 5810 C C . ALA B 1 170 ? 15.095 24.421 41.643 1.00 10.84 192 ALA B C 1
ATOM 5811 O O . ALA B 1 170 ? 16.203 23.874 41.686 1.00 11.67 192 ALA B O 1
ATOM 5818 N N . TYR B 1 171 ? 14.770 25.294 40.686 1.00 10.87 193 TYR B N 1
ATOM 5819 C CA . TYR B 1 171 ? 15.771 25.676 39.692 1.00 11.59 193 TYR B CA 1
ATOM 5820 C C . TYR B 1 171 ? 16.971 26.323 40.360 1.00 10.92 193 TYR B C 1
ATOM 5821 O O . TYR B 1 171 ? 18.115 26.110 39.944 1.00 12.05 193 TYR B O 1
ATOM 5839 N N . TYR B 1 172 ? 16.721 27.191 41.345 1.00 11.20 194 TYR B N 1
ATOM 5840 C CA . TYR B 1 172 ? 17.809 27.936 41.962 1.00 11.50 194 TYR B CA 1
ATOM 5841 C C . TYR B 1 172 ? 18.826 27.003 42.603 1.00 11.74 194 TYR B C 1
ATOM 5842 O O . TYR B 1 172 ? 20.037 27.270 42.553 1.00 12.29 194 TYR B O 1
ATOM 5860 N N . TYR B 1 173 ? 18.350 25.902 43.211 1.00 11.59 195 TYR B N 1
ATOM 5861 C CA . TYR B 1 173 ? 19.206 25.041 44.016 1.00 12.08 195 TYR B CA 1
ATOM 5862 C C . TYR B 1 173 ? 19.575 23.698 43.393 1.00 13.11 195 TYR B C 1
ATOM 5863 O O . TYR B 1 173 ? 20.519 23.070 43.874 1.00 14.88 195 TY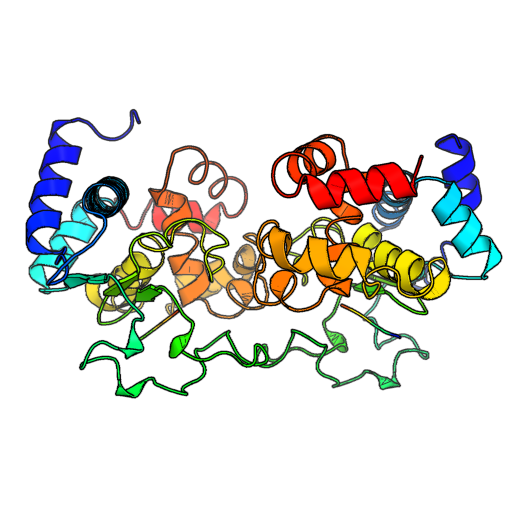R B O 1
ATOM 5881 N N . LEU B 1 174 ? 18.938 23.261 42.312 1.00 12.27 196 LEU B N 1
ATOM 5882 C CA . LEU B 1 174 ? 19.216 21.901 41.837 1.00 12.64 196 LEU B CA 1
ATOM 5883 C C . LEU B 1 174 ? 20.660 21.758 41.360 1.00 13.31 196 LEU B C 1
ATOM 5884 O O . LEU B 1 174 ? 21.398 20.867 41.809 1.00 14.57 196 LEU B O 1
ATOM 5900 N N . ASN B 1 175 ? 21.063 22.580 40.396 1.00 13.87 197 ASN B N 1
ATOM 5901 C CA . ASN B 1 175 ? 22.436 22.551 39.915 1.00 14.85 197 ASN B CA 1
ATOM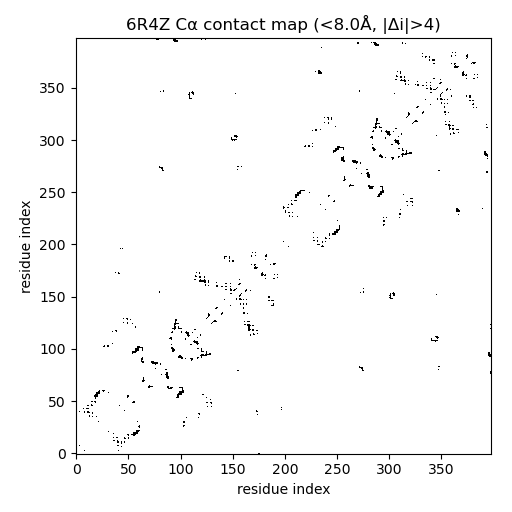 5902 C C . ASN B 1 175 ? 22.747 23.894 39.267 1.00 14.78 197 ASN B C 1
ATOM 5903 O O . ASN B 1 175 ? 21.900 24.791 39.195 1.00 14.34 197 ASN B O 1
ATOM 5914 N N . GLN B 1 176 ? 23.996 24.056 38.846 1.00 15.54 198 GLN B N 1
ATOM 5915 C CA . GLN B 1 176 ? 24.397 25.351 38.316 1.00 16.56 198 GLN B CA 1
ATOM 5916 C C . GLN B 1 176 ? 23.694 25.679 37.007 1.00 15.68 198 GLN B C 1
ATOM 5917 O O . GLN B 1 176 ? 23.494 26.859 36.703 1.00 16.85 198 GLN B O 1
ATOM 5931 N N . ASP B 1 177 ? 23.355 24.676 36.196 1.00 14.11 199 ASP B N 1
ATOM 5932 C CA . ASP B 1 177 ? 22.684 24.968 34.935 1.00 14.25 199 ASP B CA 1
ATOM 5933 C C . ASP B 1 177 ? 21.254 25.432 35.160 1.00 13.04 199 ASP B C 1
ATOM 5934 O O . ASP B 1 177 ? 20.800 26.370 34.499 1.00 13.98 199 ASP B O 1
ATOM 5943 N N . THR B 1 178 ? 20.515 24.796 36.069 1.00 12.97 200 THR B N 1
ATOM 5944 C CA . THR B 1 178 ? 19.168 25.278 36.340 1.00 12.78 200 THR B CA 1
ATOM 5945 C C . THR B 1 178 ? 19.218 26.644 37.013 1.00 13.33 200 THR B C 1
ATOM 5946 O O . THR B 1 178 ? 18.356 27.492 36.758 1.00 13.30 200 THR B O 1
ATOM 5957 N N . ASN B 1 179 ? 20.231 26.885 37.850 1.00 13.85 201 ASN B N 1
ATOM 5958 C CA . ASN B 1 179 ? 20.379 28.190 38.489 1.00 14.55 201 ASN B CA 1
ATOM 5959 C C . ASN B 1 179 ? 20.614 29.267 37.444 1.00 15.21 201 ASN B C 1
ATOM 5960 O O . ASN B 1 179 ? 19.974 30.320 37.472 1.00 15.35 201 ASN B O 1
ATOM 5971 N N . SER B 1 180 ? 21.488 28.988 36.475 1.00 15.61 202 SER B N 1
ATOM 5972 C CA . SER B 1 180 ? 21.738 29.936 35.394 1.00 16.55 202 SER B CA 1
ATOM 5973 C C . SER B 1 180 ? 20.520 30.107 34.495 1.00 16.11 202 SER B C 1
ATOM 5974 O O . SER B 1 180 ? 20.263 31.212 34.001 1.00 16.83 202 SER B O 1
ATOM 5982 N N . LYS B 1 181 ? 19.787 29.024 34.234 1.00 16.01 203 LYS B N 1
ATOM 5983 C CA . LYS B 1 181 ? 18.573 29.137 33.426 1.00 16.14 203 LYS B CA 1
ATOM 5984 C C . LYS B 1 181 ? 17.548 30.039 34.100 1.00 16.27 203 LYS B C 1
ATOM 5985 O O . LYS B 1 181 ? 16.908 30.869 33.443 1.00 16.33 203 LYS B O 1
ATOM 6004 N N . LEU B 1 182 ? 17.374 29.902 35.417 1.00 15.26 204 LEU B N 1
ATOM 6005 C CA . LEU B 1 182 ? 16.445 30.788 36.114 1.00 15.05 204 LEU B CA 1
ATOM 6006 C C . LEU B 1 182 ? 16.889 32.237 35.980 1.00 15.35 204 LEU B C 1
ATOM 6007 O O . LEU B 1 182 ? 16.065 33.123 35.741 1.00 16.14 204 LEU B O 1
ATOM 6023 N N . LYS B 1 183 ? 18.185 32.505 36.142 1.00 16.52 205 LYS B N 1
ATOM 6024 C CA . LYS B 1 183 ? 18.667 33.873 36.003 1.00 17.29 205 LYS B CA 1
ATOM 6025 C C . LYS B 1 183 ? 18.333 34.443 34.629 1.00 17.65 205 LYS B C 1
ATOM 6026 O O . LYS B 1 183 ? 17.929 35.602 34.516 1.00 19.23 205 LYS B O 1
ATOM 6045 N N A SER B 1 184 ? 18.484 33.638 33.571 0.27 17.76 206 SER B N 1
ATOM 6046 N N B SER B 1 184 ? 18.486 33.634 33.574 0.73 18.49 206 SER B N 1
ATOM 6047 C CA A SER B 1 184 ? 18.223 34.135 32.223 0.27 17.81 206 SER B CA 1
ATOM 6048 C CA B SER B 1 184 ? 18.239 34.117 32.219 0.73 19.84 206 SER B CA 1
ATOM 6049 C C A SER B 1 184 ? 16.732 34.298 31.971 0.27 17.87 206 SER B C 1
ATOM 6050 C C B SER B 1 184 ? 16.750 34.272 31.936 0.73 19.03 206 SER B C 1
ATOM 6051 O O A SER B 1 184 ? 16.297 35.314 31.417 0.27 18.88 206 SER B O 1
ATOM 6052 O O B SER B 1 184 ? 16.335 35.249 31.305 0.73 21.46 206 SER B O 1
ATOM 6067 N N . ALA B 1 185 ? 15.933 33.311 32.373 1.00 18.21 207 ALA B N 1
ATOM 6068 C CA . ALA B 1 185 ? 14.517 33.332 32.026 1.00 19.00 207 ALA B CA 1
ATOM 6069 C C . ALA B 1 185 ? 13.715 34.225 32.958 1.00 18.17 207 ALA B C 1
ATOM 6070 O O . ALA B 1 185 ? 12.757 34.869 32.519 1.00 18.87 207 ALA B O 1
ATOM 6078 N N . CYS B 1 186 ? 14.085 34.259 34.243 1.00 16.78 208 CYS B N 1
ATOM 6079 C CA . CYS B 1 186 ? 13.293 34.887 35.302 1.00 16.40 208 CYS B CA 1
ATOM 6080 C C . CYS B 1 186 ? 14.235 35.719 36.174 1.00 15.77 208 CYS B C 1
ATOM 6081 O O . CYS B 1 186 ? 14.463 35.410 37.352 1.00 15.48 208 CYS B O 1
ATOM 6089 N N . PRO B 1 187 ? 14.800 36.790 35.619 1.00 16.92 209 PRO B N 1
ATOM 6090 C CA . PRO B 1 187 ? 15.831 37.531 36.367 1.00 17.37 209 PRO B CA 1
ATOM 6091 C C . PRO B 1 187 ? 15.343 38.133 37.675 1.00 15.78 209 PRO B C 1
ATOM 6092 O O . PRO B 1 187 ? 16.100 38.188 38.654 1.00 15.42 209 PRO B O 1
ATOM 6103 N N . GLN B 1 188 ? 14.100 38.607 37.718 1.00 14.84 210 GLN B N 1
ATOM 6104 C CA . GLN B 1 188 ? 13.599 39.212 38.947 1.00 14.45 210 GLN B CA 1
ATOM 6105 C C . GLN B 1 188 ? 13.370 38.157 40.023 1.00 13.87 210 GLN B C 1
ATOM 6106 O O . GLN B 1 188 ? 13.577 38.413 41.218 1.00 13.59 210 GLN B O 1
ATOM 6120 N N . THR B 1 189 ? 12.900 36.975 39.608 1.00 13.70 211 THR B N 1
ATOM 6121 C CA . THR B 1 189 ? 12.710 35.858 40.527 1.00 13.13 211 THR B CA 1
ATOM 6122 C C . THR B 1 189 ? 14.053 35.395 41.073 1.00 13.02 211 THR B C 1
ATOM 6123 O O . THR B 1 189 ? 14.200 35.151 42.271 1.00 12.84 211 THR B O 1
ATOM 6134 N N . TYR B 1 190 ? 15.042 35.252 40.190 1.00 13.31 212 TYR B N 1
ATOM 6135 C CA . TYR B 1 190 ? 16.394 34.904 40.604 1.00 13.90 212 TYR B CA 1
ATOM 6136 C C . TYR B 1 190 ? 16.910 35.895 41.638 1.00 14.46 212 TYR B C 1
ATOM 6137 O O . TYR B 1 190 ? 17.457 35.500 42.673 1.00 14.05 212 TYR B O 1
ATOM 6155 N N . SER B 1 191 ? 16.763 37.194 41.364 1.00 14.80 213 SER B N 1
ATOM 6156 C CA . SER B 1 191 ? 17.248 38.204 42.297 1.00 15.09 213 SER B CA 1
ATOM 6157 C C . SER B 1 191 ? 16.511 38.134 43.631 1.00 14.08 213 SER B C 1
ATOM 6158 O O . SER B 1 191 ? 17.120 38.280 44.699 1.00 14.83 213 SER B O 1
ATOM 6166 N N . PHE B 1 192 ? 15.200 37.900 43.589 1.00 13.42 214 PHE B N 1
ATOM 6167 C CA . PHE B 1 192 ? 14.429 37.717 44.820 1.00 12.60 214 PHE B CA 1
ATOM 6168 C C . PHE B 1 192 ? 14.986 36.568 45.661 1.00 12.84 214 PHE B C 1
ATOM 6169 O O . PHE B 1 192 ? 15.202 36.717 46.872 1.00 12.66 214 PHE B O 1
ATOM 6186 N N . LEU B 1 193 ? 15.251 35.421 45.029 1.00 11.96 215 LEU B N 1
ATOM 6187 C CA . LEU B 1 193 ? 15.794 34.293 45.773 1.00 11.69 215 LEU B CA 1
ATOM 6188 C C . LEU B 1 193 ? 17.204 34.578 46.268 1.00 12.88 215 LEU B C 1
ATOM 6189 O O . LEU B 1 193 ? 17.575 34.133 47.363 1.00 13.36 215 LEU B O 1
ATOM 6205 N N . GLN B 1 194 ? 18.001 35.289 45.466 1.00 13.47 216 GLN B N 1
ATOM 6206 C CA . GLN B 1 194 ? 19.328 35.672 45.906 1.00 15.44 216 GLN B CA 1
ATOM 6207 C C . GLN B 1 194 ? 19.241 36.558 47.143 1.00 15.07 216 GLN B C 1
ATOM 6208 O O . GLN B 1 194 ? 20.013 36.393 48.092 1.00 17.42 216 GLN B O 1
ATOM 6222 N N . ASN B 1 195 ? 18.329 37.524 47.134 1.00 14.90 217 ASN B N 1
ATOM 6223 C CA . ASN B 1 195 ? 18.153 38.409 48.282 1.00 15.72 217 ASN B CA 1
ATOM 6224 C C . ASN B 1 195 ? 17.616 37.648 49.497 1.00 16.24 217 ASN B C 1
ATOM 6225 O O . ASN B 1 195 ? 17.956 37.986 50.637 1.00 17.59 217 ASN B O 1
ATOM 6236 N N . LEU B 1 196 ? 16.790 36.615 49.267 1.00 15.18 218 LEU B N 1
ATOM 6237 C CA . LEU B 1 196 ? 16.268 35.789 50.346 1.00 15.73 218 LEU B CA 1
ATOM 6238 C C . LEU B 1 196 ? 17.388 35.004 51.008 1.00 18.80 218 LEU B C 1
ATOM 6239 O O . LEU B 1 196 ? 17.357 34.806 52.228 1.00 21.35 218 LEU B O 1
ATOM 6255 N N . ALA B 1 197 ? 18.388 34.583 50.229 1.00 19.30 219 ALA B N 1
ATOM 6256 C CA . ALA B 1 197 ? 19.517 33.807 50.721 1.00 22.65 219 ALA B CA 1
ATOM 6257 C C . ALA B 1 197 ? 20.730 34.644 51.119 1.00 24.27 219 ALA B C 1
ATOM 6258 O O . ALA B 1 197 ? 21.665 34.086 51.706 1.00 26.22 219 ALA B O 1
ATOM 6265 N N . LYS B 1 198 ? 20.750 35.948 50.822 1.00 25.60 220 LYS B N 1
ATOM 6266 C CA . LYS B 1 198 ? 21.877 36.796 51.204 1.00 27.26 220 LYS B CA 1
ATOM 6267 C C . LYS B 1 198 ? 21.961 36.827 52.715 1.00 30.11 220 LYS B C 1
ATOM 6268 O O . LYS B 1 198 ?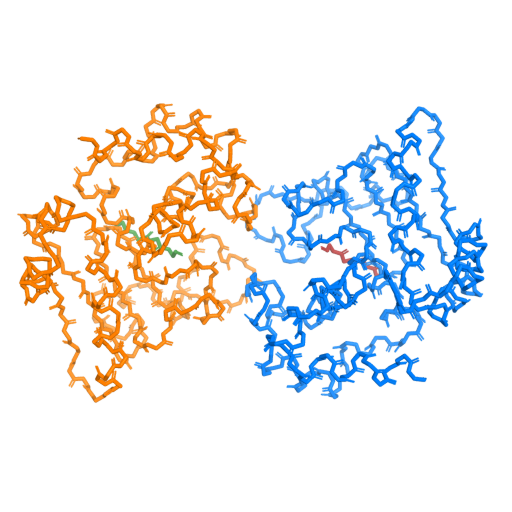 20.948 36.689 53.399 1.00 31.49 220 LYS B O 1
ATOM 6291 N N . GLU C 2 2 ? -2.093 22.024 54.650 1.00 23.54 1 GLU D N 1
ATOM 6292 C CA . GLU C 2 2 ? -1.523 22.662 53.461 1.00 20.99 1 GLU D CA 1
ATOM 6293 C C . GLU C 2 2 ? -0.800 21.622 52.611 1.00 14.18 1 GLU D C 1
ATOM 6294 O O . GLU C 2 2 ? 0.218 21.039 53.024 1.00 13.66 1 GLU D O 1
ATOM 6306 N N . VAL C 2 3 ? -1.349 21.376 51.428 1.00 12.17 2 VAL D N 1
ATOM 6307 C CA . VAL C 2 3 ? -0.800 20.393 50.514 1.00 10.76 2 VAL D CA 1
ATOM 6308 C C . VAL C 2 3 ? -0.719 21.011 49.129 1.00 10.99 2 VAL D C 1
ATOM 6309 O O . VAL C 2 3 ? -1.621 21.751 48.703 1.00 12.90 2 VAL D O 1
ATOM 6322 N N . ASN C 2 4 ? 0.340 20.663 48.402 1.00 9.56 3 ASN D N 1
ATOM 6323 C CA . ASN C 2 4 ? 0.547 21.123 47.054 1.00 9.39 3 ASN D CA 1
ATOM 6324 C C . ASN C 2 4 ? 1.234 20.027 46.264 1.00 9.62 3 ASN D C 1
ATOM 6325 O O . ASN C 2 4 ? 2.199 19.417 46.762 1.00 9.57 3 ASN D O 1
ATOM 6336 N N . PRO C 2 5 ? 0.795 19.792 45.016 1.00 10.20 4 PRO D N 1
ATOM 6337 C CA . PRO C 2 5 ? 1.531 18.972 44.046 1.00 10.76 4 PRO D CA 1
ATOM 6338 C C . PRO C 2 5 ? 2.616 19.841 43.407 1.00 10.81 4 PRO D C 1
ATOM 6339 O O . PRO C 2 5 ? 3.022 19.614 42.261 1.00 12.90 4 PRO D O 1
ATOM 6354 N N A GLU D 2 2 ? -12.174 18.204 13.482 0.87 20.15 1 GLU E N 1
ATOM 6355 N N B GLU D 2 2 ? -12.163 18.169 13.442 0.13 20.15 1 GLU E N 1
ATOM 6356 C CA A GLU D 2 2 ? -11.280 17.972 14.600 0.87 17.64 1 GLU E CA 1
ATOM 6357 C CA B GLU D 2 2 ? -11.269 17.910 14.562 0.13 17.64 1 GLU E CA 1
ATOM 6358 C C A GLU D 2 2 ? -10.413 19.197 14.916 0.87 11.77 1 GLU E C 1
ATOM 6359 C C B GLU D 2 2 ? -10.467 19.162 14.912 0.13 11.77 1 GLU E C 1
ATOM 6360 O O A GLU D 2 2 ? -9.877 19.978 14.077 0.87 12.44 1 GLU E O 1
ATOM 6361 O O B GLU D 2 2 ? -9.973 19.880 14.048 0.13 12.44 1 GLU E O 1
ATOM 6384 N N . VAL D 2 3 ? -10.369 19.408 16.212 1.00 10.56 2 VAL E N 1
ATOM 6385 C CA . VAL D 2 3 ? -9.647 20.522 16.784 1.00 9.16 2 VAL E CA 1
ATOM 6386 C C . VAL D 2 3 ? -8.823 19.997 17.946 1.00 8.95 2 VAL E C 1
ATOM 6387 O O . VAL D 2 3 ? -9.247 19.099 18.687 1.00 11.01 2 VAL E O 1
ATOM 6400 N N . ASN D 2 4 ? -7.644 20.585 18.114 1.00 8.29 3 ASN E N 1
ATOM 6401 C CA . ASN D 2 4 ? -6.732 20.262 19.201 1.00 8.18 3 ASN E CA 1
ATOM 6402 C C . ASN D 2 4 ? -5.956 21.505 19.574 1.00 8.13 3 ASN E C 1
ATOM 6403 O O . ASN D 2 4 ? -5.489 22.214 18.675 1.00 8.37 3 ASN E O 1
ATOM 6414 N N . PRO D 2 5 ? -5.779 21.767 20.884 1.00 8.96 4 PRO E N 1
ATOM 6415 C CA . PRO D 2 5 ? -4.802 22.758 21.372 1.00 9.01 4 PRO E CA 1
ATOM 6416 C C . PRO D 2 5 ? -3.414 22.114 21.397 1.00 9.39 4 PRO E C 1
ATOM 6417 O O . PRO D 2 5 ? -2.514 22.532 22.152 1.00 10.64 4 PRO E O 1
#

Sequence (398 aa):
GSHMDSTTIQQNKDTLSQIVVFPTGNYDKNEANAMVNRLANNIDGKYLNALKQNNNLKIKLLSGKLTDEKEYAYLKGVVPKGWEGTGKTWDDVPGLGGSSTVALRIGFSNKGKGHDAINLELLHATAHAIDHIVLNDISKSAQFKQIFAKEGRSLGNVNFLGVYPEEFFAESSFAYYYLNQDTNSSSKLKSSACPQTYSFLQNNLAKTTIQQNKDTLSQQIVVFPTGNYDKNEANNAMVNRLANIDGKYLNALKQNNLKIKLLSGKLLTDEKEYAYLKGVVPKGWEGTGKTWDDVPGLGGSSTVALRIGFSNKKGKGHDAINLELHATAHAIDHIVLNDISKSAQFKQIFAKEGRSLGNVNFLGVYPEEFFAESSFAYYYLNQDTNSKLKSSACPQTYSFLQNLAKEVNPEEVNP

Foldseek 3Di:
DPPADPVQLVVLLVLLVLAEDEDPDDDDPVLVVVLSSLSSLQQVVLSNQCSVVSAHAYEDAAQPCVDPVNVVFVPDQDVLRPPVPDTSSQAAWAAACHTYGYRPQQDAPSSHHARGRRQLRVQNNCCVPVVPNCLPDPVNVVLLCPQQPQVDPCSHSNPRSSNVRSRLSCLCRRDPVSVVVCCVRRVVSSVVVVVVSD/DDLVVLLVLLVQAEDEDDDDDDVVLVVVLSSLSSLAPVVLSVLCVVVNAHAYEDQAFPCVDPVNVVQVPAQDDVRPPVPDGSSQAAWAAACHTYGYRPQQDAPSSHHANGRRQLRSQNNSCHPVPPNCLPDPVVVVLLQVQQPQPDPCVHSNPDSSNVRSRLSCLCRRDPVSVVVCCVRRVVSSVVVVVVVD/DDDD/DDDD

InterPro domains:
  IPR014781 Anthrax toxin, lethal/endema factor, N-/C-terminal [PF07737] (32-217)
  IPR024079 Metallopeptidase, catalytic domain superfamily [G3DSA:3.40.390.10] (24-220)
  IPR047568 Anthrax toxin lethal factor-like domain [PS51995] (35-220)

Organism: Clostridioides difficile (strain 630) (NCBI:txid272563)

Solvent-accessible surface area: 17638 Å² total; per-residue (Å²): 106,120,126,34,91,83,91,44,64,94,103,6,68,79,15,1,72,101,0,13,69,90,26,138,55,148,61,78,144,125,48,0,83,27,0,18,62,68,0,2,30,0,32,17,110,12,0,84,28,0,96,146,77,110,8,84,0,37,1,9,61,22,80,1,1,94,58,188,82,6,42,140,7,101,54,64,75,2,56,24,15,61,41,26,81,72,27,5,31,71,5,2,7,0,0,0,47,49,0,0,0,56,18,37,60,3,97,97,11,108,29,12,30,11,35,2,7,0,0,9,3,0,0,1,0,0,0,49,39,32,38,120,47,34,0,115,39,86,114,0,138,121,15,25,51,130,7,0,94,54,24,7,31,4,21,22,8,16,43,36,30,13,0,0,0,0,6,0,0,0,20,31,14,32,69,142,70,8,32,51,112,0,119,97,44,0,73,80,0,23,48,10,2,73,83,46,15,178,101,81,122,150,93,8,75,86,7,0,88,96,2,14,64,102,29,149,38,137,47,85,139,127,47,1,76,28,0,12,67,63,0,6,72,0,47,2,90,7,0,48,27,0,64,141,73,120,8,91,0,32,1,6,59,25,92,2,2,87,53,194,83,6,42,142,7,114,52,66,72,1,54,28,13,66,46,18,82,70,31,8,28,61,2,2,8,0,0,0,50,45,0,1,0,43,19,33,55,2,100,93,6,98,25,12,30,10,38,2,7,0,0,10,2,0,0,3,0,0,5,55,47,42,43,133,47,27,0,117,38,74,100,0,140,114,12,29,61,132,6,0,103,55,16,17,31,8,26,24,8,15,54,46,31,16,0,0,0,0,5,0,0,0,21,29,26,23,69,142,115,15,20,64,116,0,118,92,29,0,72,79,0,25,48,30,2,67,91,40,26,177,89,45,7,19,73,53,7,19

Nearest PDB structures (foldseek):
  6r4z-assembly1_A  TM=1.005E+00  e=7.990E-37  Clostridioides difficile
  5a0r-assembly1_A  TM=1.004E+00  e=3.963E-34  Clostridioides difficile 630
  6r54-assembly2_B  TM=9.780E-01  e=1.074E-33  Clostridioides difficile
  6r52-assembly2_B  TM=9.987E-01  e=1.453E-32  Clostridioides difficile
  5n12-assembly2_B  TM=9.776E-01  e=3.440E-33  Clostridioides difficile 630

Radius of gyration: 22.61 Å; Cα contacts (8 Å, |Δi|>4): 766; chains: 4; bounding box: 47×47×67 Å